Protein AF-0000000080870508 (afdb_homodimer)

Secondary structure (DSSP, 8-state):
---------------------------TTTTBTTSHHHHHHHHHHHHT--GGGGGGS-GGGHHHHHHHHHHHHHHHTT-HHHHHHHHHHHHHHHHHHHHHHTT-----PBPTT---HHHHHHHHHHHHT--HHHHHHHHHHHHHHHHHHHHHHHHHHTTTTS-HHHHHHHHHHHHHHHHHHHHHHHHHHT-----/------------------------GGGGGTTBTTSHHHHHHHHHHHHT--GGGGGGS-GGGHHHHHHHHHHHHHHHTT-HHHHHHHHHHHHHHHHHHHHHHTT-----PBPTT---HHHHHHHHHHHHT--HHHHHHHHHHHHHHHHHHHHHHHHHHTTTTS-HHHHHHHHHHHHHHHHHHHHHHHHHHT-----

Foldseek 3Di:
DPPPPPPPPPPPPPPPPPVLLLPPPPFLQCQECPHPLNVVVVVCLVVVHCVVNQVLADPVCNVVLVVLSVVLNVQCVVDDVSNVVSSQVSSQVSSQRNQVVVSHHRPHRHYPDPGDVLVVLVVVCVVVVHNVVVVVVVVVVLVVVLVVLVVQLVVLVVCLPVDVVSVVSNVVSVVVNVVSVVVVVCVVVVVPPSD/DPPPPPPPPPPPPPPPPPPLLLPPVPLLQCQECPHPLNVVVVVCLVVVHCVVNQVLADPVCNVVLVVLSVVLNVQCVVDDVSNVVSSQVSSQVSSQRNQVVVSHHRPHRHYPDPPDVLVVLVVVCVVVVHNVVVVVVVVVVLVVVLVVLVVQLVVLVVCLPVDVVSVVSNVVSVVVNVVSVVVVVCVVVVVPPSD

Solvent-accessible surface area (backbone atoms only — not comparable to full-atom values): 21642 Å² total; per-residue (Å²): 136,82,77,77,76,78,77,74,74,77,75,75,74,73,73,69,73,71,73,64,68,51,58,49,85,68,73,66,40,55,34,14,56,73,18,72,54,40,47,43,46,52,50,20,65,75,70,72,44,59,69,82,49,47,22,62,42,59,79,88,48,45,65,61,50,51,52,52,48,53,52,31,57,59,41,38,72,73,38,71,70,45,25,53,53,34,51,52,53,50,50,50,52,51,37,35,51,32,29,46,74,71,67,37,79,68,83,68,76,38,66,65,87,69,63,53,65,54,40,54,52,48,52,50,19,64,75,68,72,52,53,62,71,60,52,50,52,52,50,50,50,36,51,53,51,52,49,52,34,49,51,52,23,54,60,30,52,76,44,22,83,77,37,48,67,43,15,30,53,17,47,54,36,43,54,52,38,37,40,52,48,34,51,46,46,30,45,52,69,64,55,50,63,75,94,136,85,77,78,77,77,79,76,76,76,76,76,74,72,74,72,74,68,74,64,70,52,64,65,74,66,60,62,42,56,32,14,57,72,18,70,53,41,46,43,46,51,51,21,65,74,69,71,45,59,68,82,50,46,22,61,42,59,79,89,47,46,65,62,49,50,51,51,50,54,51,31,58,59,42,38,72,73,38,70,69,45,26,54,53,33,50,52,52,50,49,51,52,50,37,35,52,31,28,47,76,73,71,34,77,69,83,68,75,38,66,64,87,69,66,52,65,50,39,53,51,48,52,49,19,62,74,68,73,51,55,63,70,62,52,52,52,52,50,48,49,36,50,54,52,52,50,51,35,49,53,53,23,54,58,30,54,76,44,23,83,77,36,48,70,43,15,29,52,18,47,54,35,42,54,52,38,38,48,52,48,34,52,44,46,29,46,53,70,63,54,50,62,81,102

Sequence (390 aa):
MTLPLRQHLLAIITASALALPLATPALAHCDAMDGPLLTEAQQALDSGDISPLLKWVPAKEETALSESFDKTLEVRELGDDARELADRQFFATLVEIHRASEGAPFTGIKPAGDIDPAIQAADRALEEGEIDAFLARVVETFEQQARSDFEATLAAKQRADDSPELGREFVDHYVNYVHYLEEVHSVVAGDASAHMTLPLRQHLLAIITASALALPLATPALAHCDAMDGPLLTEAQQALDSGDISPLLKWVPAKEETALSESFDKTLEVRELGDDARELADRQFFATLVEIHRASEGAPFTGIKPAGDIDPAIQAADRALEEGEIDAFLARVVETFEQQARSDFEATLAAKQRADDSPELGREFVDHYVNYVHYLEEVHSVVAGDASAH

Organism: NCBI:txid3151122

Radius of gyration: 28.97 Å; Cα contacts (8 Å, |Δi|>4): 409; chains: 2; bounding box: 88×89×71 Å

pLDDT: mean 86.64, std 22.23, range [26.44, 98.94]

InterPro domains:
  IPR045613 Protein of unknown function DUF6448 [PF20046] (34-180)

Structure (mmCIF, N/CA/C/O backbone):
data_AF-0000000080870508-model_v1
#
loop_
_entity.id
_entity.type
_entity.pdbx_description
1 polymer 'DUF6448 family protein'
#
loop_
_atom_site.group_PDB
_atom_site.id
_atom_site.type_symbol
_atom_site.label_atom_id
_atom_site.label_alt_id
_atom_site.label_comp_id
_atom_site.label_asym_id
_atom_site.label_entity_id
_atom_site.label_seq_id
_atom_site.pdbx_PDB_ins_code
_atom_site.Cartn_x
_atom_site.Cartn_y
_atom_site.Cartn_z
_atom_site.occupancy
_atom_site.B_iso_or_equiv
_atom_site.auth_seq_id
_atom_site.auth_comp_id
_atom_site.auth_asym_id
_atom_site.auth_atom_id
_atom_site.pdbx_PDB_model_num
ATOM 1 N N . MET A 1 1 ? 70.75 -4.039 5.246 1 26.55 1 MET A N 1
ATOM 2 C CA . MET A 1 1 ? 69.938 -2.836 5.148 1 26.55 1 MET A CA 1
ATOM 3 C C . MET A 1 1 ? 68.438 -3.193 4.809 1 26.55 1 MET A C 1
ATOM 5 O O . MET A 1 1 ? 68.188 -3.584 3.68 1 26.55 1 MET A O 1
ATOM 9 N N . THR A 1 2 ? 67.75 -3.775 5.805 1 33.16 2 THR A N 1
ATOM 10 C CA . THR A 1 2 ? 66.438 -4.43 5.84 1 33.16 2 THR A CA 1
ATOM 11 C C . THR A 1 2 ? 65.312 -3.426 5.559 1 33.16 2 THR A C 1
ATOM 13 O O . THR A 1 2 ? 65.25 -2.393 6.227 1 33.16 2 THR A O 1
ATOM 16 N N . LEU A 1 3 ? 65 -3.311 4.215 1 35.47 3 LEU A N 1
ATOM 17 C CA . LEU A 1 3 ? 63.969 -2.393 3.74 1 35.47 3 LEU A CA 1
ATOM 18 C C . LEU A 1 3 ? 62.656 -2.631 4.469 1 35.47 3 LEU A C 1
ATOM 20 O O . LEU A 1 3 ? 62.188 -3.766 4.559 1 35.47 3 LEU A O 1
ATOM 24 N N . PRO A 1 4 ? 62.281 -1.765 5.449 1 36.66 4 PRO A N 1
ATOM 25 C CA . PRO A 1 4 ? 61.031 -1.823 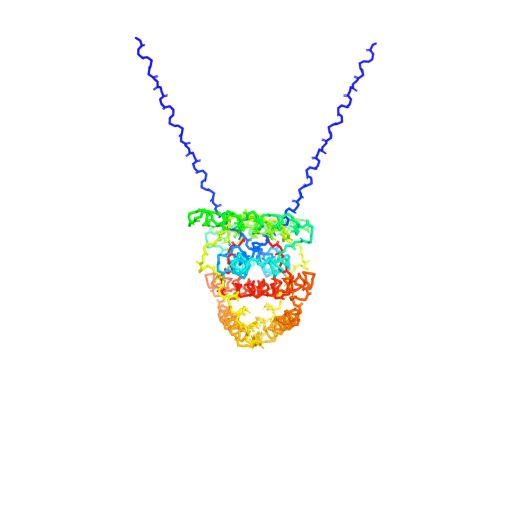6.199 1 36.66 4 PRO A CA 1
ATOM 26 C C . PRO A 1 4 ? 59.781 -1.717 5.297 1 36.66 4 PRO A C 1
ATOM 28 O O . PRO A 1 4 ? 59.75 -0.857 4.414 1 36.66 4 PRO A O 1
ATOM 31 N N . LEU A 1 5 ? 59.344 -2.836 4.699 1 36.22 5 LEU A N 1
ATOM 32 C CA . LEU A 1 5 ? 58.094 -2.879 3.924 1 36.22 5 LEU A CA 1
ATOM 33 C C . LEU A 1 5 ? 56.938 -2.26 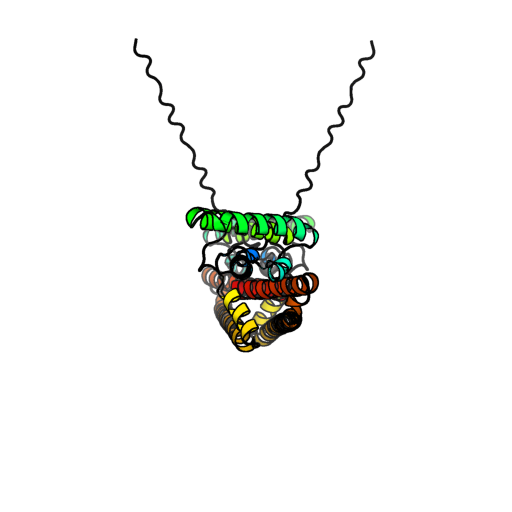4.703 1 36.22 5 LEU A C 1
ATOM 35 O O . LEU A 1 5 ? 56.625 -2.713 5.801 1 36.22 5 LEU A O 1
ATOM 39 N N . ARG A 1 6 ? 56.781 -0.907 4.535 1 35.19 6 ARG A N 1
ATOM 40 C CA . ARG A 1 6 ? 55.656 -0.168 5.086 1 35.19 6 ARG A CA 1
ATOM 41 C C . ARG A 1 6 ? 54.344 -0.828 4.707 1 35.19 6 ARG A C 1
ATOM 43 O O . ARG A 1 6 ? 54.062 -1.023 3.523 1 35.19 6 ARG A O 1
ATOM 50 N N . GLN A 1 7 ? 53.812 -1.803 5.543 1 35.56 7 GLN A N 1
ATOM 51 C CA . GLN A 1 7 ? 52.5 -2.418 5.441 1 35.56 7 GLN A CA 1
ATOM 52 C C . GLN A 1 7 ? 51.406 -1.358 5.359 1 35.56 7 GLN A C 1
ATOM 54 O O . GLN A 1 7 ? 51.25 -0.546 6.273 1 35.56 7 GLN A O 1
ATOM 59 N N . HIS A 1 8 ? 51.281 -0.675 4.16 1 36.47 8 HIS A N 1
ATOM 60 C CA . HIS A 1 8 ? 50.125 0.206 3.918 1 36.47 8 HIS A CA 1
ATOM 61 C C . HIS A 1 8 ? 48.812 -0.494 4.242 1 36.47 8 HIS A C 1
ATOM 63 O O . HIS A 1 8 ? 48.562 -1.58 3.725 1 36.47 8 HIS A O 1
ATOM 69 N N . LEU A 1 9 ? 48.438 -0.399 5.477 1 34.19 9 LEU A N 1
ATOM 70 C CA . LEU A 1 9 ? 47.125 -0.803 5.945 1 34.19 9 LEU A CA 1
ATOM 71 C C . LEU A 1 9 ? 46.031 -0.157 5.102 1 34.19 9 LEU A C 1
ATOM 73 O O . LEU A 1 9 ? 45.938 1.07 5.031 1 34.19 9 LEU A O 1
ATOM 77 N N . LEU A 1 10 ? 45.75 -0.709 3.947 1 36.59 10 LEU A N 1
ATOM 78 C CA . LEU A 1 10 ? 44.594 -0.297 3.16 1 36.59 10 LEU A CA 1
ATOM 79 C C . LEU A 1 10 ? 43.312 -0.345 4 1 36.59 10 LEU A C 1
ATOM 81 O O . LEU A 1 10 ? 42.906 -1.415 4.461 1 36.59 10 LEU A O 1
ATOM 85 N N . ALA A 1 11 ? 43.125 0.736 4.789 1 34.53 11 ALA A N 1
ATOM 86 C CA . ALA A 1 11 ? 41.844 0.912 5.48 1 34.53 11 ALA A CA 1
ATOM 87 C C . ALA A 1 11 ? 40.656 0.828 4.5 1 34.53 11 ALA A C 1
ATOM 89 O O . ALA A 1 11 ? 40.562 1.63 3.57 1 34.53 11 ALA A O 1
ATOM 90 N N . ILE A 1 12 ? 40.281 -0.438 4.199 1 37.25 12 ILE A N 1
ATOM 91 C CA . ILE A 1 12 ? 39 -0.626 3.48 1 37.25 12 ILE A CA 1
ATOM 92 C C . ILE A 1 12 ? 37.906 0.175 4.16 1 37.25 12 ILE A C 1
ATOM 94 O O . ILE A 1 12 ? 37.594 -0.063 5.328 1 37.25 12 ILE A O 1
ATOM 98 N N . ILE A 1 13 ? 37.844 1.441 3.828 1 34.03 13 ILE A N 1
ATOM 99 C CA . ILE A 1 13 ? 36.656 2.225 4.23 1 34.03 13 ILE A CA 1
ATOM 100 C C . ILE A 1 13 ? 35.406 1.489 3.836 1 34.03 13 ILE A C 1
ATOM 102 O O . ILE A 1 13 ? 35.125 1.263 2.65 1 34.03 13 ILE A O 1
ATOM 106 N N . THR A 1 14 ? 35.062 0.49 4.621 1 31.47 14 THR A N 1
ATOM 107 C CA . THR A 1 14 ? 33.719 -0.064 4.48 1 31.47 14 THR A CA 1
ATOM 108 C C . THR A 1 14 ? 32.688 1.049 4.457 1 31.47 14 THR A C 1
ATOM 110 O O . THR A 1 14 ? 32.562 1.836 5.398 1 31.47 14 THR A O 1
ATOM 113 N N . ALA A 1 15 ? 32.5 1.64 3.285 1 33.97 15 ALA A N 1
ATOM 114 C CA . ALA A 1 15 ? 31.344 2.52 3.084 1 33.97 15 ALA A CA 1
ATOM 115 C C . ALA A 1 15 ? 30.094 1.925 3.701 1 33.97 15 ALA A C 1
ATOM 117 O O . ALA A 1 15 ? 29.641 0.852 3.293 1 33.97 15 ALA A O 1
ATOM 118 N N . SER A 1 16 ? 29.906 2.117 4.957 1 32.34 16 SER A N 1
ATOM 119 C CA . SER A 1 16 ? 28.594 1.826 5.527 1 32.34 16 SER A CA 1
ATOM 120 C C . SER A 1 16 ? 27.484 2.4 4.664 1 32.34 16 SER A C 1
ATOM 122 O O . SER A 1 16 ? 27.453 3.605 4.402 1 32.34 16 SER A O 1
ATOM 124 N N . ALA A 1 17 ? 27.125 1.689 3.711 1 33.31 17 ALA A N 1
ATOM 125 C CA . ALA A 1 17 ? 25.906 2.104 3.018 1 33.31 17 ALA A CA 1
ATOM 126 C C . ALA A 1 17 ? 24.828 2.537 4.012 1 33.31 17 ALA A C 1
ATOM 128 O O . ALA A 1 17 ? 24.297 1.715 4.77 1 33.31 17 ALA A O 1
ATOM 129 N N . LEU A 1 18 ? 24.953 3.764 4.547 1 33.44 18 LEU A N 1
ATOM 130 C CA . LEU A 1 18 ? 23.797 4.293 5.25 1 33.44 18 LEU A CA 1
ATOM 131 C C . LEU A 1 18 ? 22.5 3.959 4.504 1 33.44 18 LEU A C 1
ATOM 133 O O . LEU A 1 18 ? 22.312 4.383 3.359 1 33.44 18 LEU A O 1
ATOM 137 N N . ALA A 1 19 ? 22.016 2.805 4.777 1 33.91 19 ALA A N 1
ATOM 138 C CA . ALA A 1 19 ? 20.641 2.566 4.316 1 33.91 19 ALA A CA 1
ATOM 139 C C . ALA A 1 19 ? 19.812 3.84 4.395 1 33.91 19 ALA A C 1
ATOM 141 O O . ALA A 1 19 ? 19.5 4.32 5.488 1 33.91 19 ALA A O 1
ATOM 142 N N . LEU A 1 20 ? 20.062 4.723 3.482 1 34.44 20 LEU A N 1
ATOM 143 C CA . LEU A 1 20 ? 19.109 5.816 3.406 1 34.44 20 LEU A CA 1
ATOM 144 C C . LEU A 1 20 ? 17.688 5.301 3.578 1 34.44 20 LEU A C 1
ATOM 146 O O . LEU A 1 20 ? 17.266 4.379 2.875 1 34.44 20 LEU A O 1
ATOM 150 N N . PRO A 1 21 ? 17.234 5.34 4.773 1 36.88 21 PRO A N 1
ATOM 151 C CA . PRO A 1 21 ? 15.82 4.977 4.797 1 36.88 21 PRO A CA 1
ATOM 152 C C . PRO A 1 21 ? 15.062 5.48 3.57 1 36.88 21 PRO A C 1
ATOM 154 O O . PRO A 1 21 ? 15.312 6.594 3.098 1 36.88 21 PRO A O 1
ATOM 157 N N . LEU A 1 22 ? 14.914 4.605 2.621 1 36.28 22 LEU A N 1
ATOM 158 C CA . LEU A 1 22 ? 13.93 4.969 1.605 1 36.28 22 LEU A CA 1
ATOM 159 C C . LEU A 1 22 ? 12.852 5.867 2.195 1 36.28 22 LEU A C 1
ATOM 161 O O . LEU A 1 22 ? 12.07 5.43 3.047 1 36.28 22 LEU A O 1
ATOM 165 N N . ALA A 1 23 ? 13.242 7.055 2.373 1 39.41 23 ALA A N 1
ATOM 166 C CA . ALA A 1 23 ? 12.211 8.047 2.676 1 39.41 23 ALA A CA 1
ATOM 167 C C . ALA A 1 23 ? 10.922 7.746 1.913 1 39.41 23 ALA A C 1
ATOM 169 O O . ALA A 1 23 ? 10.914 7.707 0.68 1 39.41 23 ALA A O 1
ATOM 170 N N . THR A 1 24 ? 10.164 6.762 2.328 1 45.06 24 THR A N 1
ATOM 171 C CA . THR A 1 24 ? 8.812 6.727 1.783 1 45.06 24 THR A CA 1
ATOM 172 C C . THR A 1 24 ? 8.367 8.117 1.348 1 45.06 24 THR A C 1
ATOM 174 O O . THR A 1 24 ? 8.625 9.102 2.041 1 45.06 24 THR A O 1
ATOM 177 N N . PRO A 1 25 ? 8.406 8.352 0.055 1 43.81 25 PRO A N 1
ATOM 178 C CA . PRO A 1 25 ? 7.867 9.68 -0.245 1 43.81 25 PRO A CA 1
ATOM 179 C C . PRO A 1 25 ? 6.922 10.195 0.839 1 43.81 25 PRO A C 1
ATOM 181 O O . PRO A 1 25 ? 5.824 9.656 1.009 1 43.81 25 PRO A O 1
ATOM 184 N N . ALA A 1 26 ? 7.398 10.195 1.972 1 47.19 26 ALA A N 1
ATOM 185 C CA . ALA A 1 26 ? 6.59 11.016 2.871 1 47.19 26 ALA A CA 1
ATOM 186 C C . ALA A 1 26 ? 5.844 12.102 2.1 1 47.19 26 ALA A C 1
ATOM 188 O O . ALA A 1 26 ? 6.359 12.641 1.118 1 47.19 26 ALA A O 1
ATOM 189 N N . LEU A 1 27 ? 4.5 12.359 2.443 1 51 27 LEU A N 1
ATOM 190 C CA . LEU A 1 27 ? 3.268 13.102 2.217 1 51 27 LEU A CA 1
ATOM 191 C C . LEU A 1 27 ? 3.562 14.578 1.986 1 51 27 LEU A C 1
ATOM 193 O O . LEU A 1 27 ? 4.16 15.242 2.842 1 51 27 LEU A O 1
ATOM 197 N N . ALA A 1 28 ? 3.842 14.82 0.727 1 59.03 28 ALA A N 1
ATOM 198 C CA . ALA A 1 28 ? 3.664 16.062 -0.004 1 59.03 28 ALA A CA 1
ATOM 199 C C . ALA A 1 28 ? 2.578 16.938 0.638 1 59.03 28 ALA A C 1
ATOM 201 O O . ALA A 1 28 ? 2.328 18.047 0.198 1 59.03 28 ALA A O 1
ATOM 202 N N . HIS A 1 29 ? 2.148 16.531 1.733 1 79.31 29 HIS A N 1
ATOM 203 C CA . HIS A 1 29 ? 1.046 17.359 2.221 1 79.31 29 HIS A CA 1
ATOM 204 C C . HIS A 1 29 ? 1.552 18.484 3.119 1 79.31 29 HIS A C 1
ATOM 206 O O . HIS A 1 29 ? 1.007 19.578 3.105 1 79.31 29 HIS A O 1
ATOM 212 N N . CYS A 1 30 ? 2.742 18.312 3.631 1 88.75 30 CYS A N 1
ATOM 213 C CA . CYS A 1 30 ? 3.172 19.359 4.551 1 88.75 30 CYS A CA 1
ATOM 214 C C . CYS A 1 30 ? 3.965 20.438 3.818 1 88.75 30 CYS A C 1
ATOM 216 O O . CYS A 1 30 ? 4.254 21.5 4.383 1 88.75 30 CYS A O 1
ATOM 218 N N . ASP A 1 31 ? 4.23 20.219 2.594 1 92.62 31 ASP A N 1
ATOM 219 C CA . ASP A 1 31 ? 4.992 21.219 1.841 1 92.62 31 ASP A CA 1
ATOM 220 C C . ASP A 1 31 ? 4.125 21.875 0.771 1 92.62 31 ASP A C 1
ATOM 222 O O . ASP A 1 31 ? 4.637 22.594 -0.088 1 92.62 31 ASP A O 1
ATOM 226 N N . ALA A 1 32 ? 2.871 21.578 0.886 1 93.56 32 ALA A N 1
ATOM 227 C CA . ALA A 1 32 ? 1.942 22.203 -0.058 1 93.56 32 ALA A CA 1
ATOM 228 C C . ALA A 1 32 ? 1.453 23.547 0.454 1 93.56 32 ALA A C 1
ATOM 230 O O . ALA A 1 32 ? 1.196 23.703 1.649 1 93.56 32 ALA A O 1
ATOM 231 N N . MET A 1 33 ? 1.214 24.484 -0.505 1 94.94 33 MET A N 1
ATOM 232 C CA . MET A 1 33 ? 0.782 25.828 -0.153 1 94.94 33 MET A CA 1
ATOM 233 C C . MET A 1 33 ? -0.568 25.812 0.556 1 94.94 33 MET A C 1
ATOM 235 O O . MET A 1 33 ? -0.849 26.656 1.399 1 94.94 33 MET A O 1
ATOM 239 N N . ASP A 1 34 ? -1.401 24.812 0.22 1 93.44 34 ASP A N 1
ATOM 240 C CA . ASP A 1 34 ? -2.725 24.734 0.831 1 93.44 34 ASP A CA 1
ATOM 241 C C . ASP A 1 34 ? -2.777 23.625 1.881 1 93.44 34 ASP A C 1
ATOM 243 O O . ASP A 1 34 ? -3.859 23.188 2.279 1 93.44 34 ASP A O 1
ATOM 247 N N . GLY A 1 35 ? -1.6 23.156 2.283 1 93.5 35 GLY A N 1
ATOM 248 C CA . GLY A 1 35 ? -1.53 22.188 3.357 1 93.5 35 GLY A CA 1
ATOM 249 C C . GLY A 1 35 ? -1.654 22.797 4.738 1 93.5 35 GLY A C 1
ATOM 250 O O . GLY A 1 35 ? -1.607 24.031 4.879 1 93.5 35 GLY A O 1
ATOM 251 N N . PRO A 1 36 ? -1.804 21.984 5.766 1 93 36 PRO A N 1
ATOM 252 C CA . PRO A 1 36 ? -2.053 22.484 7.117 1 93 36 PRO A CA 1
ATOM 253 C C . PRO A 1 36 ? -0.885 23.312 7.668 1 93 36 PRO A C 1
ATOM 255 O O . PRO A 1 36 ? -1.098 24.297 8.375 1 93 36 PRO A O 1
ATOM 258 N N . LEU A 1 37 ? 0.331 22.922 7.332 1 95.94 37 LEU A N 1
ATOM 259 C CA . LEU A 1 37 ? 1.506 23.625 7.84 1 95.94 37 LEU A CA 1
ATOM 260 C C . LEU A 1 37 ? 1.545 25.062 7.336 1 95.94 37 LEU A C 1
ATOM 262 O O . LEU A 1 37 ? 1.614 26 8.133 1 95.94 37 LEU A O 1
ATOM 266 N N . LEU A 1 38 ? 1.421 25.234 6.062 1 96.81 38 LEU A N 1
ATOM 267 C CA . LEU A 1 38 ? 1.604 26.562 5.5 1 96.81 38 LEU A CA 1
ATOM 268 C C . LEU A 1 38 ? 0.344 27.406 5.68 1 96.81 38 LEU A C 1
ATOM 270 O O . LEU A 1 38 ? 0.418 28.641 5.754 1 96.81 38 LEU A O 1
ATOM 274 N N . THR A 1 39 ? -0.807 26.781 5.793 1 95.75 39 THR A N 1
ATOM 275 C CA . THR A 1 39 ? -2.008 27.516 6.188 1 95.75 39 THR A CA 1
ATOM 276 C C . THR A 1 39 ? -1.826 28.141 7.562 1 95.75 39 THR A C 1
ATOM 278 O O . THR A 1 39 ? -2.129 29.328 7.754 1 95.75 39 THR A O 1
ATOM 281 N N . GLU A 1 40 ? -1.276 27.406 8.43 1 96.75 40 GLU A N 1
ATOM 282 C CA . GLU A 1 40 ? -1.049 27.938 9.766 1 96.75 40 GLU A CA 1
ATOM 283 C C . GLU A 1 40 ? 0.076 28.969 9.766 1 96.75 40 GLU A C 1
ATOM 285 O O . GLU A 1 40 ? 0.039 29.938 10.531 1 96.75 40 GLU A O 1
ATOM 290 N N . ALA A 1 41 ? 1.056 28.75 8.938 1 98.62 41 ALA A N 1
ATOM 291 C CA . ALA A 1 41 ? 2.135 29.719 8.82 1 98.62 41 ALA A CA 1
ATOM 292 C C . ALA A 1 41 ? 1.601 31.078 8.359 1 98.62 41 ALA A C 1
ATOM 294 O O . ALA A 1 41 ? 1.978 32.125 8.898 1 98.62 41 ALA A O 1
ATOM 295 N N . GLN A 1 42 ? 0.763 31.016 7.395 1 98.44 42 GLN A N 1
ATOM 296 C CA . GLN A 1 42 ? 0.151 32.25 6.895 1 98.44 42 GLN A CA 1
ATOM 297 C C . GLN A 1 42 ? -0.647 32.938 7.992 1 98.44 42 GLN A C 1
ATOM 299 O O . GLN A 1 42 ? -0.543 34.156 8.164 1 98.44 42 GLN A O 1
ATOM 304 N N . GLN A 1 43 ? -1.393 32.219 8.742 1 98.19 43 GLN A N 1
ATOM 305 C CA . GLN A 1 43 ? -2.178 32.75 9.844 1 98.19 43 GLN A CA 1
ATOM 306 C C . GLN A 1 43 ? -1.275 33.375 10.906 1 98.19 43 GLN A C 1
ATOM 308 O O . GLN A 1 43 ? -1.593 34.438 11.461 1 98.19 43 GLN A O 1
ATOM 313 N N . ALA A 1 44 ? -0.24 32.719 11.188 1 98.62 44 ALA A N 1
ATOM 314 C CA . ALA A 1 44 ? 0.714 33.219 12.172 1 98.62 44 ALA A CA 1
ATOM 315 C C . ALA A 1 44 ? 1.293 34.562 11.734 1 98.62 44 ALA A C 1
ATOM 317 O O . ALA A 1 44 ? 1.371 35.5 12.531 1 98.62 44 ALA A O 1
ATOM 318 N N . LEU A 1 45 ? 1.713 34.656 10.5 1 98.81 45 LEU A N 1
ATOM 319 C CA . LEU A 1 45 ? 2.279 35.906 9.984 1 98.81 45 LEU A CA 1
ATOM 320 C C . LEU A 1 45 ? 1.242 37 10 1 98.81 45 LEU A C 1
ATOM 322 O O . LEU A 1 45 ? 1.56 38.156 10.344 1 98.81 45 LEU A O 1
ATOM 326 N N . ASP A 1 46 ? 0.048 36.688 9.664 1 98.12 46 ASP A N 1
ATOM 327 C CA . ASP A 1 46 ? -1.015 37.688 9.617 1 98.12 46 ASP A CA 1
ATOM 328 C C . ASP A 1 46 ? -1.336 38.219 11.016 1 98.12 46 ASP A C 1
ATOM 330 O O . ASP A 1 46 ? -1.628 39.406 11.18 1 98.12 46 ASP A O 1
ATOM 334 N N . SER A 1 47 ? -1.252 37.406 11.984 1 98.12 47 SER A N 1
ATOM 335 C CA . SER A 1 47 ? -1.612 37.781 13.344 1 98.12 47 SER A CA 1
ATOM 336 C C . SER A 1 47 ? -0.395 38.281 14.117 1 98.12 47 SER A C 1
ATOM 338 O O . SER A 1 47 ? -0.535 38.906 15.18 1 98.12 47 SER A O 1
ATOM 340 N N . GLY A 1 48 ? 0.766 37.938 13.633 1 98.44 48 GLY A N 1
ATOM 341 C CA . GLY A 1 48 ? 1.998 38.281 14.328 1 98.44 48 GLY A CA 1
ATOM 342 C C . GLY A 1 48 ? 2.273 37.375 15.516 1 98.44 48 GLY A C 1
ATOM 343 O O . GLY A 1 48 ? 3.07 37.719 16.391 1 98.44 48 GLY A O 1
ATOM 344 N N . ASP A 1 49 ? 1.552 36.25 15.562 1 98.44 49 ASP A N 1
ATOM 345 C CA . ASP A 1 49 ? 1.7 35.312 16.672 1 98.44 49 ASP A CA 1
ATOM 346 C C . ASP A 1 49 ? 2.223 33.969 16.188 1 98.44 49 ASP A C 1
ATOM 348 O O . ASP A 1 49 ? 1.505 33.219 15.523 1 98.44 49 ASP A O 1
ATOM 352 N N . ILE A 1 50 ? 3.406 33.625 16.5 1 98.56 50 ILE A N 1
ATOM 353 C CA . ILE A 1 50 ? 4.07 32.406 16 1 98.56 50 ILE A CA 1
ATOM 354 C C . ILE A 1 50 ? 3.645 31.203 16.844 1 98.56 50 ILE A C 1
ATOM 356 O O . ILE A 1 50 ? 3.883 30.062 16.453 1 98.56 50 ILE A O 1
ATOM 360 N N . SER A 1 51 ? 2.998 31.344 18 1 97.81 51 SER A N 1
ATOM 361 C CA . SER A 1 51 ? 2.826 30.328 19.031 1 97.81 51 SER A CA 1
ATOM 362 C C . SER A 1 51 ? 2.209 29.047 18.469 1 97.81 51 SER A C 1
ATOM 364 O O . SER A 1 51 ? 2.742 27.953 18.641 1 97.81 51 SER A O 1
ATOM 366 N N . PRO A 1 52 ? 1.088 29.141 17.656 1 96.62 52 PRO A N 1
ATOM 367 C CA . PRO A 1 52 ? 0.474 27.906 17.141 1 96.62 52 PRO A CA 1
ATOM 368 C C . PRO A 1 52 ? 1.374 27.156 16.172 1 96.62 52 PRO A C 1
ATOM 370 O O . PRO A 1 52 ? 1.188 25.969 15.938 1 96.62 52 PRO A O 1
ATOM 373 N N . LEU A 1 53 ? 2.316 27.875 15.602 1 98.06 53 LEU A N 1
ATOM 374 C CA . LEU A 1 53 ? 3.154 27.344 14.523 1 98.06 53 LEU A CA 1
ATOM 375 C C . LEU A 1 53 ? 4.281 26.484 15.086 1 98.06 53 LEU A C 1
ATOM 377 O O . LEU A 1 53 ? 4.82 25.625 14.391 1 98.06 53 LEU A O 1
ATOM 381 N N . LEU A 1 54 ? 4.617 26.656 16.312 1 98.56 54 LEU A N 1
ATOM 382 C CA . LEU A 1 54 ? 5.801 26.062 16.922 1 98.56 54 LEU A CA 1
ATOM 383 C C . LEU A 1 54 ? 5.637 24.547 17.062 1 98.56 54 LEU A C 1
ATOM 385 O O . LEU A 1 54 ? 6.621 23.828 17.188 1 98.56 54 LEU A O 1
ATOM 389 N N . LYS A 1 55 ? 4.434 24.031 16.984 1 97.94 55 LYS A N 1
ATOM 390 C CA . LYS A 1 55 ? 4.176 22.594 17.109 1 97.94 55 LYS A CA 1
ATOM 391 C C . LYS A 1 55 ? 4.73 21.844 15.898 1 97.94 55 LYS A C 1
ATOM 393 O O . LYS A 1 55 ? 4.914 20.625 15.945 1 97.94 55 LYS A O 1
ATOM 398 N N . TRP A 1 56 ? 5.016 22.547 14.82 1 97.69 56 TRP A N 1
ATOM 399 C CA . TRP A 1 56 ? 5.379 21.922 13.555 1 97.69 56 TRP A CA 1
ATOM 400 C C . TRP A 1 56 ? 6.891 21.75 13.445 1 97.69 56 TRP A C 1
ATOM 402 O O . TRP A 1 56 ? 7.391 21.188 12.469 1 97.69 56 TRP A O 1
ATOM 412 N N . VAL A 1 57 ? 7.684 22.25 14.43 1 98.19 57 VAL A N 1
ATOM 413 C CA . VAL A 1 57 ? 9.141 22.156 14.383 1 98.19 57 VAL A CA 1
ATOM 414 C C . VAL A 1 57 ? 9.656 21.562 15.688 1 98.19 57 VAL A C 1
ATOM 416 O O . VAL A 1 57 ? 8.992 21.641 16.719 1 98.19 57 VAL A O 1
ATOM 419 N N . PRO A 1 58 ? 10.852 20.906 15.664 1 98.44 58 PRO A N 1
ATOM 420 C CA . PRO A 1 58 ? 11.453 20.438 16.906 1 98.44 58 PRO A CA 1
ATOM 421 C C . PRO A 1 58 ? 11.758 21.578 17.891 1 98.44 58 PRO A C 1
ATOM 423 O O . PRO A 1 58 ? 12 22.703 17.453 1 98.44 58 PRO A O 1
ATOM 426 N N . ALA A 1 59 ? 11.773 21.203 19.141 1 98.38 59 ALA A N 1
ATOM 427 C CA . ALA A 1 59 ? 12.023 22.188 20.188 1 98.38 59 ALA A CA 1
ATOM 428 C C . ALA A 1 59 ? 13.344 22.906 19.969 1 98.38 59 ALA A C 1
ATOM 430 O O . ALA A 1 59 ? 13.445 24.125 20.188 1 98.38 59 ALA A O 1
ATOM 431 N N . LYS A 1 60 ? 14.281 22.234 19.453 1 98.31 60 LYS A N 1
ATOM 432 C CA . LYS A 1 60 ? 15.625 22.766 19.281 1 98.31 60 LYS A CA 1
ATOM 433 C C . LYS A 1 60 ? 15.656 23.828 18.188 1 98.31 60 LYS A C 1
ATOM 435 O O . LYS A 1 60 ? 16.609 24.609 18.094 1 98.31 60 LYS A O 1
ATOM 440 N N . GLU A 1 61 ? 14.609 23.859 17.312 1 98.44 61 GLU A N 1
ATOM 441 C CA . GLU A 1 61 ? 14.578 24.797 16.188 1 98.44 61 GLU A CA 1
ATOM 442 C C . GLU A 1 61 ? 13.695 26 16.5 1 98.44 61 GLU A C 1
ATOM 444 O O . GLU A 1 61 ? 13.578 26.922 15.672 1 98.44 61 GLU A O 1
ATOM 449 N N . GLU A 1 62 ? 13.102 26.094 17.688 1 98.44 62 GLU A N 1
ATOM 450 C CA . GLU A 1 62 ? 12.117 27.125 18 1 98.44 62 GLU A CA 1
ATOM 451 C C . GLU A 1 62 ? 12.75 28.516 17.969 1 98.44 62 GLU A C 1
ATOM 453 O O . GLU A 1 62 ? 12.172 29.453 17.406 1 98.44 62 GLU A O 1
ATOM 458 N N . THR A 1 63 ? 13.875 28.609 18.562 1 97.94 63 THR A N 1
ATOM 459 C CA . THR A 1 63 ? 14.523 29.922 18.656 1 97.94 63 THR A CA 1
ATOM 460 C C . THR A 1 63 ? 14.867 30.453 17.266 1 97.94 63 THR A C 1
ATOM 462 O O . THR A 1 63 ? 14.531 31.578 16.922 1 97.94 63 THR A O 1
ATOM 465 N N . ALA A 1 64 ? 15.477 29.578 16.438 1 97.12 64 ALA A N 1
ATOM 466 C CA . ALA A 1 64 ? 15.852 29.984 15.086 1 97.12 64 ALA A CA 1
ATOM 467 C C . ALA A 1 64 ? 14.625 30.344 14.258 1 97.12 64 ALA A C 1
ATOM 469 O O . ALA A 1 64 ? 14.641 31.312 13.492 1 97.12 64 ALA A O 1
ATOM 470 N N . LEU A 1 65 ? 13.594 29.609 14.406 1 98.69 65 LEU A N 1
ATOM 471 C CA . LEU A 1 65 ? 12.367 29.891 13.664 1 98.69 65 LEU A CA 1
ATOM 472 C C . LEU A 1 65 ? 11.742 31.219 14.117 1 98.69 65 LEU A C 1
ATOM 474 O O . LEU A 1 65 ? 11.258 32 13.297 1 98.69 65 LEU A O 1
ATOM 478 N N . SER A 1 66 ? 11.758 31.438 15.43 1 98.56 66 SER A N 1
ATOM 479 C CA . SER A 1 66 ? 11.195 32.688 15.977 1 98.56 66 SER A CA 1
ATOM 480 C C . SER A 1 66 ? 11.961 33.906 15.484 1 98.56 66 SER A C 1
ATOM 482 O O . SER A 1 66 ? 11.367 34.938 15.18 1 98.56 66 SER A O 1
ATOM 484 N N . GLU A 1 67 ? 13.234 33.75 15.406 1 98.44 67 GLU A N 1
ATOM 485 C CA . GLU A 1 67 ? 14.047 34.844 14.875 1 98.44 67 GLU A CA 1
ATOM 486 C C . GLU A 1 67 ? 13.711 35.125 13.414 1 98.44 67 GLU A C 1
ATOM 488 O O . GLU A 1 67 ? 13.578 36.281 13.016 1 98.44 67 GLU A O 1
ATOM 493 N N . SER A 1 68 ? 13.625 34.031 12.656 1 98.62 68 SER A N 1
ATOM 494 C CA . SER A 1 68 ? 13.234 34.188 11.258 1 98.62 68 SER A CA 1
ATOM 495 C C . SER A 1 68 ? 11.852 34.812 11.133 1 98.62 68 SER A C 1
ATOM 497 O O . SER A 1 68 ? 11.625 35.656 10.258 1 98.62 68 SER A O 1
ATOM 499 N N . PHE A 1 69 ? 10.93 34.469 11.984 1 98.94 69 PHE A N 1
ATOM 500 C CA . PHE A 1 69 ? 9.57 35 12.016 1 98.94 69 PHE A CA 1
ATOM 501 C C . PHE A 1 69 ? 9.578 36.5 12.273 1 98.94 69 PHE A C 1
ATOM 503 O O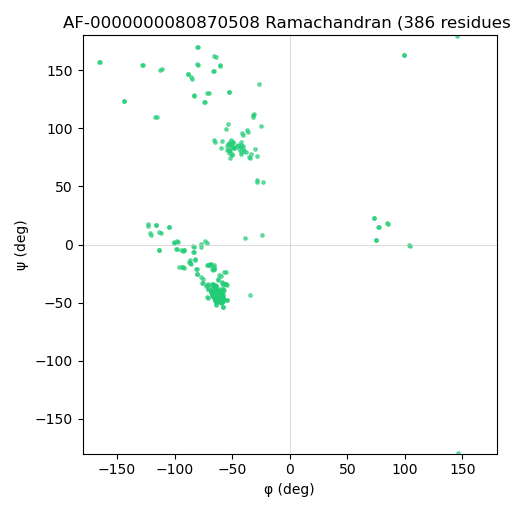 . PHE A 1 69 ? 8.938 37.281 11.547 1 98.94 69 PHE A O 1
ATOM 510 N N . ASP A 1 70 ? 10.336 36.906 13.297 1 98.69 70 ASP A N 1
ATOM 511 C CA . ASP A 1 70 ? 10.43 38.312 13.656 1 98.69 70 ASP A CA 1
ATOM 512 C C . ASP A 1 70 ? 11 39.125 12.5 1 98.69 70 ASP A C 1
ATOM 514 O O . ASP A 1 70 ? 10.484 40.219 12.188 1 98.69 70 ASP A O 1
ATOM 518 N N . LYS A 1 71 ? 12.039 38.594 11.914 1 98.62 71 LYS A N 1
ATOM 519 C CA . LYS A 1 71 ? 12.625 39.281 10.766 1 98.62 71 LYS A CA 1
ATOM 520 C C . LYS A 1 71 ? 11.625 39.406 9.617 1 98.62 71 LYS A C 1
ATOM 522 O O . LYS A 1 71 ? 11.562 40.406 8.93 1 98.62 71 LYS A O 1
ATOM 527 N N . THR A 1 72 ? 10.906 38.312 9.383 1 98.88 72 THR A N 1
ATOM 528 C CA . THR A 1 72 ? 9.883 38.312 8.344 1 98.88 72 THR A CA 1
ATOM 529 C C . THR A 1 72 ? 8.852 39.406 8.602 1 98.88 72 THR A C 1
ATOM 531 O O . THR A 1 72 ? 8.492 40.156 7.688 1 98.88 72 THR A O 1
ATOM 534 N N . LEU A 1 73 ? 8.391 39.531 9.852 1 98.81 73 LEU A N 1
ATOM 535 C CA . LEU A 1 73 ? 7.402 40.562 10.211 1 98.81 73 LEU A CA 1
ATOM 536 C C . LEU A 1 73 ? 7.934 41.938 9.938 1 98.81 73 LEU A C 1
ATOM 538 O O . LEU A 1 73 ? 7.195 42.812 9.461 1 98.81 73 LEU A O 1
ATOM 542 N N . GLU A 1 74 ? 9.172 42.156 10.227 1 98.56 74 GLU A N 1
ATOM 543 C CA . GLU A 1 74 ? 9.789 43.438 9.969 1 98.56 74 GLU A CA 1
ATOM 544 C C . GLU A 1 74 ? 9.812 43.75 8.469 1 98.56 74 GLU A C 1
ATOM 546 O O . GLU A 1 74 ? 9.43 44.844 8.055 1 98.56 74 GLU A O 1
ATOM 551 N N . VAL A 1 75 ? 10.188 42.781 7.715 1 98.56 75 VAL A N 1
ATOM 552 C CA . VAL A 1 75 ? 10.352 42.969 6.277 1 98.56 75 VAL A CA 1
ATOM 553 C C . VAL A 1 75 ? 8.984 43.188 5.625 1 98.56 75 VAL A C 1
ATOM 555 O O . VAL A 1 75 ? 8.852 43.938 4.676 1 98.56 75 VAL A O 1
ATOM 558 N N . ARG A 1 76 ? 7.992 42.5 6.145 1 98.12 76 ARG A N 1
ATOM 559 C CA . ARG A 1 76 ? 6.633 42.562 5.625 1 98.12 76 ARG A CA 1
ATOM 560 C C . ARG A 1 76 ? 6.133 44 5.602 1 98.12 76 ARG A C 1
ATOM 562 O O . ARG A 1 76 ? 5.293 44.375 4.777 1 98.12 76 ARG A O 1
ATOM 569 N N . GLU A 1 77 ? 6.703 44.875 6.441 1 97.5 77 GLU A N 1
ATOM 570 C CA . GLU A 1 77 ? 6.238 46.25 6.602 1 97.5 77 GLU A CA 1
ATOM 571 C C . GLU A 1 77 ? 6.809 47.156 5.512 1 97.5 77 GLU A C 1
ATOM 573 O O . GLU A 1 77 ? 6.367 48.312 5.348 1 97.5 77 GLU A O 1
ATOM 578 N N . LEU A 1 78 ? 7.68 46.625 4.742 1 98 78 LEU A N 1
ATOM 579 C CA . LEU A 1 78 ? 8.422 47.469 3.803 1 98 78 LEU A CA 1
ATOM 580 C C . LEU A 1 78 ? 7.652 47.625 2.494 1 98 78 LEU A C 1
ATOM 582 O O . LEU A 1 78 ? 8.016 48.438 1.652 1 98 78 LEU A O 1
ATOM 586 N N . GLY A 1 79 ? 6.641 46.844 2.232 1 97.38 79 GLY A N 1
ATOM 587 C CA . GLY A 1 79 ? 5.828 46.938 1.03 1 97.38 79 GLY A CA 1
ATOM 588 C C . GLY A 1 79 ? 5.348 45.562 0.534 1 97.38 79 GLY A C 1
ATOM 589 O O . GLY A 1 79 ? 5.746 44.531 1.065 1 97.38 79 GLY A O 1
ATOM 590 N N . ASP A 1 80 ? 4.582 45.531 -0.553 1 97.06 80 ASP A N 1
ATOM 591 C CA . ASP A 1 80 ? 3.912 44.344 -1.019 1 97.06 80 ASP A CA 1
ATOM 592 C C . ASP A 1 80 ? 4.918 43.344 -1.583 1 97.06 80 ASP A C 1
ATOM 594 O O . ASP A 1 80 ? 4.84 42.125 -1.292 1 97.06 80 ASP A O 1
ATOM 598 N N . ASP A 1 81 ? 5.82 43.781 -2.371 1 97.38 81 ASP A N 1
ATOM 599 C CA . ASP A 1 81 ? 6.82 42.906 -2.955 1 97.38 81 ASP A CA 1
ATOM 600 C C . ASP A 1 81 ? 7.707 42.281 -1.874 1 97.38 81 ASP A C 1
ATOM 602 O O . ASP A 1 81 ? 8.023 41.094 -1.928 1 97.38 81 ASP A O 1
ATOM 606 N N . ALA A 1 82 ? 8.078 43.094 -0.928 1 98 82 ALA A N 1
ATOM 607 C CA . ALA A 1 82 ? 8.891 42.625 0.19 1 98 82 ALA A CA 1
ATOM 608 C C . ALA A 1 82 ? 8.125 41.594 1.013 1 98 82 ALA A C 1
ATOM 610 O O . ALA A 1 82 ? 8.703 40.562 1.438 1 98 82 ALA A O 1
ATOM 611 N N . ARG A 1 83 ? 6.859 41.812 1.2 1 98.25 83 ARG A N 1
ATOM 612 C CA . ARG A 1 83 ? 5.992 40.906 1.945 1 98.25 83 ARG A CA 1
ATOM 613 C C . ARG A 1 83 ? 5.934 39.531 1.278 1 98.25 83 ARG A C 1
ATOM 615 O O . ARG A 1 83 ? 6.117 38.531 1.938 1 98.25 83 ARG A O 1
ATOM 622 N N . GLU A 1 84 ? 5.723 39.594 0.003 1 97.44 84 GLU A N 1
ATOM 623 C CA . GLU A 1 84 ? 5.621 38.344 -0.73 1 97.44 84 GLU A CA 1
ATOM 624 C C . GLU A 1 84 ? 6.918 37.531 -0.642 1 97.44 84 GLU A C 1
ATOM 626 O O . GLU A 1 84 ? 6.895 36.344 -0.4 1 97.44 84 GLU A O 1
ATOM 631 N N . LEU A 1 85 ? 8.016 38.156 -0.835 1 97.56 85 LEU A N 1
ATOM 632 C CA . LEU A 1 85 ? 9.32 37.5 -0.792 1 97.56 85 LEU A CA 1
ATOM 633 C C . LEU A 1 85 ? 9.625 37 0.613 1 97.56 85 LEU A C 1
ATOM 635 O O . LEU A 1 85 ? 10.117 35.875 0.778 1 97.56 85 LEU A O 1
ATOM 639 N N . ALA A 1 86 ? 9.328 37.812 1.614 1 98.56 86 ALA A N 1
ATOM 640 C CA . ALA A 1 86 ? 9.57 37.438 3.004 1 98.56 86 ALA A CA 1
ATOM 641 C C . ALA A 1 86 ? 8.727 36.25 3.402 1 98.56 86 ALA A C 1
ATOM 643 O O . ALA A 1 86 ? 9.219 35.312 4.055 1 98.56 86 ALA A O 1
ATOM 644 N N . ASP A 1 87 ? 7.469 36.312 3.018 1 98.5 87 ASP A N 1
ATOM 645 C CA . ASP A 1 87 ? 6.586 35.188 3.307 1 98.5 87 ASP A CA 1
ATOM 646 C C . ASP A 1 87 ? 7.133 33.875 2.703 1 98.5 87 ASP A C 1
ATOM 648 O O . ASP A 1 87 ? 7.223 32.875 3.387 1 98.5 87 ASP A O 1
ATOM 652 N N . ARG A 1 88 ? 7.527 33.938 1.437 1 97.62 88 ARG A N 1
ATOM 653 C CA . ARG A 1 88 ? 8.008 32.75 0.728 1 97.62 88 ARG A CA 1
ATOM 654 C C . ARG A 1 88 ? 9.273 32.188 1.38 1 97.62 88 ARG A C 1
ATOM 656 O O . ARG A 1 88 ? 9.438 30.984 1.501 1 97.62 88 ARG A O 1
ATOM 663 N N . GLN A 1 89 ? 10.148 33.062 1.729 1 98.31 89 GLN A N 1
ATOM 664 C CA . GLN A 1 89 ? 11.383 32.625 2.381 1 98.31 89 GLN A CA 1
ATOM 665 C C . GLN A 1 89 ? 11.094 31.969 3.73 1 98.31 89 GLN A C 1
ATOM 667 O O . GLN A 1 89 ? 11.711 30.969 4.086 1 98.31 89 GLN A O 1
ATOM 672 N N . PHE A 1 90 ? 10.172 32.562 4.48 1 98.88 90 PHE A N 1
ATOM 673 C CA . PHE A 1 90 ? 9.805 31.984 5.773 1 98.88 90 PHE A CA 1
ATOM 674 C C . PHE A 1 90 ? 9.164 30.609 5.598 1 98.88 90 PHE A C 1
ATOM 676 O O . PHE A 1 90 ? 9.484 29.672 6.328 1 98.88 90 PHE A O 1
ATOM 683 N N . PHE A 1 91 ? 8.281 30.516 4.609 1 98.44 91 PHE A N 1
ATOM 684 C CA . PHE A 1 91 ? 7.641 29.234 4.316 1 98.44 91 PHE A CA 1
ATOM 685 C C . PHE A 1 91 ? 8.68 28.172 3.977 1 98.44 91 PHE A C 1
ATOM 687 O O . PHE A 1 91 ? 8.609 27.047 4.477 1 98.44 91 PHE A O 1
ATOM 694 N N . ALA A 1 92 ? 9.602 28.547 3.133 1 97.56 92 ALA A N 1
ATOM 695 C CA . ALA A 1 92 ? 10.656 27.609 2.748 1 97.56 92 ALA A CA 1
ATOM 696 C C . ALA A 1 92 ? 11.453 27.156 3.967 1 97.56 92 ALA A C 1
ATOM 698 O O . ALA A 1 92 ? 11.742 25.969 4.113 1 97.56 92 ALA A O 1
ATOM 699 N N . THR A 1 93 ? 11.789 28.078 4.809 1 98.19 93 THR A N 1
ATOM 700 C CA . THR A 1 93 ? 12.531 27.781 6.031 1 98.19 93 THR A CA 1
ATOM 701 C C . THR A 1 93 ? 11.742 26.812 6.906 1 98.19 93 THR A C 1
ATOM 703 O O . THR A 1 93 ? 12.281 25.797 7.379 1 98.19 93 THR A O 1
ATOM 706 N N . LEU A 1 94 ? 10.484 27.141 7.07 1 98.44 94 LEU A N 1
ATOM 707 C CA . LEU A 1 94 ? 9.609 26.312 7.902 1 98.44 94 LEU A CA 1
ATOM 708 C C . LEU A 1 94 ? 9.484 24.906 7.336 1 98.44 94 LEU A C 1
ATOM 710 O O . LEU A 1 94 ? 9.648 23.922 8.07 1 98.44 94 LEU A O 1
ATOM 714 N N . VAL A 1 95 ? 9.273 24.797 6.082 1 97.25 95 VAL A N 1
ATOM 715 C CA . VAL A 1 95 ? 9.086 23.5 5.438 1 97.25 95 VAL A CA 1
ATOM 716 C C . VAL A 1 95 ? 10.383 22.688 5.52 1 97.25 95 VAL A C 1
ATOM 718 O O . VAL A 1 95 ? 10.352 21.484 5.785 1 97.25 95 VAL A O 1
ATOM 721 N N . GLU A 1 96 ? 11.461 23.359 5.277 1 96.62 96 GLU A N 1
ATOM 722 C CA . GLU A 1 96 ? 12.75 22.672 5.363 1 96.62 96 GLU A CA 1
ATOM 723 C C . GLU A 1 96 ? 12.969 22.078 6.75 1 96.62 96 GLU A C 1
ATOM 725 O O . GLU A 1 96 ? 13.359 20.922 6.879 1 96.62 96 GLU A O 1
ATOM 730 N N . ILE A 1 97 ? 12.688 22.859 7.777 1 97.12 97 ILE A N 1
ATOM 731 C CA . ILE A 1 97 ? 12.859 22.406 9.148 1 97.12 97 ILE A CA 1
ATOM 732 C C . ILE A 1 97 ? 11.898 21.25 9.43 1 97.12 97 ILE A C 1
ATOM 734 O O . ILE A 1 97 ? 12.297 20.219 9.984 1 97.12 97 ILE A O 1
ATOM 738 N N . HIS A 1 98 ? 10.68 21.375 9.047 1 96.81 98 HIS A N 1
ATOM 739 C CA . HIS A 1 98 ? 9.664 20.359 9.305 1 96.81 98 HIS A CA 1
ATOM 740 C C . HIS A 1 98 ? 10.008 19.047 8.602 1 96.81 98 HIS A C 1
ATOM 742 O O . HIS A 1 98 ? 9.984 17.984 9.219 1 96.81 98 HIS A O 1
ATOM 748 N N . ARG A 1 99 ? 10.375 19.188 7.324 1 94.69 99 ARG A N 1
ATOM 749 C CA . ARG A 1 99 ? 10.711 18 6.551 1 94.69 99 ARG A CA 1
ATOM 750 C C . ARG A 1 99 ? 11.922 17.281 7.141 1 94.69 99 ARG A C 1
ATOM 752 O O . ARG A 1 99 ? 11.953 16.062 7.219 1 94.69 99 ARG A O 1
ATOM 759 N N . ALA A 1 100 ? 12.93 18.031 7.516 1 93.44 100 ALA A N 1
ATOM 760 C CA . ALA A 1 100 ? 14.109 17.453 8.148 1 93.44 100 ALA A CA 1
ATOM 761 C C . ALA A 1 100 ? 13.742 16.688 9.406 1 93.44 100 ALA A C 1
ATOM 763 O O . ALA A 1 100 ? 14.32 15.633 9.688 1 93.44 100 ALA A O 1
ATOM 764 N N . SER A 1 101 ? 12.836 17.188 10.133 1 93.31 101 SER A N 1
ATOM 765 C CA . SER A 1 101 ? 12.406 16.531 11.359 1 93.31 101 SER A CA 1
ATOM 766 C C . SER A 1 101 ? 11.734 15.188 11.062 1 93.31 101 SER A C 1
ATOM 768 O O . SER A 1 101 ? 11.648 14.32 11.93 1 93.31 101 SER A O 1
ATOM 770 N N . GLU A 1 102 ? 11.297 14.977 9.883 1 90.44 102 GLU A N 1
ATOM 771 C CA . GLU A 1 102 ? 10.672 13.734 9.438 1 90.44 102 GLU A CA 1
ATOM 772 C C . GLU A 1 102 ? 11.672 12.844 8.711 1 90.44 102 GLU A C 1
ATOM 774 O O . GLU A 1 102 ? 11.297 11.789 8.188 1 90.44 102 GLU A O 1
ATOM 779 N N . GLY A 1 103 ? 12.836 13.352 8.539 1 90.75 103 GLY A N 1
ATOM 780 C CA . GLY A 1 103 ? 13.859 12.609 7.828 1 90.75 103 GLY A CA 1
ATOM 781 C C . GLY A 1 103 ? 13.781 12.773 6.324 1 90.75 103 GLY A C 1
ATOM 782 O O . GLY A 1 103 ? 14.305 11.945 5.574 1 90.75 103 GLY A O 1
ATOM 783 N N . ALA A 1 104 ? 13.078 13.797 5.859 1 89.69 104 ALA A N 1
ATOM 784 C CA . ALA A 1 104 ? 12.883 14.039 4.43 1 89.69 104 ALA A CA 1
ATOM 785 C C . ALA A 1 104 ? 13.633 15.289 3.979 1 89.69 104 ALA A C 1
ATOM 787 O O . ALA A 1 104 ? 13.766 16.25 4.742 1 89.69 104 ALA A O 1
A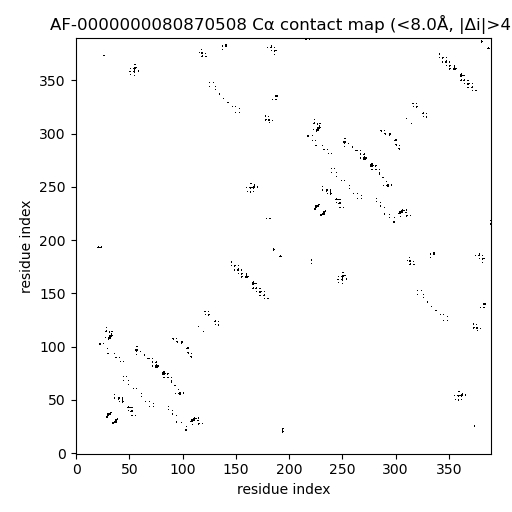TOM 788 N N . PRO A 1 105 ? 14.031 15.273 2.721 1 93 105 PRO A N 1
ATOM 789 C CA . PRO A 1 105 ? 14.711 16.453 2.197 1 93 105 PRO A CA 1
ATOM 790 C C . PRO A 1 105 ? 13.75 17.578 1.809 1 93 105 PRO A C 1
ATOM 792 O O . PRO A 1 105 ? 12.578 17.312 1.525 1 93 105 PRO A O 1
ATOM 795 N N . PHE A 1 106 ? 14.227 18.734 1.83 1 94.25 106 PHE A N 1
ATOM 796 C CA . PHE A 1 106 ? 13.484 19.859 1.258 1 94.25 106 PHE A CA 1
ATOM 797 C C . PHE A 1 106 ? 13.523 19.812 -0.265 1 94.25 106 PHE A C 1
ATOM 799 O O . PHE A 1 106 ? 14.602 19.844 -0.867 1 94.25 106 PHE A O 1
ATOM 806 N N . THR A 1 107 ? 12.414 19.766 -0.921 1 93.75 107 THR A N 1
ATOM 807 C CA . THR A 1 107 ? 12.367 19.703 -2.377 1 93.75 107 THR A CA 1
ATOM 808 C C . THR A 1 107 ? 11.555 20.859 -2.951 1 93.75 107 THR A C 1
ATOM 810 O O . THR A 1 107 ? 11.062 20.781 -4.074 1 93.75 107 THR A O 1
ATOM 813 N N . GLY A 1 108 ? 11.328 21.891 -2.17 1 94.19 108 GLY A N 1
ATOM 814 C CA . GLY A 1 108 ? 10.531 23.031 -2.584 1 94.19 108 GLY A CA 1
ATOM 815 C C . GLY A 1 108 ? 9.102 22.969 -2.07 1 94.19 108 GLY A C 1
ATOM 816 O O . GLY A 1 108 ? 8.672 21.953 -1.519 1 94.19 108 GLY A O 1
ATOM 817 N N . ILE A 1 109 ? 8.469 24.094 -2.109 1 94.94 109 ILE A N 1
ATOM 818 C CA . ILE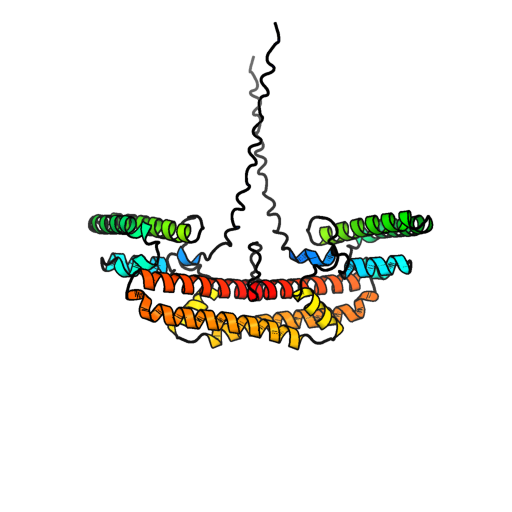 A 1 109 ? 7.062 24.203 -1.743 1 94.94 109 ILE A CA 1
ATOM 819 C C . ILE A 1 109 ? 6.191 23.812 -2.936 1 94.94 109 ILE A C 1
ATOM 821 O O . ILE A 1 109 ? 6.398 24.297 -4.051 1 94.94 109 ILE A O 1
ATOM 825 N N . LYS A 1 110 ? 5.289 22.922 -2.646 1 93.69 110 LYS A N 1
ATOM 826 C CA . LYS A 1 110 ? 4.398 22.484 -3.715 1 93.69 110 LYS A CA 1
ATOM 827 C C . LYS A 1 110 ? 3.199 23.422 -3.855 1 93.69 110 LYS A C 1
ATOM 829 O O . LYS A 1 110 ? 2.688 23.938 -2.861 1 93.69 110 LYS A O 1
ATOM 834 N N . PRO A 1 111 ? 2.797 23.594 -5.121 1 93.44 111 PRO A N 1
ATOM 835 C CA . PRO A 1 111 ? 1.643 24.484 -5.332 1 93.44 111 PRO A CA 1
ATOM 836 C C . PRO A 1 111 ? 0.359 23.922 -4.719 1 93.44 111 PRO A C 1
ATOM 838 O O . PRO 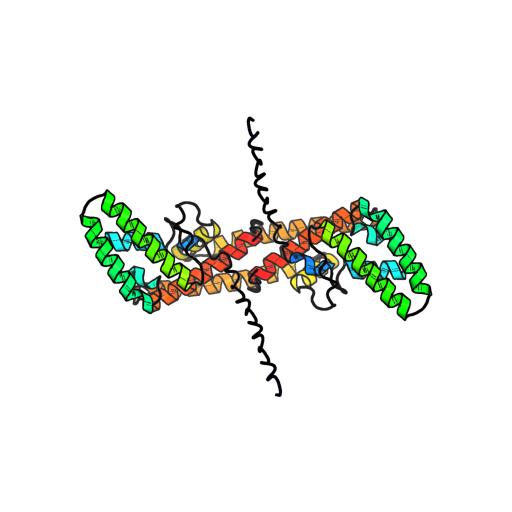A 1 111 ? 0.284 22.734 -4.414 1 93.44 111 PRO A O 1
ATOM 841 N N . ALA A 1 112 ? -0.587 24.812 -4.551 1 92.69 112 ALA A N 1
ATOM 842 C CA . ALA A 1 112 ? -1.905 24.406 -4.066 1 92.69 112 ALA A CA 1
ATOM 843 C C . ALA A 1 112 ? -2.611 23.516 -5.086 1 92.69 112 ALA A C 1
ATOM 845 O O . ALA A 1 112 ? -2.391 23.641 -6.289 1 92.69 112 ALA A O 1
ATOM 846 N N . GLY A 1 113 ? -3.414 22.656 -4.531 1 90.69 113 GLY A N 1
ATOM 847 C CA . GLY A 1 113 ? -4.289 21.891 -5.406 1 90.69 113 GLY A CA 1
ATOM 848 C C . GLY A 1 113 ? -3.818 20.469 -5.621 1 90.69 113 GLY A C 1
ATOM 849 O O . GLY A 1 113 ? -4.504 19.672 -6.273 1 90.69 113 GLY A O 1
ATOM 850 N N . ASP A 1 114 ? -2.721 20.125 -5.031 1 86 114 ASP A N 1
ATOM 851 C CA . ASP A 1 114 ? -2.176 18.812 -5.363 1 86 114 ASP A CA 1
ATOM 852 C C . ASP A 1 114 ? -2.178 17.906 -4.145 1 86 114 ASP A C 1
ATOM 854 O O . ASP A 1 114 ? -1.497 16.875 -4.137 1 86 114 ASP A O 1
ATOM 858 N N . ILE A 1 115 ? -2.932 18.25 -3.141 1 90.38 115 ILE A N 1
ATOM 859 C CA . ILE A 1 115 ? -3.018 17.391 -1.964 1 90.38 115 ILE A CA 1
ATOM 860 C C . ILE A 1 115 ? -3.809 16.141 -2.301 1 90.38 115 ILE A C 1
ATOM 862 O O . ILE A 1 115 ? -4.867 16.203 -2.928 1 90.38 115 ILE A O 1
ATOM 866 N N . ASP A 1 116 ? -3.314 15.008 -1.982 1 90.44 116 ASP A N 1
ATOM 867 C CA . ASP A 1 116 ? -3.947 13.711 -2.232 1 90.44 116 ASP A CA 1
ATOM 868 C C . ASP A 1 116 ? -5.375 13.688 -1.692 1 90.44 116 ASP A C 1
ATOM 870 O O . ASP A 1 116 ? -5.625 14.102 -0.558 1 90.44 116 ASP A O 1
ATOM 874 N N . PRO A 1 117 ? -6.305 13.242 -2.51 1 91.06 117 PRO A N 1
ATOM 875 C CA . PRO A 1 117 ? -7.703 13.211 -2.074 1 91.06 117 PRO A CA 1
ATOM 876 C C . PRO A 1 117 ? -7.898 12.422 -0.779 1 91.06 117 PRO A C 1
ATOM 878 O O . PRO A 1 117 ? -8.781 12.75 0.018 1 91.06 117 PRO A O 1
ATOM 881 N N . ALA A 1 118 ? -7.113 11.391 -0.609 1 93.56 118 ALA A N 1
ATOM 882 C CA . ALA A 1 118 ? -7.215 10.617 0.625 1 93.56 118 ALA A CA 1
ATOM 883 C C . ALA A 1 118 ? -6.852 11.469 1.839 1 93.56 118 ALA A C 1
ATOM 885 O O . ALA A 1 118 ? -7.477 11.352 2.896 1 93.56 118 ALA A O 1
ATOM 886 N N . ILE A 1 119 ? -5.871 12.266 1.658 1 93.56 119 ILE A N 1
ATOM 887 C CA . ILE A 1 119 ? -5.457 13.148 2.738 1 93.56 119 ILE A CA 1
ATOM 888 C C . ILE A 1 119 ? -6.551 14.18 3.004 1 93.56 119 ILE A C 1
ATOM 890 O O . ILE A 1 119 ? -6.871 14.477 4.156 1 93.56 119 ILE A O 1
ATOM 894 N N . GLN A 1 120 ? -7.137 14.742 1.95 1 93.88 120 GLN A N 1
ATOM 895 C CA . GLN A 1 120 ? -8.234 15.688 2.1 1 93.88 120 GLN A CA 1
ATOM 896 C C . GLN A 1 120 ? -9.406 15.055 2.854 1 93.88 120 GLN A C 1
ATOM 898 O O . GLN A 1 120 ? -9.992 15.68 3.736 1 93.88 120 GLN A O 1
ATOM 903 N N . ALA A 1 121 ? -9.703 13.859 2.5 1 95.69 121 ALA A N 1
ATOM 904 C CA . ALA A 1 121 ? -10.789 13.156 3.166 1 95.69 121 ALA A CA 1
ATOM 905 C C . ALA A 1 121 ? -10.461 12.898 4.633 1 95.69 121 ALA A C 1
ATOM 907 O O . ALA A 1 121 ? -11.328 13.023 5.504 1 95.69 121 ALA A O 1
ATOM 908 N N . ALA A 1 122 ? -9.227 12.523 4.859 1 96.62 122 ALA A N 1
ATOM 909 C CA . ALA A 1 122 ? -8.781 12.305 6.234 1 96.62 122 ALA A CA 1
ATOM 910 C C . ALA A 1 122 ? -8.906 13.578 7.062 1 96.62 122 ALA A C 1
ATOM 912 O O . ALA A 1 122 ? -9.367 13.547 8.203 1 96.62 122 ALA A O 1
ATOM 913 N N . ASP A 1 123 ? -8.5 14.664 6.508 1 95.19 123 ASP A N 1
ATOM 914 C CA . ASP A 1 123 ? -8.594 15.953 7.188 1 95.19 123 ASP A CA 1
ATOM 915 C C . ASP A 1 123 ? -10.055 16.312 7.48 1 95.19 123 ASP A C 1
ATOM 917 O O . ASP A 1 123 ? -10.375 16.766 8.578 1 95.19 123 ASP A O 1
ATOM 921 N N . ARG A 1 124 ? -10.93 16.156 6.508 1 96.56 124 ARG A N 1
ATOM 922 C CA . ARG A 1 124 ? -12.352 16.422 6.691 1 96.56 124 ARG A CA 1
ATOM 923 C C . ARG A 1 124 ? -12.938 15.57 7.809 1 96.56 124 ARG A C 1
ATOM 925 O O . ARG A 1 124 ? -13.758 16.047 8.594 1 96.56 124 ARG A O 1
ATOM 932 N N . ALA A 1 125 ? -12.516 14.328 7.855 1 98 125 ALA A N 1
ATOM 933 C CA . ALA A 1 125 ? -12.984 13.438 8.906 1 98 125 ALA A CA 1
ATOM 934 C C . ALA A 1 125 ? -12.625 13.977 10.289 1 98 125 ALA A C 1
ATOM 936 O O . ALA A 1 125 ? -13.438 13.922 11.211 1 98 125 ALA A O 1
ATOM 937 N N . LEU A 1 126 ? -11.422 14.5 10.43 1 97.56 126 LEU A N 1
ATOM 938 C CA . LEU A 1 126 ? -11.016 15.086 11.703 1 97.56 126 LEU A CA 1
ATOM 939 C C . LEU A 1 126 ? -11.867 16.312 12.039 1 97.56 126 LEU A C 1
ATOM 941 O O . LEU A 1 126 ? -12.273 16.484 13.188 1 97.56 126 LEU A O 1
ATOM 945 N N . GLU A 1 127 ? -12.102 17.094 11.023 1 96.06 127 GLU A N 1
ATOM 946 C CA . GLU A 1 127 ? -12.906 18.297 11.227 1 96.06 127 GLU A CA 1
ATOM 947 C C . GLU A 1 127 ? -14.32 17.953 11.664 1 96.06 127 GLU A C 1
ATOM 949 O O . GLU A 1 127 ? -14.891 18.625 12.539 1 96.06 127 GLU A O 1
ATOM 954 N N . GLU A 1 128 ? -14.859 16.922 11.07 1 97.38 128 GLU A N 1
ATOM 955 C CA . GLU A 1 128 ? -16.25 16.531 11.32 1 97.38 128 GLU A CA 1
ATOM 956 C C . GLU A 1 128 ? -16.359 15.617 12.523 1 97.38 128 GLU A C 1
ATOM 958 O O . GLU A 1 128 ? -17.438 15.406 13.062 1 97.38 128 GLU A O 1
ATOM 963 N N . GLY A 1 129 ? -15.297 15.078 12.93 1 97.75 129 GLY A N 1
ATOM 964 C CA . GLY A 1 129 ? -15.281 14.148 14.047 1 97.75 129 GLY A CA 1
ATOM 965 C C . GLY A 1 129 ? -15.867 12.789 13.703 1 97.75 129 GLY A C 1
ATOM 966 O O . GLY A 1 129 ? -16.375 12.086 14.578 1 97.75 129 GLY A O 1
ATOM 967 N N . GLU A 1 130 ? -15.852 12.492 12.383 1 98.25 130 GLU A N 1
ATOM 968 C CA . GLU A 1 130 ? -16.453 11.258 11.898 1 98.25 130 GLU A CA 1
ATOM 969 C C . GLU A 1 130 ? -15.672 10.672 10.734 1 98.25 130 GLU A C 1
ATOM 971 O O . GLU A 1 130 ? -15.516 11.328 9.695 1 98.25 130 GLU A O 1
ATOM 976 N N . ILE A 1 131 ? -15.234 9.391 10.883 1 98.44 131 ILE A N 1
ATOM 977 C CA . ILE A 1 131 ? -14.352 8.844 9.859 1 98.44 131 ILE A CA 1
ATOM 978 C C . ILE A 1 131 ? -15.055 7.719 9.109 1 98.44 131 ILE A C 1
ATOM 980 O O . ILE A 1 131 ? -14.57 7.254 8.078 1 98.44 131 ILE A O 1
ATOM 984 N N . ASP A 1 132 ? -16.266 7.305 9.5 1 98.12 132 ASP A N 1
ATOM 985 C CA . ASP A 1 132 ? -16.922 6.086 9.039 1 98.12 132 ASP A CA 1
ATOM 986 C C . ASP A 1 132 ? -17.172 6.141 7.535 1 98.12 132 ASP A C 1
ATOM 988 O O . ASP A 1 132 ? -16.969 5.148 6.828 1 98.12 132 ASP A O 1
ATOM 992 N N . ALA A 1 133 ? -17.656 7.266 7.062 1 97.25 133 ALA A N 1
ATOM 993 C CA . ALA A 1 133 ? -17.984 7.371 5.641 1 97.25 133 ALA A CA 1
ATOM 994 C C . ALA A 1 133 ? -16.734 7.176 4.781 1 97.25 133 ALA A C 1
ATOM 996 O O . ALA A 1 133 ? -16.781 6.52 3.738 1 97.25 133 ALA A O 1
ATOM 997 N N . PHE A 1 134 ? -15.617 7.727 5.164 1 97.88 134 PHE A N 1
ATOM 998 C CA . PHE A 1 134 ? -14.359 7.578 4.445 1 97.88 134 PHE A CA 1
ATOM 999 C C . PHE A 1 134 ? -13.906 6.121 4.449 1 97.88 134 PHE A C 1
ATOM 1001 O O . PHE A 1 134 ? -13.555 5.57 3.404 1 97.88 134 PHE A O 1
ATOM 1008 N N . LEU A 1 135 ? -13.93 5.438 5.598 1 98.56 135 LEU A N 1
ATOM 1009 C CA . LEU A 1 135 ? -13.516 4.043 5.699 1 98.56 135 LEU A CA 1
ATOM 1010 C C . LEU A 1 135 ? -14.398 3.152 4.828 1 98.56 135 LEU A C 1
ATOM 1012 O O . LEU A 1 135 ? -13.906 2.248 4.156 1 98.56 135 LEU A O 1
ATOM 1016 N N . ALA A 1 136 ? -15.695 3.451 4.832 1 98.38 136 ALA A N 1
ATOM 1017 C CA . ALA A 1 136 ? -16.641 2.658 4.047 1 98.38 136 ALA A CA 1
ATOM 1018 C C . ALA A 1 136 ? -16.297 2.725 2.559 1 98.38 136 ALA A C 1
ATOM 1020 O O . ALA A 1 136 ? -16.375 1.714 1.855 1 98.38 136 ALA A O 1
ATOM 1021 N N . ARG A 1 137 ? -15.922 3.881 2.115 1 97.88 137 ARG A N 1
ATOM 1022 C CA . ARG A 1 137 ? -15.578 4.047 0.707 1 97.88 137 ARG A CA 1
ATOM 1023 C C . ARG A 1 137 ? -14.305 3.273 0.358 1 97.88 137 ARG A C 1
ATOM 1025 O O . ARG A 1 137 ? -14.234 2.633 -0.693 1 97.88 137 ARG A O 1
ATOM 1032 N N . VAL A 1 138 ? -13.32 3.326 1.196 1 98.44 138 VAL A N 1
ATOM 1033 C CA . VAL A 1 138 ? -12.07 2.602 0.976 1 98.44 138 VAL A CA 1
ATOM 1034 C C . VAL A 1 138 ? -12.344 1.099 0.959 1 98.44 138 VAL A C 1
ATOM 1036 O O . VAL A 1 138 ? -11.883 0.387 0.064 1 98.44 138 VAL A O 1
ATOM 1039 N N . VAL A 1 139 ? -13.133 0.588 1.885 1 98.69 139 VAL A N 1
ATOM 1040 C CA . VAL A 1 139 ? -13.453 -0.831 2.016 1 98.69 139 VAL A CA 1
ATOM 1041 C C . VAL A 1 139 ? -14.25 -1.297 0.796 1 98.69 139 VAL A C 1
ATOM 1043 O O . VAL A 1 139 ? -13.977 -2.365 0.243 1 98.69 139 VAL A O 1
ATOM 1046 N N . GLU A 1 140 ? -15.164 -0.489 0.432 1 98.5 140 GLU A N 1
ATOM 1047 C CA . GLU A 1 140 ? -15.961 -0.84 -0.739 1 98.5 140 GLU A CA 1
ATOM 1048 C C . GLU A 1 140 ? -15.086 -0.981 -1.981 1 98.5 140 GLU A C 1
ATOM 1050 O O . GLU A 1 140 ? -15.227 -1.944 -2.738 1 98.5 140 GLU A O 1
ATOM 1055 N N . THR A 1 141 ? -14.234 -0.046 -2.221 1 98.31 141 THR A N 1
ATOM 1056 C CA . THR A 1 141 ? -13.336 -0.089 -3.365 1 98.31 141 THR A CA 1
ATOM 1057 C C . THR A 1 141 ? -12.453 -1.332 -3.309 1 98.31 141 THR A C 1
ATOM 1059 O O . THR A 1 141 ? -12.297 -2.035 -4.309 1 98.31 141 THR A O 1
ATOM 1062 N N . PHE A 1 142 ? -11.898 -1.603 -2.178 1 98.69 142 PHE A N 1
ATOM 1063 C CA . PHE A 1 142 ? -11.047 -2.766 -1.961 1 98.69 142 PHE A CA 1
ATOM 1064 C C . PHE A 1 142 ? -11.797 -4.055 -2.287 1 98.69 142 PHE A C 1
ATOM 1066 O O . PHE A 1 142 ? -11.32 -4.863 -3.086 1 98.69 142 PHE A O 1
ATOM 1073 N N . GLU A 1 143 ? -12.945 -4.207 -1.673 1 98.69 143 GLU A N 1
ATOM 1074 C CA . GLU A 1 143 ? -13.68 -5.457 -1.817 1 98.69 143 GLU A CA 1
ATOM 1075 C C . GLU A 1 143 ? -14.156 -5.656 -3.254 1 98.69 143 GLU A C 1
ATOM 1077 O O . GLU A 1 143 ? -14.141 -6.773 -3.771 1 98.69 143 GLU A O 1
ATOM 1082 N N . GLN A 1 144 ? -14.617 -4.613 -3.836 1 98.5 144 GLN A N 1
ATOM 1083 C CA . GLN A 1 144 ? -15.062 -4.723 -5.223 1 98.5 144 GLN A CA 1
ATOM 1084 C C . GLN A 1 144 ? -13.93 -5.211 -6.121 1 98.5 144 GLN A C 1
ATOM 1086 O O . GLN A 1 144 ? -14.109 -6.148 -6.906 1 98.5 144 GLN A O 1
ATOM 1091 N N . GLN A 1 145 ? -12.758 -4.613 -5.973 1 98.44 145 GLN A N 1
ATOM 1092 C CA . GLN A 1 145 ? -11.617 -5.012 -6.797 1 98.44 145 GLN A CA 1
ATOM 1093 C C . GLN A 1 145 ? -11.164 -6.43 -6.465 1 98.44 145 GLN A C 1
ATOM 1095 O O . GLN A 1 145 ? -10.938 -7.242 -7.363 1 98.44 145 GLN A O 1
ATOM 1100 N N . ALA A 1 146 ? -11.078 -6.758 -5.215 1 98.56 146 ALA A N 1
ATOM 1101 C CA . ALA A 1 146 ? -10.617 -8.07 -4.777 1 98.56 146 ALA A CA 1
ATOM 1102 C C . ALA A 1 146 ? -11.547 -9.172 -5.266 1 98.56 146 ALA A C 1
ATOM 1104 O O . ALA A 1 146 ? -11.094 -10.203 -5.773 1 98.56 146 ALA A O 1
ATOM 1105 N N . ARG A 1 147 ? -12.836 -8.969 -5.141 1 98.62 147 ARG A N 1
ATOM 1106 C CA . ARG A 1 147 ? -13.812 -9.969 -5.555 1 98.62 147 ARG A CA 1
ATOM 1107 C C . ARG A 1 147 ? -13.82 -10.125 -7.074 1 98.62 147 ARG A C 1
ATOM 1109 O O . ARG A 1 147 ? -13.953 -11.234 -7.586 1 98.62 147 ARG A O 1
ATOM 1116 N N . SER A 1 148 ? -13.727 -9 -7.734 1 98.5 148 SER A N 1
ATOM 1117 C CA . SER A 1 148 ? -13.656 -9.062 -9.188 1 98.5 148 SER A CA 1
ATOM 1118 C C . SER A 1 148 ? -12.461 -9.891 -9.648 1 98.5 148 SER A C 1
ATOM 1120 O O . SER A 1 148 ? -12.602 -10.773 -10.5 1 98.5 148 SER A O 1
ATOM 1122 N N . ASP A 1 149 ? -11.312 -9.594 -9.102 1 98.31 149 ASP A N 1
ATOM 1123 C CA . ASP A 1 149 ? -10.102 -10.336 -9.453 1 98.31 149 ASP A CA 1
ATOM 1124 C C . ASP A 1 149 ? -10.234 -11.812 -9.086 1 98.31 149 ASP A C 1
ATOM 1126 O O . ASP A 1 149 ? -9.836 -12.688 -9.844 1 98.31 149 ASP A O 1
ATOM 1130 N N . PHE A 1 150 ? -10.805 -12.109 -7.941 1 98.81 150 PHE A N 1
ATOM 1131 C CA . PHE A 1 150 ? -11.008 -13.469 -7.465 1 98.81 150 PHE A CA 1
ATOM 1132 C C . PHE A 1 150 ? -11.883 -14.258 -8.43 1 98.81 150 PHE A C 1
ATOM 1134 O O . PHE A 1 150 ? -11.516 -15.352 -8.859 1 98.81 150 PHE A O 1
ATOM 1141 N N . GLU A 1 151 ? -12.977 -13.68 -8.797 1 98.69 151 GLU A N 1
ATOM 1142 C CA . GLU A 1 151 ? -13.93 -14.352 -9.672 1 98.69 151 GLU A CA 1
ATOM 1143 C C . GLU A 1 151 ? -13.336 -14.578 -11.062 1 98.69 151 GLU A C 1
ATOM 1145 O O . GLU A 1 151 ? -13.508 -15.641 -11.648 1 98.69 151 GLU A O 1
ATOM 1150 N N . ALA A 1 152 ? -12.648 -13.586 -11.57 1 98.75 152 ALA A N 1
ATOM 1151 C CA . ALA A 1 152 ? -11.992 -13.727 -12.867 1 98.75 152 ALA A CA 1
ATOM 1152 C C . ALA A 1 152 ? -10.938 -14.828 -12.836 1 98.75 152 ALA A C 1
ATOM 1154 O O . ALA A 1 152 ? -10.828 -15.617 -13.773 1 98.75 152 ALA A O 1
ATOM 1155 N N . THR A 1 153 ? -10.18 -14.875 -11.773 1 98.69 153 THR A N 1
ATOM 1156 C CA . THR A 1 153 ? -9.141 -15.883 -11.617 1 98.69 153 THR A CA 1
ATOM 1157 C C . THR A 1 153 ? -9.758 -17.281 -11.531 1 98.69 153 THR A C 1
ATOM 1159 O O . THR A 1 153 ? -9.273 -18.219 -12.172 1 98.69 153 THR A O 1
ATOM 1162 N N . LEU A 1 154 ? -10.875 -17.422 -10.812 1 98.56 154 LEU A N 1
ATOM 1163 C CA . LEU A 1 154 ? -11.555 -18.703 -10.688 1 98.56 154 LEU A CA 1
ATOM 1164 C C . LEU A 1 154 ? -12.07 -19.172 -12.047 1 98.56 154 LEU A C 1
ATOM 1166 O O . LEU A 1 154 ? -11.922 -20.344 -12.406 1 98.56 154 LEU A O 1
ATOM 1170 N N . ALA A 1 155 ? -12.641 -18.266 -12.719 1 98.5 155 ALA A N 1
ATOM 1171 C CA . ALA A 1 155 ? -13.18 -18.609 -14.039 1 98.5 155 ALA A CA 1
ATOM 1172 C C . ALA A 1 155 ? -12.07 -19.062 -14.977 1 98.5 155 ALA A C 1
ATOM 1174 O O . ALA A 1 155 ? -12.211 -20.062 -15.68 1 98.5 155 ALA A O 1
ATOM 1175 N N . ALA A 1 156 ? -10.992 -18.328 -14.992 1 98.69 156 ALA A N 1
ATOM 1176 C CA . ALA A 1 156 ? -9.867 -18.688 -15.852 1 98.69 156 ALA A CA 1
ATOM 1177 C C . ALA A 1 156 ? -9.25 -20.016 -15.438 1 98.69 156 ALA A C 1
ATOM 1179 O O . ALA A 1 156 ? -8.797 -20.797 -16.281 1 98.69 156 ALA A O 1
ATOM 1180 N N . LYS A 1 157 ? -9.227 -20.281 -14.195 1 98 157 LYS A N 1
ATOM 1181 C CA . LYS A 1 157 ? -8.664 -21.516 -13.656 1 98 157 LYS A CA 1
ATOM 1182 C C . LYS A 1 157 ? -9.375 -22.734 -14.227 1 98 157 LYS A C 1
ATOM 1184 O O . LYS A 1 157 ? -8.75 -23.75 -14.5 1 98 157 LYS A O 1
ATOM 1189 N N . GLN A 1 158 ? -10.625 -22.672 -14.508 1 97.31 158 GLN A N 1
ATOM 1190 C CA . GLN A 1 158 ? -11.445 -23.797 -14.961 1 97.31 158 GLN A CA 1
ATOM 1191 C C . GLN A 1 158 ? -11.016 -24.266 -16.344 1 97.31 158 GLN A C 1
ATOM 1193 O O . GLN A 1 158 ? -11.219 -25.422 -16.703 1 97.31 158 GLN A O 1
ATOM 1198 N N . ARG A 1 159 ? -10.367 -23.406 -17.062 1 97.62 159 ARG A N 1
ATOM 1199 C CA . ARG A 1 159 ? -10.023 -23.766 -18.438 1 97.62 159 ARG A CA 1
ATOM 1200 C C . ARG A 1 159 ? -8.508 -23.734 -18.641 1 97.62 159 ARG A C 1
ATOM 1202 O O . ARG A 1 159 ? -8.039 -23.797 -19.781 1 97.62 159 ARG A O 1
ATOM 1209 N N . ALA A 1 160 ? -7.777 -23.562 -17.578 1 97.44 160 ALA A N 1
ATOM 1210 C CA . ALA A 1 160 ? -6.34 -23.297 -17.641 1 97.44 160 ALA A CA 1
ATOM 1211 C C . ALA A 1 160 ? -5.609 -24.453 -18.344 1 97.44 160 ALA A C 1
ATOM 1213 O O . ALA A 1 160 ? -4.59 -24.234 -19 1 97.44 160 ALA A O 1
ATOM 1214 N N . ASP A 1 161 ? -6.137 -25.672 -18.297 1 95.56 161 ASP A N 1
ATOM 1215 C CA . ASP A 1 161 ? -5.414 -26.828 -18.797 1 95.56 161 ASP A CA 1
ATOM 1216 C C . ASP A 1 161 ? -5.855 -27.188 -20.219 1 95.56 161 ASP A C 1
ATOM 1218 O O . ASP A 1 161 ? -5.324 -28.125 -20.828 1 95.56 161 ASP A O 1
ATOM 1222 N N . ASP A 1 162 ? -6.742 -26.391 -20.797 1 97.44 162 ASP A N 1
ATOM 1223 C CA . ASP A 1 162 ? -7.266 -26.688 -22.125 1 97.44 162 ASP A CA 1
ATOM 1224 C C . ASP A 1 162 ? -6.242 -26.359 -23.203 1 97.44 162 ASP A C 1
ATOM 1226 O O . ASP A 1 162 ? -6.289 -26.906 -24.297 1 97.44 162 ASP A O 1
ATOM 1230 N N . SER A 1 163 ? -5.387 -25.375 -22.953 1 97.94 163 SER A N 1
ATOM 1231 C CA . SER A 1 163 ? -4.301 -24.984 -23.844 1 97.94 163 SER A CA 1
ATOM 1232 C C . SER A 1 163 ? -3.291 -24.094 -23.125 1 97.94 163 SER A C 1
ATOM 1234 O O . SER A 1 163 ? -3.611 -23.484 -22.109 1 97.94 163 SER A O 1
ATOM 1236 N N . PRO A 1 164 ? -2.115 -24.031 -23.578 1 97.81 164 PRO A N 1
ATOM 1237 C CA . PRO A 1 164 ? -1.149 -23.094 -22.984 1 97.81 164 PRO A CA 1
ATOM 1238 C C . PRO A 1 164 ? -1.632 -21.656 -23 1 97.81 164 PRO A C 1
ATOM 1240 O O . PRO A 1 164 ? -1.359 -20.891 -22.062 1 97.81 164 PRO A O 1
ATOM 1243 N N . GLU A 1 165 ? -2.365 -21.297 -24.031 1 98.12 165 GLU A N 1
ATOM 1244 C CA . GLU A 1 165 ? -2.881 -19.938 -24.141 1 98.12 165 GLU A CA 1
ATOM 1245 C C . GLU A 1 165 ? -3.889 -19.625 -23.031 1 98.12 165 GLU A C 1
ATOM 1247 O O . GLU A 1 165 ? -3.826 -18.578 -22.406 1 98.12 165 GLU A O 1
ATOM 1252 N N . LEU A 1 166 ? -4.816 -20.531 -22.844 1 98.5 166 LEU A N 1
ATOM 1253 C CA . LEU A 1 166 ? -5.797 -20.359 -21.781 1 98.5 166 LEU A CA 1
ATOM 1254 C C . LEU A 1 166 ? -5.133 -20.438 -20.406 1 98.5 166 LEU A C 1
ATOM 1256 O O . LEU A 1 166 ? -5.543 -19.75 -19.469 1 98.5 166 LEU A O 1
ATOM 1260 N N . GLY A 1 167 ? -4.125 -21.25 -20.312 1 98.38 167 GLY A N 1
ATOM 1261 C CA . GLY A 1 167 ? -3.332 -21.297 -19.094 1 98.38 167 GLY A CA 1
ATOM 1262 C C . GLY A 1 167 ? -2.645 -19.969 -18.781 1 98.38 167 GLY A C 1
ATOM 1263 O O . GLY A 1 167 ? -2.594 -19.547 -17.641 1 98.38 167 GLY A O 1
ATOM 1264 N N . ARG A 1 168 ? -2.139 -19.375 -19.797 1 98.25 168 ARG A N 1
ATOM 1265 C CA . ARG A 1 168 ? -1.483 -18.078 -19.625 1 98.25 168 ARG A CA 1
ATOM 1266 C C . ARG A 1 168 ? -2.479 -17.016 -19.172 1 98.25 168 ARG A C 1
ATOM 1268 O O . ARG A 1 168 ? -2.131 -16.125 -18.406 1 98.25 168 ARG A O 1
ATOM 1275 N N . GLU A 1 169 ? -3.678 -17.062 -19.672 1 98.19 169 GLU A N 1
ATOM 1276 C CA . GLU A 1 169 ? -4.719 -16.156 -19.188 1 98.19 169 GLU A CA 1
ATOM 1277 C C . GLU A 1 169 ? -4.961 -16.344 -17.688 1 98.19 169 GLU A C 1
ATOM 1279 O O . GLU A 1 169 ? -5.078 -15.359 -16.953 1 98.19 169 GLU A O 1
ATOM 1284 N N . PHE A 1 170 ? -5.027 -17.594 -17.281 1 98.25 170 PHE A N 1
ATOM 1285 C CA . PHE A 1 170 ? -5.168 -17.875 -15.859 1 98.25 170 PHE A CA 1
ATOM 1286 C C . PHE A 1 170 ? -4 -17.297 -15.07 1 98.25 170 PHE A C 1
ATOM 1288 O O . PHE A 1 170 ? -4.195 -16.656 -14.039 1 98.25 170 PHE A O 1
ATOM 1295 N N . VAL A 1 171 ? -2.766 -17.531 -15.539 1 97 171 VAL A N 1
ATOM 1296 C CA . VAL A 1 171 ? -1.576 -17.078 -14.828 1 97 171 VAL A CA 1
ATOM 1297 C C . VAL A 1 171 ? -1.603 -15.555 -14.695 1 97 171 VAL A C 1
ATOM 1299 O O . VAL A 1 171 ? -1.285 -15.008 -13.641 1 97 171 VAL A O 1
ATOM 1302 N N . ASP A 1 172 ? -2.035 -14.852 -15.766 1 95.94 172 ASP A N 1
ATOM 1303 C CA . ASP A 1 172 ? -2.141 -13.398 -15.734 1 95.94 172 ASP A CA 1
ATOM 1304 C C . ASP A 1 172 ? -3.111 -12.945 -14.641 1 95.94 172 ASP A C 1
ATOM 1306 O O . ASP A 1 172 ? -2.779 -12.078 -13.828 1 95.94 172 ASP A O 1
ATOM 1310 N N . HIS A 1 173 ? -4.32 -13.539 -14.602 1 97.25 173 HIS A N 1
ATOM 1311 C CA . HIS A 1 173 ? -5.309 -13.211 -13.578 1 97.25 173 HIS A CA 1
ATOM 1312 C C . HIS A 1 173 ? -4.781 -13.531 -12.18 1 97.25 173 HIS A C 1
ATOM 1314 O O . HIS A 1 173 ? -4.941 -12.734 -11.258 1 97.25 173 HIS A O 1
ATOM 1320 N N . TYR A 1 174 ? -4.105 -14.664 -12.117 1 96.75 174 TYR A N 1
ATOM 1321 C CA . TYR A 1 174 ? -3.605 -15.164 -10.844 1 96.75 174 TYR A CA 1
ATOM 1322 C C . TYR A 1 174 ? -2.557 -14.219 -10.266 1 96.75 174 TYR A C 1
ATOM 1324 O O . TYR A 1 174 ? -2.633 -13.836 -9.094 1 96.75 174 TYR A O 1
ATOM 1332 N N . VAL A 1 175 ? -1.595 -13.805 -11.062 1 93.56 175 VAL A N 1
ATOM 1333 C CA . VAL A 1 175 ? -0.505 -12.945 -10.617 1 93.56 175 VAL A CA 1
ATOM 1334 C C . VAL A 1 175 ? -1.062 -11.594 -10.172 1 93.56 175 VAL A C 1
ATOM 1336 O O . VAL A 1 175 ? -0.683 -11.07 -9.125 1 93.56 175 VAL A O 1
ATOM 1339 N N . ASN A 1 176 ? -2.014 -11.039 -10.961 1 93.75 176 ASN A N 1
ATOM 1340 C CA . ASN A 1 176 ? -2.629 -9.766 -10.602 1 93.75 176 ASN A CA 1
ATOM 1341 C C . ASN A 1 176 ? -3.408 -9.867 -9.289 1 93.75 176 ASN A C 1
ATOM 1343 O O . ASN A 1 176 ? -3.338 -8.977 -8.445 1 93.75 176 ASN A O 1
ATOM 1347 N N . TYR A 1 177 ? -4.133 -10.969 -9.18 1 96.75 177 TYR A N 1
ATOM 1348 C CA . TYR A 1 177 ? -4.945 -11.25 -8.008 1 96.75 177 TYR A CA 1
ATOM 1349 C C . TYR A 1 177 ? -4.082 -11.32 -6.75 1 96.75 177 TYR A C 1
ATOM 1351 O O . TYR A 1 177 ? -4.34 -10.617 -5.773 1 96.75 177 TYR A O 1
ATOM 1359 N N . VAL A 1 178 ? -3.021 -12.039 -6.762 1 95.44 178 VAL A N 1
ATOM 1360 C CA . VAL A 1 178 ? -2.225 -12.25 -5.559 1 95.44 178 VAL A CA 1
ATOM 1361 C C . VAL A 1 178 ? -1.404 -11 -5.254 1 95.44 178 VAL A C 1
ATOM 1363 O O . VAL A 1 178 ? -1.202 -10.648 -4.09 1 95.44 178 VAL A O 1
ATOM 1366 N N . HIS A 1 179 ? -0.975 -10.297 -6.297 1 92.81 179 HIS A N 1
ATOM 1367 C CA . HIS A 1 179 ? -0.212 -9.07 -6.082 1 92.81 179 HIS A CA 1
ATOM 1368 C C . HIS A 1 179 ? -1.064 -7.996 -5.41 1 92.81 179 HIS A C 1
ATOM 1370 O O . HIS A 1 179 ? -0.6 -7.309 -4.5 1 92.81 179 HIS A O 1
ATOM 1376 N N . TYR A 1 180 ? -2.229 -7.852 -5.906 1 95.69 180 TYR A N 1
ATOM 1377 C CA . TYR A 1 180 ? -3.115 -6.848 -5.328 1 95.69 180 TYR A CA 1
ATOM 1378 C C . TYR A 1 180 ? -3.357 -7.125 -3.85 1 95.69 180 TYR A C 1
ATOM 1380 O O . TYR A 1 180 ? -3.223 -6.227 -3.014 1 95.69 180 TYR A O 1
ATOM 1388 N N . LEU A 1 181 ? -3.662 -8.328 -3.533 1 96.62 181 LEU A N 1
ATOM 1389 C CA . LEU A 1 181 ? -3.979 -8.688 -2.156 1 96.62 181 LEU A CA 1
ATOM 1390 C C . LEU A 1 181 ? -2.74 -8.594 -1.271 1 96.62 181 LEU A C 1
ATOM 1392 O O . LEU A 1 181 ? -2.832 -8.188 -0.11 1 96.62 181 LEU A O 1
ATOM 1396 N N . GLU A 1 182 ? -1.645 -8.992 -1.782 1 94.31 182 GLU A N 1
ATOM 1397 C CA . GLU A 1 182 ? -0.39 -8.867 -1.048 1 94.31 182 GLU A CA 1
ATOM 1398 C C . GLU A 1 182 ? -0.097 -7.406 -0.702 1 94.31 182 GLU A C 1
ATOM 1400 O O . GLU A 1 182 ? 0.263 -7.094 0.435 1 94.31 182 GLU A O 1
ATOM 1405 N N . GLU A 1 183 ? -0.249 -6.52 -1.69 1 93.81 183 GLU A N 1
ATOM 1406 C CA . GLU A 1 183 ? 0.033 -5.102 -1.489 1 93.81 183 GLU A CA 1
ATOM 1407 C C . GLU A 1 183 ? -0.904 -4.496 -0.448 1 93.81 183 GLU A C 1
ATOM 1409 O O . GLU A 1 183 ? -0.459 -3.779 0.452 1 93.81 183 GLU A O 1
ATOM 1414 N N . VAL A 1 184 ? -2.168 -4.758 -0.604 1 97.06 184 VAL A N 1
ATOM 1415 C CA . VAL A 1 184 ? -3.137 -4.207 0.34 1 97.06 184 VAL A CA 1
ATOM 1416 C C . VAL A 1 184 ? -2.852 -4.742 1.742 1 97.06 184 VAL A C 1
ATOM 1418 O O . VAL A 1 184 ? -2.816 -3.977 2.709 1 97.06 184 VAL A O 1
ATOM 1421 N N . HIS A 1 185 ? -2.615 -6.023 1.837 1 96.56 185 HIS A N 1
ATOM 1422 C CA . HIS A 1 185 ? -2.342 -6.629 3.135 1 96.56 185 HIS A CA 1
ATOM 1423 C C . HIS A 1 185 ? -1.102 -6.02 3.779 1 96.56 185 HIS A C 1
ATOM 1425 O O . HIS A 1 185 ? -1.089 -5.758 4.984 1 96.56 185 HIS A O 1
ATOM 1431 N N . SER A 1 186 ? -0.072 -5.852 2.996 1 94 186 SER A N 1
ATOM 1432 C CA . SER A 1 186 ? 1.19 -5.324 3.498 1 94 186 SER A CA 1
ATOM 1433 C C . SER A 1 186 ? 1.008 -3.932 4.098 1 94 186 SER A C 1
ATOM 1435 O O . SER A 1 186 ? 1.507 -3.65 5.188 1 94 186 SER A O 1
ATOM 1437 N N . VAL A 1 187 ? 0.301 -3.074 3.393 1 95.06 187 VAL A N 1
ATOM 1438 C CA . VAL A 1 187 ? 0.128 -1.707 3.873 1 95.06 187 VAL A CA 1
ATOM 1439 C C . VAL A 1 187 ? -0.799 -1.699 5.086 1 95.06 187 VAL A C 1
ATOM 1441 O O . VAL A 1 187 ? -0.571 -0.958 6.047 1 95.06 187 VAL A O 1
ATOM 1444 N N . VAL A 1 188 ? -1.802 -2.506 5.082 1 96.81 188 VAL A N 1
ATOM 1445 C CA . VAL A 1 188 ? -2.764 -2.578 6.176 1 96.81 188 VAL A CA 1
ATOM 1446 C C . VAL A 1 188 ? -2.074 -3.096 7.438 1 96.81 188 VAL A C 1
ATOM 1448 O O . VAL A 1 188 ? -2.314 -2.588 8.539 1 96.81 188 VAL A O 1
ATOM 1451 N N . ALA A 1 189 ? -1.166 -4.035 7.25 1 92.44 189 ALA A N 1
ATOM 1452 C CA . ALA A 1 189 ? -0.491 -4.652 8.391 1 92.44 189 ALA A CA 1
ATOM 1453 C C . ALA A 1 189 ? 0.68 -3.797 8.859 1 92.44 189 ALA A C 1
ATOM 1455 O O . ALA A 1 189 ? 1.227 -4.023 9.945 1 92.44 189 ALA A O 1
ATOM 1456 N N . GLY A 1 190 ? 0.879 -2.775 8.18 1 81.81 190 GLY A N 1
ATOM 1457 C CA . GLY A 1 190 ? 1.984 -1.91 8.562 1 81.81 190 GLY A CA 1
ATOM 1458 C C . GLY A 1 190 ? 3.34 -2.469 8.18 1 81.81 190 GLY A C 1
ATOM 1459 O O . GLY A 1 190 ? 4.363 -2.086 8.75 1 81.81 190 GLY A O 1
ATOM 1460 N N . ASP A 1 191 ? 3.297 -3.607 7.5 1 61.56 191 ASP A N 1
ATOM 1461 C CA . ASP A 1 191 ? 4.539 -4.215 7.027 1 61.56 191 ASP A CA 1
ATOM 1462 C C . ASP A 1 191 ? 5.062 -3.496 5.785 1 61.56 191 ASP A C 1
ATOM 1464 O O . ASP A 1 191 ? 5.961 -3.996 5.105 1 61.56 191 ASP A O 1
ATOM 1468 N N . ALA A 1 192 ? 4.312 -2.643 5.492 1 50.94 192 ALA A N 1
ATOM 1469 C CA . ALA A 1 192 ? 4.754 -1.92 4.301 1 50.94 192 ALA A CA 1
ATOM 1470 C C . ALA A 1 192 ? 6.262 -1.696 4.324 1 50.94 192 ALA A C 1
ATOM 1472 O O . ALA A 1 192 ? 6.789 -1.071 5.25 1 50.94 192 ALA A O 1
ATOM 1473 N N . SER A 1 193 ? 6.914 -2.746 3.908 1 39.44 193 SER A N 1
ATOM 1474 C CA . SER A 1 193 ? 8.344 -2.58 3.658 1 39.44 193 SER A CA 1
ATOM 1475 C C . SER A 1 193 ? 8.656 -1.169 3.176 1 39.44 193 SER A C 1
ATOM 1477 O O . SER A 1 193 ? 7.941 -0.618 2.338 1 39.44 193 SER A O 1
ATOM 1479 N N . ALA A 1 194 ? 9.289 -0.429 3.99 1 36.34 194 ALA A N 1
ATOM 1480 C CA . ALA A 1 194 ? 10.039 0.714 3.473 1 36.34 194 ALA A CA 1
ATOM 1481 C C . ALA A 1 194 ? 10.508 0.46 2.045 1 36.34 194 ALA A C 1
ATOM 1483 O O . ALA A 1 194 ? 11.453 -0.299 1.821 1 36.34 194 ALA A O 1
ATOM 1484 N N . HIS A 1 195 ? 9.609 0.138 1.086 1 27.34 195 HIS A N 1
ATOM 1485 C CA . HIS A 1 195 ? 10.242 0.101 -0.23 1 27.34 195 HIS A CA 1
ATOM 1486 C C . HIS A 1 195 ? 10.789 1.469 -0.617 1 27.34 195 HIS A C 1
ATOM 1488 O O . HIS A 1 195 ? 10.188 2.498 -0.298 1 27.34 195 HIS A O 1
ATOM 1494 N N . MET B 1 1 ? 47.094 26.078 -46.188 1 26.44 1 MET B N 1
ATOM 1495 C CA . MET B 1 1 ? 47.031 24.781 -45.5 1 26.44 1 MET B CA 1
ATOM 1496 C C . MET B 1 1 ? 45.906 24.75 -44.469 1 26.44 1 MET B C 1
ATOM 1498 O O . MET B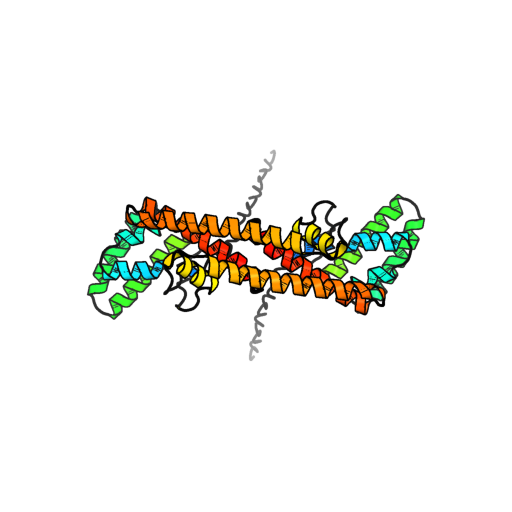 1 1 ? 46.062 25.312 -43.375 1 26.44 1 MET B O 1
ATOM 1502 N N . THR B 1 2 ? 44.594 24.906 -44.938 1 33.09 2 THR B N 1
ATOM 1503 C CA . THR B 1 2 ? 43.312 25.078 -44.25 1 33.09 2 THR B CA 1
ATOM 1504 C C . THR B 1 2 ? 42.969 23.844 -43.438 1 33.09 2 THR B C 1
ATOM 1506 O O . THR B 1 2 ? 42.938 22.734 -43.969 1 33.09 2 THR B O 1
ATOM 1509 N N . LEU B 1 3 ? 43.5 23.875 -42.125 1 35.81 3 LEU B N 1
ATOM 1510 C CA . LEU B 1 3 ? 43.25 22.828 -41.156 1 35.81 3 LEU B CA 1
ATOM 1511 C C . LEU B 1 3 ? 41.75 22.594 -40.938 1 35.81 3 LEU B C 1
ATOM 1513 O O . LEU B 1 3 ? 41 23.547 -40.688 1 35.81 3 LEU B O 1
ATOM 1517 N N . PRO B 1 4 ? 41.156 21.547 -41.594 1 35.84 4 PRO B N 1
ATOM 1518 C CA . PRO B 1 4 ? 39.75 21.188 -41.406 1 35.84 4 PRO B CA 1
ATOM 1519 C C . PRO B 1 4 ? 39.406 20.844 -39.969 1 35.84 4 PRO B C 1
ATOM 1521 O O . PRO B 1 4 ? 40.188 20.156 -39.281 1 35.84 4 PRO B O 1
ATOM 1524 N N . LEU B 1 5 ? 39 21.812 -39.094 1 35.28 5 LEU B N 1
ATOM 1525 C CA . LEU B 1 5 ? 38.5 21.594 -37.75 1 35.28 5 LEU B CA 1
ATOM 1526 C C . LEU B 1 5 ? 37.375 20.562 -37.75 1 35.28 5 LEU B C 1
ATOM 1528 O O . LEU B 1 5 ? 36.344 20.75 -38.438 1 35.28 5 LEU B O 1
ATOM 1532 N N . ARG B 1 6 ? 37.75 19.25 -37.625 1 35.09 6 ARG B N 1
ATOM 1533 C CA . ARG B 1 6 ? 36.812 18.141 -37.438 1 35.09 6 ARG B CA 1
ATOM 1534 C C . ARG B 1 6 ? 35.875 18.406 -36.281 1 35.09 6 ARG B C 1
ATOM 1536 O O . ARG B 1 6 ? 36.344 18.641 -35.156 1 35.09 6 ARG B O 1
ATOM 1543 N N . GLN B 1 7 ? 34.688 19.125 -36.469 1 35.5 7 GLN B N 1
ATOM 1544 C CA . GLN B 1 7 ? 33.625 19.312 -35.531 1 35.5 7 GLN B CA 1
ATOM 1545 C C . GLN B 1 7 ? 33.188 17.969 -34.938 1 35.5 7 GLN B C 1
ATOM 1547 O O . GLN B 1 7 ? 32.75 17.078 -35.656 1 35.5 7 GLN B O 1
ATOM 1552 N N . HIS B 1 8 ? 33.969 17.406 -33.969 1 36.88 8 HIS B N 1
ATOM 1553 C CA . HIS B 1 8 ? 33.562 16.25 -33.188 1 36.88 8 HIS B CA 1
ATOM 1554 C C . HIS B 1 8 ? 32.188 16.5 -32.531 1 36.88 8 HIS B C 1
ATOM 1556 O O . HIS B 1 8 ? 32 17.5 -31.828 1 36.88 8 HIS B O 1
ATOM 1562 N N . LEU B 1 9 ? 31.156 16.203 -33.281 1 34.81 9 LEU B N 1
ATOM 1563 C CA . LEU B 1 9 ? 29.797 16.156 -32.75 1 34.81 9 LEU B CA 1
ATOM 1564 C C . LEU B 1 9 ? 29.719 15.273 -31.516 1 34.81 9 LEU B C 1
ATOM 1566 O O . LEU B 1 9 ? 30.062 14.094 -31.562 1 34.81 9 LEU B O 1
ATOM 1570 N N . LEU B 1 10 ? 30 15.828 -30.359 1 35.72 10 LEU B N 1
ATOM 1571 C CA . LEU B 1 10 ? 29.766 15.172 -29.078 1 35.72 10 LEU B CA 1
ATOM 1572 C C . LEU B 1 10 ? 28.312 14.719 -28.953 1 35.72 10 LEU B C 1
ATOM 1574 O O . LEU B 1 10 ? 27.391 15.539 -28.953 1 35.72 10 LEU B O 1
ATOM 1578 N N . ALA B 1 11 ? 28.016 13.539 -29.562 1 34.41 11 ALA B N 1
ATOM 1579 C CA . ALA B 1 11 ? 26.719 12.898 -29.344 1 34.41 11 ALA B CA 1
ATOM 1580 C C . ALA B 1 11 ? 26.453 12.711 -27.844 1 34.41 11 ALA B C 1
ATOM 1582 O O . ALA B 1 11 ? 27.219 12.031 -27.156 1 34.41 11 ALA B O 1
ATOM 1583 N N . ILE B 1 12 ? 25.922 13.781 -27.219 1 37 12 ILE B N 1
ATOM 1584 C CA . ILE B 1 12 ? 25.391 13.641 -25.859 1 37 12 ILE B CA 1
ATOM 1585 C C . ILE B 1 12 ? 24.438 12.438 -25.797 1 37 12 ILE B C 1
ATOM 1587 O O . ILE B 1 12 ? 23.422 12.414 -26.5 1 37 12 ILE B O 1
ATOM 1591 N N . ILE B 1 13 ? 25 11.266 -25.609 1 33.78 13 ILE B N 1
ATOM 1592 C CA . ILE B 1 13 ? 24.172 10.102 -25.297 1 33.78 13 ILE B CA 1
ATOM 1593 C C . ILE B 1 13 ? 23.281 10.414 -24.109 1 33.78 13 ILE B C 1
ATOM 1595 O O . ILE B 1 13 ? 23.766 10.672 -23 1 33.78 13 ILE B O 1
ATOM 1599 N N . THR B 1 14 ? 22.219 11.141 -24.375 1 31.58 14 THR B N 1
ATOM 1600 C CA . THR B 1 14 ? 21.172 11.227 -23.359 1 31.58 14 THR B CA 1
ATOM 1601 C C . THR B 1 14 ? 20.797 9.836 -22.844 1 31.58 14 THR B C 1
ATOM 1603 O O . THR B 1 14 ? 20.406 8.969 -23.625 1 31.58 14 THR B O 1
ATOM 1606 N N . ALA B 1 15 ? 21.562 9.336 -21.891 1 33.78 15 ALA B N 1
ATOM 1607 C CA . ALA B 1 15 ? 21.141 8.148 -21.141 1 33.78 15 ALA B CA 1
ATOM 1608 C C . ALA B 1 15 ? 19.672 8.234 -20.75 1 33.78 15 ALA B C 1
ATOM 1610 O O . ALA B 1 15 ? 19.266 9.117 -20 1 33.78 15 ALA B O 1
ATOM 1611 N N . SER B 1 16 ? 18.797 7.902 -21.641 1 32.69 16 SER B N 1
ATOM 1612 C CA . SER B 1 16 ? 17.422 7.672 -21.219 1 32.69 16 SER B CA 1
ATOM 1613 C C . SER B 1 16 ? 17.359 6.812 -19.953 1 32.69 16 SER B C 1
ATOM 1615 O O . SER B 1 16 ? 17.891 5.695 -19.938 1 32.69 16 SER B O 1
ATOM 1617 N N . ALA B 1 17 ? 17.469 7.426 -18.859 1 33.53 17 ALA B N 1
ATOM 1618 C CA . ALA B 1 17 ? 17.172 6.672 -17.641 1 33.53 17 ALA B CA 1
ATOM 1619 C C . ALA B 1 17 ? 15.922 5.809 -17.828 1 33.53 17 ALA B C 1
ATOM 1621 O O . ALA B 1 17 ? 14.812 6.332 -17.938 1 33.53 17 ALA B O 1
ATOM 1622 N N . LEU B 1 18 ? 16.062 4.668 -18.484 1 33.84 18 LEU B N 1
ATOM 1623 C CA . LEU B 1 18 ? 14.969 3.699 -18.422 1 33.84 18 LEU B CA 1
ATOM 1624 C C . LEU B 1 18 ? 14.422 3.602 -17 1 33.84 18 LEU B C 1
ATOM 1626 O O . LEU B 1 18 ? 15.156 3.254 -16.062 1 33.84 18 LEU B O 1
ATOM 1630 N N . ALA B 1 19 ? 13.492 4.426 -16.703 1 34.38 19 ALA B N 1
ATOM 1631 C CA . ALA B 1 19 ? 12.742 4.172 -15.477 1 34.38 19 ALA B CA 1
ATOM 1632 C C . ALA B 1 19 ? 12.594 2.674 -15.227 1 34.38 19 ALA B C 1
ATOM 1634 O O . ALA B 1 19 ? 11.898 1.98 -15.977 1 34.38 19 ALA B O 1
ATOM 1635 N N . LEU B 1 20 ? 13.609 2.064 -14.758 1 34.84 20 LEU B N 1
ATOM 1636 C CA . LEU B 1 20 ? 13.414 0.697 -14.289 1 34.84 20 LEU B CA 1
ATOM 1637 C C . LEU B 1 20 ? 12.102 0.57 -13.523 1 34.84 20 LEU B C 1
ATOM 1639 O O . LEU B 1 20 ? 11.852 1.324 -12.578 1 34.84 20 LEU B O 1
ATOM 1643 N N . PRO B 1 21 ? 11.102 0.16 -14.18 1 37.72 21 PRO B N 1
ATOM 1644 C CA . PRO B 1 21 ? 9.938 -0.104 -13.328 1 37.72 21 PRO B CA 1
ATOM 1645 C C . PRO B 1 21 ? 10.328 -0.705 -11.977 1 37.72 21 PRO B C 1
ATOM 1647 O O . PRO B 1 21 ? 11.234 -1.537 -11.898 1 37.72 21 PRO B O 1
ATOM 1650 N N . LEU B 1 22 ? 10.391 0.1 -10.984 1 37.19 22 LEU B N 1
ATOM 1651 C CA . LEU B 1 22 ? 10.445 -0.491 -9.656 1 37.19 22 LEU B CA 1
ATOM 1652 C C . LEU B 1 22 ? 9.711 -1.828 -9.625 1 37.19 22 LEU B C 1
ATOM 1654 O O . LEU B 1 22 ? 8.5 -1.884 -9.852 1 37.19 22 LEU B O 1
ATOM 1658 N N . ALA B 1 23 ? 10.352 -2.797 -10.023 1 41.09 23 ALA B N 1
ATOM 1659 C CA . ALA B 1 23 ? 9.875 -4.16 -9.812 1 41.09 23 ALA B CA 1
ATOM 1660 C C . ALA B 1 23 ? 9.211 -4.293 -8.445 1 41.09 23 ALA B C 1
ATOM 1662 O O . ALA B 1 23 ? 9.852 -4.086 -7.41 1 41.09 23 ALA B O 1
ATOM 1663 N N . THR B 1 24 ? 7.992 -3.891 -8.219 1 46.44 24 THR B N 1
ATOM 1664 C CA . THR B 1 24 ? 7.234 -4.27 -7.035 1 46.44 24 THR B CA 1
ATOM 1665 C C . THR B 1 24 ? 7.633 -5.66 -6.559 1 46.44 24 THR B C 1
ATOM 1667 O O . THR B 1 24 ? 7.762 -6.586 -7.363 1 46.44 24 THR B O 1
ATOM 1670 N N . PRO B 1 25 ? 8.25 -5.836 -5.449 1 45.78 25 PRO B N 1
ATOM 1671 C CA . PRO B 1 25 ? 8.539 -7.172 -4.914 1 45.78 25 PRO B CA 1
ATOM 1672 C C . PRO B 1 25 ? 7.395 -8.156 -5.137 1 45.78 25 PRO B C 1
ATOM 1674 O O . PRO B 1 25 ? 7.332 -9.195 -4.477 1 45.78 25 PRO B O 1
ATOM 1677 N N . ALA B 1 26 ? 6.418 -7.836 -5.789 1 47.97 26 ALA B N 1
ATOM 1678 C CA . ALA B 1 26 ? 5.418 -8.906 -5.828 1 47.97 26 ALA B CA 1
ATOM 1679 C C . ALA B 1 26 ? 6.082 -10.273 -5.836 1 47.97 26 ALA B C 1
ATOM 1681 O O . ALA B 1 26 ? 5.422 -11.297 -5.617 1 47.97 26 ALA B O 1
ATOM 1682 N N . LEU B 1 27 ? 7.254 -10.445 -6.711 1 51.84 27 LEU B N 1
ATOM 1683 C CA . LEU B 1 27 ? 7.621 -11.609 -7.504 1 51.84 27 LEU B CA 1
ATOM 1684 C C . LEU B 1 27 ? 8.102 -12.75 -6.609 1 51.84 27 LEU B C 1
ATOM 1686 O O . LEU B 1 27 ? 8.336 -13.859 -7.082 1 51.84 27 LEU B O 1
ATOM 1690 N N . ALA B 1 28 ? 8.07 -12.461 -5.246 1 60.56 28 ALA B N 1
ATOM 1691 C CA . ALA B 1 28 ? 8.781 -13.508 -4.52 1 60.56 28 ALA B CA 1
ATOM 1692 C C . ALA B 1 28 ? 7.969 -14.797 -4.473 1 60.56 28 ALA B C 1
ATOM 1694 O O . ALA B 1 28 ? 8.516 -15.875 -4.234 1 60.56 28 ALA B O 1
ATOM 1695 N N . HIS B 1 29 ? 6.863 -14.781 -5.102 1 80.38 29 HIS B N 1
ATOM 1696 C CA . HIS B 1 29 ? 6.094 -16 -4.934 1 80.38 29 HIS B CA 1
ATOM 1697 C C . HIS B 1 29 ? 6.324 -16.969 -6.102 1 80.38 29 HIS B C 1
ATOM 1699 O O . HIS B 1 29 ? 6.355 -18.188 -5.914 1 80.38 29 HIS B O 1
ATOM 1705 N N . CYS B 1 30 ? 6.781 -16.484 -7.164 1 89.12 30 CYS B N 1
ATOM 1706 C CA . CYS B 1 30 ? 6.926 -17.391 -8.289 1 89.12 30 CYS B CA 1
ATOM 1707 C C . CYS B 1 30 ? 8.336 -17.969 -8.344 1 89.12 30 CYS B C 1
ATOM 1709 O O . CYS B 1 30 ? 8.594 -18.906 -9.102 1 89.12 30 CYS B O 1
ATOM 1711 N N . ASP B 1 31 ? 9.188 -17.531 -7.496 1 92.81 31 ASP B N 1
ATOM 1712 C CA . ASP B 1 31 ? 10.555 -18.047 -7.508 1 92.81 31 ASP B CA 1
ATOM 1713 C C . ASP B 1 31 ? 10.859 -18.844 -6.234 1 92.81 31 ASP B C 1
ATOM 1715 O O . ASP B 1 31 ? 12.008 -19.172 -5.965 1 92.81 31 ASP B O 1
ATOM 1719 N N . ALA B 1 32 ? 9.797 -19.078 -5.527 1 93.81 32 ALA B N 1
ATOM 1720 C CA . ALA B 1 32 ? 9.961 -19.875 -4.309 1 93.81 32 ALA B CA 1
ATOM 1721 C C . ALA B 1 32 ? 9.82 -21.359 -4.594 1 93.81 32 ALA B C 1
ATOM 1723 O O . ALA B 1 32 ? 8.977 -21.766 -5.398 1 93.81 32 ALA B O 1
ATOM 1724 N N . MET B 1 33 ? 10.586 -22.188 -3.824 1 95 33 MET B N 1
ATOM 1725 C CA . MET B 1 33 ? 10.586 -23.641 -4.02 1 95 33 MET B CA 1
ATOM 1726 C C . MET B 1 33 ? 9.203 -24.219 -3.754 1 95 33 MET B C 1
ATOM 1728 O O . MET B 1 33 ? 8.812 -25.219 -4.359 1 95 33 MET B O 1
ATOM 1732 N N . ASP B 1 34 ? 8.438 -23.578 -2.846 1 93.62 34 ASP B N 1
ATOM 1733 C CA . ASP B 1 34 ? 7.109 -24.078 -2.514 1 93.62 34 ASP B CA 1
ATOM 1734 C C . ASP B 1 34 ? 6.02 -23.234 -3.152 1 93.62 34 ASP B C 1
ATOM 1736 O O . ASP B 1 34 ? 4.855 -23.297 -2.748 1 93.62 34 ASP B O 1
ATOM 1740 N N . GLY B 1 35 ? 6.426 -22.422 -4.113 1 93.56 35 GLY B N 1
ATOM 1741 C CA . GLY B 1 35 ? 5.453 -21.641 -4.867 1 93.56 35 GLY B CA 1
ATOM 1742 C C . GLY B 1 35 ? 4.766 -22.438 -5.957 1 93.56 35 GLY B C 1
ATOM 1743 O O . GLY B 1 35 ? 5.18 -23.562 -6.266 1 93.56 35 GLY B O 1
ATOM 1744 N N . PRO B 1 36 ? 3.729 -21.891 -6.555 1 93.12 36 PRO B N 1
ATOM 1745 C CA . PRO B 1 36 ? 2.926 -22.625 -7.531 1 93.12 36 PRO B CA 1
ATOM 1746 C C . PRO B 1 36 ? 3.721 -23 -8.781 1 93.12 36 PRO B C 1
ATOM 1748 O O . PRO B 1 36 ? 3.518 -24.078 -9.336 1 93.12 36 PRO B O 1
ATOM 1751 N N . LEU B 1 37 ? 4.625 -22.141 -9.203 1 96.06 37 LEU B N 1
ATOM 1752 C CA . LEU B 1 37 ? 5.402 -22.406 -10.414 1 96.06 37 LEU B CA 1
ATOM 1753 C C . LEU B 1 37 ? 6.285 -23.641 -10.234 1 96.06 37 LEU B C 1
ATOM 1755 O O . LEU B 1 37 ? 6.207 -24.578 -11.023 1 96.06 37 LEU B O 1
ATOM 1759 N N . LEU B 1 38 ? 7.039 -23.672 -9.195 1 96.81 38 LEU B N 1
ATOM 1760 C CA . LEU B 1 38 ? 8.016 -24.75 -9.047 1 96.81 38 LEU B CA 1
ATOM 1761 C C . LEU B 1 38 ? 7.348 -26.016 -8.531 1 96.81 38 LEU B C 1
ATOM 1763 O O . LEU B 1 38 ? 7.824 -27.125 -8.797 1 96.81 38 LEU B O 1
ATOM 1767 N N . THR B 1 39 ? 6.23 -25.891 -7.832 1 95.81 39 THR B N 1
ATOM 1768 C CA . THR B 1 39 ? 5.434 -27.078 -7.516 1 95.81 39 THR B CA 1
ATOM 1769 C C . THR B 1 39 ? 4.969 -27.781 -8.789 1 95.81 39 THR B C 1
ATOM 1771 O O . THR B 1 39 ? 5.09 -29 -8.906 1 95.81 39 THR B O 1
ATOM 1774 N N . GLU B 1 40 ? 4.547 -27.016 -9.711 1 96.75 40 GLU B N 1
ATOM 1775 C CA . GLU B 1 40 ? 4.098 -27.594 -10.969 1 96.75 40 GLU B CA 1
ATOM 1776 C C . GLU B 1 40 ? 5.277 -28.109 -11.789 1 96.75 40 GLU B C 1
ATOM 1778 O O . GLU B 1 40 ? 5.16 -29.109 -12.492 1 96.75 40 GLU B O 1
ATOM 1783 N N . ALA B 1 41 ? 6.383 -27.406 -11.703 1 98.62 41 ALA B N 1
ATOM 1784 C CA . ALA B 1 41 ? 7.578 -27.875 -12.398 1 98.62 41 ALA B CA 1
ATOM 1785 C C . ALA B 1 41 ? 8.008 -29.25 -11.891 1 98.62 41 ALA B C 1
ATOM 1787 O O . ALA B 1 41 ? 8.336 -30.141 -12.688 1 98.62 41 ALA B O 1
ATOM 1788 N N . GLN B 1 42 ? 7.992 -29.391 -10.609 1 98.44 42 GLN B N 1
ATOM 1789 C CA . GLN B 1 42 ? 8.336 -30.672 -10.016 1 98.44 42 GLN B CA 1
ATOM 1790 C C . GLN B 1 42 ? 7.383 -31.766 -10.484 1 98.44 42 GLN B C 1
ATOM 1792 O O . GLN B 1 42 ? 7.82 -32.875 -10.844 1 98.44 42 GLN B O 1
ATOM 1797 N N . GLN B 1 43 ? 6.113 -31.5 -10.523 1 98.25 43 GLN B N 1
ATOM 1798 C CA . GLN B 1 43 ? 5.113 -32.438 -10.977 1 98.25 43 GLN B CA 1
ATOM 1799 C C . GLN B 1 43 ? 5.336 -32.812 -12.445 1 98.25 43 GLN B C 1
ATOM 1801 O O . GLN B 1 43 ? 5.18 -33.969 -12.828 1 98.25 43 GLN B O 1
ATOM 1806 N N . ALA B 1 44 ? 5.637 -31.859 -13.219 1 98.62 44 ALA B N 1
ATOM 1807 C CA . ALA B 1 44 ? 5.898 -32.094 -14.633 1 98.62 44 ALA B CA 1
ATOM 1808 C C . ALA B 1 44 ? 7.082 -33.031 -14.828 1 98.62 44 ALA B C 1
ATOM 1810 O O . ALA B 1 44 ? 7.012 -33.969 -15.625 1 98.62 44 ALA B O 1
ATOM 1811 N N . LEU B 1 45 ? 8.164 -32.781 -14.109 1 98.81 45 LEU B N 1
ATOM 1812 C CA . LEU B 1 45 ? 9.344 -33.625 -14.219 1 98.81 45 LEU B CA 1
ATOM 1813 C C . LEU B 1 45 ? 9.039 -35.031 -13.758 1 98.81 45 LEU B C 1
ATOM 1815 O O . LEU B 1 45 ? 9.5 -36 -14.367 1 98.81 45 LEU B O 1
ATOM 1819 N N . ASP B 1 46 ? 8.273 -35.156 -12.727 1 98.12 46 ASP B N 1
ATOM 1820 C CA . ASP B 1 46 ? 7.949 -36.469 -12.18 1 98.12 46 ASP B CA 1
ATOM 1821 C C . ASP B 1 46 ? 7.078 -37.281 -13.148 1 98.12 46 ASP B C 1
ATOM 1823 O O . ASP B 1 46 ? 7.227 -38.5 -13.266 1 98.12 46 ASP B O 1
ATOM 1827 N N . SER B 1 47 ? 6.238 -36.625 -13.852 1 98.12 47 SER B N 1
ATOM 1828 C CA . SER B 1 47 ? 5.309 -37.312 -14.75 1 98.12 47 SER B CA 1
ATOM 1829 C C . SER B 1 47 ? 5.875 -37.406 -16.156 1 98.12 47 SER B C 1
ATOM 1831 O O . SER B 1 47 ? 5.371 -38.156 -16.984 1 98.12 47 SER B O 1
ATOM 1833 N N . GLY B 1 48 ? 6.848 -36.562 -16.453 1 98.44 48 GLY B N 1
ATOM 1834 C CA . GLY B 1 48 ? 7.414 -36.469 -17.781 1 98.44 48 GLY B CA 1
ATOM 1835 C C . GLY B 1 48 ? 6.539 -35.719 -18.766 1 98.44 48 GLY B C 1
ATOM 1836 O O . GLY B 1 48 ? 6.695 -35.844 -19.984 1 98.44 48 GLY B O 1
ATOM 1837 N N . ASP B 1 49 ? 5.574 -35 -18.203 1 98.44 49 ASP B N 1
ATOM 1838 C CA . ASP B 1 49 ? 4.645 -34.219 -19.031 1 98.44 49 ASP B CA 1
ATOM 1839 C C . ASP B 1 49 ? 4.789 -32.719 -18.781 1 98.44 49 ASP B C 1
ATOM 1841 O O . ASP B 1 49 ? 4.414 -32.219 -17.719 1 98.44 49 ASP B O 1
ATOM 1845 N N . ILE B 1 50 ? 5.297 -32 -19.703 1 98.62 50 ILE B N 1
ATOM 1846 C CA . ILE B 1 50 ? 5.598 -30.578 -19.547 1 98.62 50 ILE B CA 1
ATOM 1847 C C . ILE B 1 50 ? 4.336 -29.75 -19.781 1 98.62 50 ILE B C 1
ATOM 1849 O O . ILE B 1 50 ? 4.297 -28.562 -19.469 1 98.62 50 ILE B O 1
ATOM 1853 N N . SER B 1 51 ? 3.225 -30.281 -20.328 1 97.81 51 SER B N 1
ATOM 1854 C CA . SER B 1 51 ? 2.09 -29.547 -20.891 1 97.81 51 SER B CA 1
ATOM 1855 C C . SER B 1 51 ? 1.521 -28.547 -19.891 1 97.81 51 SER B C 1
ATOM 1857 O O . SER B 1 51 ? 1.362 -27.375 -20.203 1 97.81 51 SER B O 1
ATOM 1859 N N . PRO B 1 52 ? 1.261 -28.938 -18.594 1 96.62 52 PRO B N 1
ATOM 1860 C CA . PRO B 1 52 ? 0.674 -27.984 -17.641 1 96.62 52 PRO B CA 1
ATOM 1861 C C . PRO B 1 52 ? 1.613 -26.828 -17.328 1 96.62 52 PRO B C 1
ATOM 1863 O O . PRO B 1 52 ? 1.161 -25.766 -16.875 1 96.62 52 PRO B O 1
ATOM 1866 N N . LEU B 1 53 ? 2.893 -27.031 -17.562 1 98 53 LEU B N 1
ATOM 1867 C CA . LEU B 1 53 ? 3.926 -26.094 -17.156 1 98 53 LEU B CA 1
ATOM 1868 C C . LEU B 1 53 ? 4.043 -24.953 -18.156 1 98 53 LEU B C 1
ATOM 1870 O O . LEU B 1 53 ? 4.512 -23.859 -17.828 1 98 53 LEU B O 1
ATOM 1874 N N . LEU B 1 54 ? 3.59 -25.156 -19.344 1 98.56 54 LEU B N 1
ATOM 1875 C CA . LEU B 1 54 ? 3.824 -24.234 -20.453 1 98.56 54 LEU B CA 1
ATOM 1876 C C . LEU B 1 54 ? 3.043 -22.953 -20.25 1 98.56 54 LEU B C 1
ATOM 1878 O O . LEU B 1 54 ? 3.375 -21.922 -20.859 1 98.56 54 LEU B O 1
ATOM 1882 N N . LYS B 1 55 ? 2.047 -22.906 -19.406 1 98 55 LYS B N 1
ATOM 1883 C CA . LYS B 1 55 ? 1.253 -21.719 -19.141 1 98 55 LYS B CA 1
ATOM 1884 C C . LYS B 1 55 ? 2.084 -20.656 -18.422 1 98 55 LYS B C 1
ATOM 1886 O O . LYS B 1 55 ? 1.718 -19.469 -18.422 1 98 55 LYS B O 1
ATOM 1891 N N . TRP B 1 56 ? 3.203 -21.031 -17.859 1 97.69 56 TRP B N 1
ATOM 1892 C CA . TRP B 1 56 ? 3.984 -20.141 -17.016 1 97.69 56 TRP B CA 1
ATOM 1893 C C . TRP B 1 56 ? 5.039 -19.391 -17.828 1 97.69 56 TRP B C 1
ATOM 1895 O O . TRP B 1 56 ? 5.762 -18.547 -17.281 1 97.69 56 TRP B O 1
ATOM 1905 N N . VAL B 1 57 ? 5.188 -19.703 -19.141 1 98.19 57 VAL B N 1
ATOM 1906 C CA . VAL B 1 57 ? 6.195 -19.047 -19.969 1 98.19 57 VAL B CA 1
ATOM 1907 C C . VAL B 1 57 ? 5.539 -18.484 -21.234 1 98.19 57 VAL B C 1
ATOM 1909 O O . VAL B 1 57 ? 4.477 -18.953 -21.641 1 98.19 57 VAL B O 1
ATOM 1912 N N . PRO B 1 58 ? 6.137 -17.422 -21.844 1 98.44 58 PRO B N 1
ATOM 1913 C CA . PRO B 1 58 ? 5.613 -16.938 -23.125 1 98.44 58 PRO B CA 1
ATOM 1914 C C . PRO B 1 58 ? 5.672 -18 -24.234 1 98.44 58 PRO B C 1
ATOM 1916 O O . PRO B 1 58 ? 6.527 -18.875 -24.188 1 98.44 58 PRO B O 1
ATOM 1919 N N . ALA B 1 59 ? 4.773 -17.812 -25.172 1 98.38 59 ALA B N 1
ATOM 1920 C CA . ALA B 1 59 ? 4.684 -18.766 -26.281 1 98.38 59 ALA B CA 1
ATOM 1921 C C . ALA B 1 59 ? 6.023 -18.891 -27 1 98.38 59 ALA B C 1
ATOM 1923 O O . ALA B 1 59 ? 6.422 -19.984 -27.406 1 98.38 59 ALA B O 1
ATOM 1924 N N . LYS B 1 60 ? 6.73 -17.844 -27.062 1 98.31 60 LYS B N 1
ATOM 1925 C CA . LYS B 1 60 ? 7.977 -17.812 -27.828 1 98.31 60 LYS B CA 1
ATOM 1926 C C . LYS B 1 60 ? 9.07 -18.625 -27.141 1 98.31 60 LYS B C 1
ATOM 1928 O O . LYS B 1 60 ? 10.086 -18.953 -27.75 1 98.31 60 LYS B O 1
ATOM 1933 N N . GLU B 1 61 ? 8.883 -18.922 -25.812 1 98.44 61 GLU B N 1
ATOM 1934 C CA . GLU B 1 61 ? 9.898 -19.625 -25.047 1 98.44 61 GLU B CA 1
ATOM 1935 C C . GLU B 1 61 ? 9.555 -21.109 -24.906 1 98.44 61 GLU B C 1
ATOM 1937 O O . GLU B 1 61 ? 10.32 -21.875 -24.312 1 98.44 61 GLU B O 1
ATOM 1942 N N . GLU B 1 62 ? 8.461 -21.594 -25.484 1 98.5 62 GLU B N 1
ATOM 1943 C CA . GLU B 1 62 ? 7.977 -22.953 -25.281 1 98.5 62 GLU B CA 1
ATOM 1944 C C . GLU B 1 62 ? 8.969 -23.969 -25.828 1 98.5 62 GLU B C 1
ATOM 1946 O O . GLU B 1 62 ? 9.258 -24.969 -25.156 1 98.5 62 GLU B O 1
ATOM 1951 N N . THR B 1 63 ? 9.43 -23.719 -27 1 97.94 63 THR B N 1
ATOM 1952 C CA . THR B 1 63 ? 10.328 -24.688 -27.625 1 97.94 63 THR B CA 1
ATOM 1953 C C . THR B 1 63 ? 11.609 -24.844 -26.812 1 97.94 63 THR B C 1
ATOM 1955 O O . THR B 1 63 ? 12.016 -25.969 -26.5 1 97.94 63 THR B O 1
ATOM 1958 N N . ALA B 1 64 ? 12.203 -23.703 -26.422 1 97.06 64 ALA B N 1
ATOM 1959 C CA . ALA B 1 64 ? 13.438 -23.734 -25.656 1 97.06 64 ALA B CA 1
ATOM 1960 C C . ALA B 1 64 ? 13.219 -24.422 -24.297 1 97.06 64 ALA B C 1
ATOM 1962 O O . ALA B 1 64 ? 14.062 -25.203 -23.844 1 97.06 64 ALA B O 1
ATOM 1963 N N . LEU B 1 65 ? 12.125 -24.172 -23.703 1 98.69 65 LEU B N 1
ATOM 1964 C CA . LEU B 1 65 ? 11.836 -24.797 -22.406 1 98.69 65 LEU B CA 1
ATOM 1965 C C . LEU B 1 65 ? 11.625 -26.297 -22.562 1 98.69 65 LEU B C 1
ATOM 1967 O O . LEU B 1 65 ? 12.086 -27.078 -21.734 1 98.69 65 LEU B O 1
ATOM 1971 N N . SER B 1 66 ? 10.938 -26.688 -23.641 1 98.62 66 SER B N 1
ATOM 1972 C CA . SER B 1 66 ? 10.688 -28.094 -23.891 1 98.62 66 SER B CA 1
ATOM 1973 C C . SER B 1 66 ? 11.984 -28.859 -24.141 1 98.62 66 SER B C 1
ATOM 1975 O O . SER B 1 66 ? 12.148 -29.984 -23.672 1 98.62 66 SER B O 1
ATOM 1977 N N . GLU B 1 67 ? 12.859 -28.219 -24.828 1 98.44 67 GLU B N 1
ATOM 1978 C CA . GLU B 1 67 ? 14.164 -28.844 -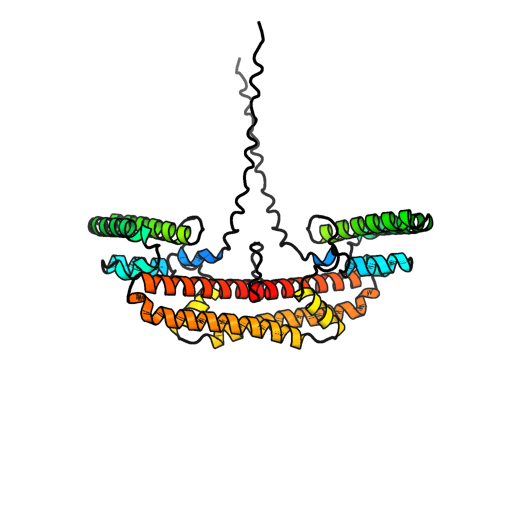25.047 1 98.44 67 GLU B CA 1
ATOM 1979 C C . GLU B 1 67 ? 14.922 -29.031 -23.734 1 98.44 67 GLU B C 1
ATOM 1981 O O . GLU B 1 67 ? 15.516 -30.078 -23.5 1 98.44 67 GLU B O 1
ATOM 1986 N N . SER B 1 68 ? 14.914 -27.969 -22.953 1 98.62 68 SER B N 1
ATOM 1987 C CA . SER B 1 68 ? 15.531 -28.047 -21.641 1 98.62 68 SER B CA 1
ATOM 1988 C C . SER B 1 68 ? 14.891 -29.141 -20.781 1 98.62 68 SER B C 1
ATOM 1990 O O . SER B 1 68 ? 15.586 -29.875 -20.062 1 98.62 68 SER B O 1
ATOM 1992 N N . PHE B 1 69 ? 13.617 -29.297 -20.844 1 98.94 69 PHE B N 1
ATOM 1993 C CA . PHE B 1 69 ? 12.844 -30.297 -20.109 1 98.94 69 PHE B CA 1
ATOM 1994 C C . PHE B 1 69 ? 13.266 -31.703 -20.531 1 98.94 69 PHE B C 1
ATOM 1996 O O . PHE B 1 69 ? 13.555 -32.531 -19.672 1 98.94 69 PHE B O 1
ATOM 2003 N N . ASP B 1 70 ? 13.336 -31.922 -21.844 1 98.69 70 ASP B N 1
ATOM 2004 C CA . ASP B 1 70 ? 13.719 -33.219 -22.375 1 98.69 70 ASP B CA 1
ATOM 2005 C C . ASP B 1 70 ? 15.133 -33.594 -21.922 1 98.69 70 ASP B C 1
ATOM 2007 O O . ASP B 1 70 ? 15.375 -34.719 -21.5 1 98.69 70 ASP B O 1
ATOM 2011 N N . LYS B 1 71 ? 16.016 -32.625 -22 1 98.62 71 LYS B N 1
ATOM 2012 C CA . LYS B 1 71 ? 17.375 -32.875 -21.562 1 98.62 71 LYS B CA 1
ATOM 2013 C C . LYS B 1 71 ? 17.406 -33.188 -20.062 1 98.62 71 LYS B C 1
ATOM 2015 O O . LYS B 1 71 ? 18.188 -34.062 -19.625 1 98.62 71 LYS B O 1
ATOM 2020 N N . THR B 1 72 ? 16.641 -32.469 -19.297 1 98.88 72 THR B N 1
ATOM 2021 C CA . THR B 1 72 ? 16.562 -32.719 -17.875 1 98.88 72 THR B CA 1
ATOM 2022 C C . THR B 1 72 ? 16.109 -34.125 -17.594 1 98.88 72 THR B C 1
ATOM 2024 O O . THR B 1 72 ? 16.688 -34.844 -16.766 1 98.88 72 THR B O 1
ATOM 2027 N N . LEU B 1 73 ? 15.07 -34.594 -18.312 1 98.81 73 LEU B N 1
ATOM 2028 C CA . LEU B 1 73 ? 14.555 -35.938 -18.141 1 98.81 73 LEU B CA 1
ATOM 2029 C C . LEU B 1 73 ? 15.633 -37 -18.438 1 98.81 73 LEU B C 1
ATOM 2031 O O . LEU B 1 73 ? 15.734 -38 -17.719 1 98.81 73 LEU B O 1
ATOM 2035 N N . GLU B 1 74 ? 16.391 -36.75 -19.438 1 98.56 74 GLU B N 1
ATOM 2036 C CA . GLU B 1 74 ? 17.484 -37.656 -19.781 1 98.56 74 GLU B CA 1
ATOM 2037 C C . GLU B 1 74 ? 18.516 -37.719 -18.672 1 98.56 74 GLU B C 1
ATOM 2039 O O . GLU B 1 74 ? 18.922 -38.812 -18.266 1 98.56 74 GLU B O 1
ATOM 2044 N N . VAL B 1 75 ? 18.859 -36.594 -18.172 1 98.56 75 VAL B N 1
ATOM 2045 C CA . VAL B 1 75 ? 19.922 -36.5 -17.172 1 98.56 75 VAL B CA 1
ATOM 2046 C C . VAL B 1 75 ? 19.438 -37.094 -15.852 1 98.56 75 VAL B C 1
ATOM 2048 O O . VAL B 1 75 ? 20.219 -37.719 -15.133 1 98.56 75 VAL B O 1
ATOM 2051 N N . ARG B 1 76 ? 18.172 -36.938 -15.578 1 98.12 76 ARG B N 1
ATOM 2052 C CA . ARG B 1 76 ? 17.562 -37.438 -14.352 1 98.12 76 ARG B CA 1
ATOM 2053 C C . ARG B 1 76 ? 17.781 -38.938 -14.227 1 98.12 76 ARG B C 1
ATOM 2055 O O . ARG B 1 76 ? 17.828 -39.5 -13.117 1 98.12 76 ARG B O 1
ATOM 2062 N N . GLU B 1 77 ? 18.016 -39.656 -15.336 1 97.5 77 GLU B N 1
ATOM 2063 C CA . GLU B 1 77 ? 18.109 -41.125 -15.367 1 97.5 77 GLU B CA 1
ATOM 2064 C C . GLU B 1 77 ? 19.516 -41.594 -14.984 1 97.5 77 GLU B C 1
ATOM 2066 O O . GLU B 1 77 ? 19.734 -42.781 -14.742 1 97.5 77 GLU B O 1
ATOM 2071 N N . LEU B 1 78 ? 20.391 -40.656 -14.828 1 98 78 LEU B N 1
ATOM 2072 C CA . LEU B 1 78 ? 21.797 -41 -14.656 1 98 78 LEU B CA 1
ATOM 2073 C C . LEU B 1 78 ? 22.109 -41.25 -13.188 1 98 78 LEU B C 1
ATOM 2075 O O . LEU B 1 78 ? 23.188 -41.75 -12.859 1 98 78 LEU B O 1
ATOM 2079 N N . GLY B 1 79 ? 21.266 -40.875 -12.25 1 97.38 79 GLY B N 1
ATOM 2080 C CA . GLY B 1 79 ? 21.469 -41.125 -10.828 1 97.38 79 GLY B CA 1
ATOM 2081 C C . GLY B 1 79 ? 20.906 -40 -9.969 1 97.38 79 GLY B C 1
ATOM 2082 O O . GLY B 1 79 ? 20.469 -38.969 -10.484 1 97.38 79 GLY B O 1
ATOM 2083 N N . ASP B 1 80 ? 21.031 -40.094 -8.664 1 97.06 80 ASP B N 1
ATOM 2084 C CA . ASP B 1 80 ? 20.375 -39.188 -7.727 1 97.06 80 ASP B CA 1
ATOM 2085 C C . ASP B 1 80 ? 21.031 -37.812 -7.758 1 97.06 80 ASP B C 1
ATOM 2087 O O . ASP B 1 80 ? 20.344 -36.781 -7.777 1 97.06 80 ASP B O 1
ATOM 2091 N N . ASP B 1 81 ? 22.312 -37.781 -7.742 1 97.38 81 ASP B N 1
ATOM 2092 C CA . ASP B 1 81 ? 23.031 -36.5 -7.773 1 97.38 81 ASP B CA 1
ATOM 2093 C C . ASP B 1 81 ? 22.75 -35.75 -9.078 1 97.38 81 ASP B C 1
ATOM 2095 O O . ASP B 1 81 ? 22.547 -34.531 -9.062 1 97.38 81 ASP B O 1
ATOM 2099 N N . ALA B 1 82 ? 22.75 -36.469 -10.148 1 98 82 ALA B N 1
ATOM 2100 C CA . ALA B 1 82 ? 22.453 -35.875 -11.453 1 98 82 ALA B CA 1
ATOM 2101 C C . ALA B 1 82 ? 21.031 -35.344 -11.492 1 98 82 ALA B C 1
ATOM 2103 O O . ALA B 1 82 ? 20.781 -34.281 -12.039 1 98 82 ALA B O 1
ATOM 2104 N N . ARG B 1 83 ? 20.125 -36.094 -10.906 1 98.25 83 ARG B N 1
ATOM 2105 C CA . ARG B 1 83 ? 18.719 -35.688 -10.844 1 98.25 83 ARG B CA 1
ATOM 2106 C C . ARG B 1 83 ? 18.547 -34.375 -10.102 1 98.25 83 ARG B C 1
ATOM 2108 O O . ARG B 1 83 ? 17.891 -33.438 -10.594 1 98.25 83 ARG B O 1
ATOM 2115 N N . GLU B 1 84 ? 19.203 -34.312 -8.977 1 97.5 84 GLU B N 1
ATOM 2116 C CA . GLU B 1 84 ? 19.094 -33.094 -8.172 1 97.5 84 GLU B CA 1
ATOM 2117 C C . GLU B 1 84 ? 19.641 -31.875 -8.922 1 97.5 84 GLU B C 1
ATOM 2119 O O . GLU B 1 84 ? 19.016 -30.812 -8.938 1 97.5 84 GLU B O 1
ATOM 2124 N N . LEU B 1 85 ? 20.766 -32 -9.523 1 97.62 85 LEU B N 1
ATOM 2125 C CA . LEU B 1 85 ? 21.391 -30.906 -10.258 1 97.62 85 LEU B CA 1
ATOM 2126 C C . LEU B 1 85 ? 20.562 -30.531 -11.477 1 97.62 85 LEU B C 1
ATOM 2128 O O . LEU B 1 85 ? 20.375 -29.344 -11.758 1 97.62 85 LEU B O 1
ATOM 2132 N N . ALA B 1 86 ? 20.047 -31.531 -12.188 1 98.62 86 ALA B N 1
ATOM 2133 C CA . ALA B 1 86 ? 19.234 -31.281 -13.375 1 98.62 86 ALA B CA 1
ATOM 2134 C C . ALA B 1 86 ? 17.938 -30.562 -13.008 1 98.62 86 ALA B C 1
ATOM 2136 O O . ALA B 1 86 ? 17.531 -29.625 -13.695 1 98.62 86 ALA B O 1
ATOM 2137 N N . ASP B 1 87 ? 17.328 -31.062 -11.953 1 98.5 87 ASP B N 1
ATOM 2138 C CA . ASP B 1 87 ? 16.109 -30.406 -11.5 1 98.5 87 ASP B CA 1
ATOM 2139 C C . ASP B 1 87 ? 16.359 -28.938 -11.18 1 98.5 87 ASP B C 1
ATOM 2141 O O . ASP B 1 87 ? 15.617 -28.062 -11.633 1 98.5 87 ASP B O 1
ATOM 2145 N N . ARG B 1 88 ? 17.422 -28.641 -10.438 1 97.69 88 ARG B N 1
ATOM 2146 C CA . ARG B 1 88 ? 17.734 -27.266 -10.016 1 97.69 88 ARG B CA 1
ATOM 2147 C C . ARG B 1 88 ? 18.016 -26.375 -11.219 1 97.69 88 ARG B C 1
ATOM 2149 O O . ARG B 1 88 ? 17.594 -25.219 -11.25 1 97.69 88 ARG B O 1
ATOM 2156 N N . GLN B 1 89 ? 18.734 -26.891 -12.133 1 98.31 89 GLN B N 1
ATOM 2157 C CA . GLN B 1 89 ? 19.031 -26.109 -13.336 1 98.31 89 GLN B CA 1
ATOM 2158 C C . GLN B 1 89 ? 17.766 -25.812 -14.133 1 98.31 89 GLN B C 1
ATOM 2160 O O . GLN B 1 89 ? 17.594 -24.703 -14.648 1 98.31 89 GLN B O 1
ATOM 2165 N N . PHE B 1 90 ? 16.875 -26.797 -14.234 1 98.88 90 PHE B N 1
ATOM 2166 C CA . PHE B 1 90 ? 15.625 -26.594 -14.953 1 98.88 90 PHE B CA 1
ATOM 2167 C C . PHE B 1 90 ? 14.758 -25.562 -14.242 1 98.88 90 PHE B C 1
ATOM 2169 O O . PHE B 1 90 ? 14.18 -24.688 -14.883 1 98.88 90 PHE B O 1
ATOM 2176 N N . PHE B 1 91 ? 14.711 -25.672 -12.914 1 98.5 91 PHE B N 1
ATOM 2177 C CA . PHE B 1 91 ? 13.953 -24.703 -12.125 1 98.5 91 PHE B CA 1
ATOM 2178 C C . PHE B 1 91 ? 14.477 -23.297 -12.344 1 98.5 91 PHE B C 1
ATOM 2180 O O . PHE B 1 91 ? 13.695 -22.359 -12.547 1 98.5 91 PHE B O 1
ATOM 2187 N N . ALA B 1 92 ? 15.773 -23.156 -12.297 1 97.62 92 ALA B N 1
ATOM 2188 C CA . ALA B 1 92 ? 16.391 -21.844 -12.508 1 97.62 92 ALA B CA 1
ATOM 2189 C C . ALA B 1 92 ? 16.031 -21.297 -13.883 1 97.62 92 ALA B C 1
ATOM 2191 O O . ALA B 1 92 ? 15.688 -20.109 -14.016 1 97.62 92 ALA B O 1
ATOM 2192 N N . THR B 1 93 ? 16.109 -22.141 -14.875 1 98.19 93 THR B N 1
ATOM 2193 C CA . THR B 1 93 ? 15.766 -21.734 -16.234 1 98.19 93 THR B CA 1
ATOM 2194 C C . THR B 1 93 ? 14.312 -21.281 -16.312 1 98.19 93 THR B C 1
ATOM 2196 O O . THR B 1 93 ? 14.023 -20.219 -16.875 1 98.19 93 THR B O 1
ATOM 2199 N N . LEU B 1 94 ? 13.461 -22.078 -15.727 1 98.44 94 LEU B N 1
ATOM 2200 C CA . LEU B 1 94 ? 12.039 -21.781 -15.734 1 98.44 94 LEU B CA 1
ATOM 2201 C C . LEU B 1 94 ? 11.75 -20.453 -15.031 1 98.44 94 LEU B C 1
ATOM 2203 O O . LEU B 1 94 ? 11.047 -19.594 -15.562 1 98.44 94 LEU B O 1
ATOM 2207 N N . VAL B 1 95 ? 12.328 -20.266 -13.906 1 97.31 95 VAL B N 1
ATOM 2208 C CA . VAL B 1 95 ? 12.094 -19.062 -13.117 1 97.31 95 VAL B CA 1
ATOM 2209 C C . VAL B 1 95 ? 12.641 -17.844 -13.852 1 97.31 95 VAL B C 1
ATOM 2211 O O . VAL B 1 95 ? 12 -16.781 -13.883 1 97.31 95 VAL B O 1
ATOM 2214 N N . GLU B 1 96 ? 13.789 -18.016 -14.414 1 96.69 96 GLU B N 1
ATOM 2215 C CA . GLU B 1 96 ? 14.375 -16.906 -15.164 1 96.69 96 GLU B CA 1
ATOM 2216 C C . GLU B 1 96 ? 13.461 -16.469 -16.312 1 96.69 96 GLU B C 1
ATOM 2218 O O . GLU B 1 96 ? 13.219 -15.273 -16.484 1 96.69 96 GLU B O 1
ATOM 2223 N N . ILE B 1 97 ? 12.945 -17.438 -17.047 1 97.12 97 ILE B N 1
ATOM 2224 C CA . ILE B 1 97 ? 12.047 -17.141 -18.156 1 97.12 97 ILE B CA 1
ATOM 2225 C C . ILE B 1 97 ? 10.773 -16.484 -17.641 1 97.12 97 ILE B C 1
ATOM 2227 O O . ILE B 1 97 ? 10.32 -15.469 -18.172 1 97.12 97 ILE B O 1
ATOM 2231 N N . HIS B 1 98 ? 10.195 -17.031 -16.625 1 96.81 98 HIS B N 1
ATOM 2232 C CA . HIS B 1 98 ? 8.945 -16.516 -16.062 1 96.81 98 HIS B CA 1
ATOM 2233 C C . HIS B 1 98 ? 9.117 -15.086 -15.555 1 96.81 98 HIS B C 1
ATOM 2235 O O . HIS B 1 98 ? 8.312 -14.211 -15.875 1 96.81 98 HIS B O 1
ATOM 2241 N N . ARG B 1 99 ? 10.203 -14.891 -14.797 1 94.75 99 ARG B N 1
ATOM 2242 C CA . ARG B 1 99 ? 10.445 -13.57 -14.227 1 94.75 99 ARG B CA 1
ATOM 2243 C C . ARG B 1 99 ? 10.664 -12.539 -15.328 1 94.75 99 ARG B C 1
ATOM 2245 O O . ARG B 1 99 ? 10.172 -11.414 -15.242 1 94.75 99 ARG B O 1
ATOM 2252 N N . ALA B 1 100 ? 11.422 -12.891 -16.328 1 93.56 100 ALA B N 1
ATOM 2253 C CA . ALA B 1 100 ? 11.648 -12 -17.469 1 93.56 100 ALA B CA 1
ATOM 2254 C C . ALA B 1 100 ? 10.328 -11.602 -18.125 1 93.56 100 ALA B C 1
ATOM 2256 O O . ALA B 1 100 ? 10.156 -10.461 -18.547 1 93.56 100 ALA B O 1
ATOM 2257 N N . SER B 1 101 ? 9.445 -12.523 -18.203 1 93.38 101 SER B N 1
ATOM 2258 C CA . SER B 1 101 ? 8.148 -12.242 -18.828 1 93.38 101 SER B CA 1
ATOM 2259 C C . SER B 1 101 ? 7.355 -11.234 -18 1 93.38 101 SER B C 1
ATOM 2261 O O . SER B 1 101 ? 6.434 -10.594 -18.516 1 93.38 101 SER B O 1
ATOM 2263 N N . GLU B 1 102 ? 7.699 -11.039 -16.766 1 90.56 102 GLU B N 1
ATOM 2264 C CA . GLU B 1 102 ? 7.055 -10.086 -15.875 1 90.56 102 GLU B CA 1
ATOM 2265 C C . GLU B 1 102 ? 7.848 -8.789 -15.789 1 90.56 102 GLU B C 1
ATOM 2267 O O . GLU B 1 102 ? 7.508 -7.898 -15.008 1 90.56 102 GLU B O 1
ATOM 2272 N N . GLY B 1 103 ? 8.961 -8.789 -16.438 1 90.81 103 GLY B N 1
ATOM 2273 C CA . GLY B 1 103 ? 9.82 -7.617 -16.391 1 90.81 103 GLY B CA 1
ATOM 2274 C C . GLY B 1 103 ? 10.734 -7.594 -15.188 1 90.81 103 GLY B C 1
ATOM 2275 O O . GLY B 1 103 ? 11.234 -6.535 -14.805 1 90.81 103 GLY B O 1
ATOM 2276 N N . ALA B 1 104 ? 10.93 -8.75 -14.547 1 89.81 104 ALA B N 1
ATOM 2277 C CA . ALA B 1 104 ? 11.75 -8.844 -13.344 1 89.81 104 ALA B CA 1
ATOM 2278 C C . ALA B 1 104 ? 13.023 -9.648 -13.609 1 89.81 104 ALA B C 1
ATOM 2280 O O . ALA B 1 104 ? 13.016 -10.578 -14.414 1 89.81 104 ALA B O 1
ATOM 2281 N N . PRO B 1 105 ? 14.055 -9.305 -12.867 1 93 105 PRO B N 1
ATOM 2282 C CA . PRO B 1 105 ? 15.297 -10.055 -13.039 1 93 105 PRO B CA 1
ATOM 2283 C C . PRO B 1 105 ? 15.289 -11.391 -12.297 1 93 105 PRO B C 1
ATOM 2285 O O . PRO B 1 105 ? 14.539 -11.555 -11.328 1 93 105 PRO B O 1
ATOM 2288 N N . PHE B 1 106 ? 16.047 -12.273 -12.75 1 94.25 106 PHE B N 1
ATOM 2289 C CA . PHE B 1 106 ? 16.312 -13.5 -12.008 1 94.25 106 PHE B CA 1
ATOM 2290 C C . PHE B 1 106 ? 17.234 -13.227 -10.82 1 94.25 106 PHE B C 1
ATOM 2292 O O . PHE B 1 106 ? 18.359 -12.758 -11 1 94.25 106 PHE B O 1
ATOM 2299 N N . THR B 1 107 ? 16.844 -13.531 -9.633 1 93.81 107 THR B N 1
ATOM 2300 C CA . THR B 1 107 ? 17.656 -13.281 -8.445 1 93.81 107 THR B CA 1
ATOM 2301 C C . THR B 1 107 ? 17.891 -14.57 -7.664 1 93.81 107 THR B C 1
ATOM 2303 O O . THR B 1 107 ? 18.188 -14.539 -6.473 1 93.81 107 THR B O 1
ATOM 2306 N N . GLY B 1 108 ? 17.656 -15.703 -8.281 1 94.25 108 GLY B N 1
ATOM 2307 C CA . GLY B 1 108 ? 17.781 -17 -7.625 1 94.25 108 GLY B CA 1
ATOM 2308 C C . GLY B 1 108 ? 16.453 -17.562 -7.156 1 94.25 108 GLY B C 1
ATOM 2309 O O . GLY B 1 108 ? 15.438 -16.875 -7.188 1 94.25 108 GLY B O 1
ATOM 2310 N N . ILE B 1 109 ? 16.469 -18.828 -6.898 1 95 109 ILE B N 1
ATOM 2311 C CA . ILE B 1 109 ? 15.312 -19.516 -6.348 1 95 109 ILE B CA 1
ATOM 2312 C C . ILE B 1 109 ? 15.273 -19.344 -4.832 1 95 109 ILE B C 1
ATOM 2314 O O . ILE B 1 109 ? 16.281 -19.547 -4.148 1 95 109 ILE B O 1
ATOM 2318 N N . LYS B 1 110 ? 14.133 -18.906 -4.387 1 93.81 110 LYS B N 1
ATOM 2319 C CA . LYS B 1 110 ? 13.984 -18.703 -2.947 1 93.81 110 LYS B CA 1
ATOM 2320 C C . LYS B 1 110 ? 13.594 -19.984 -2.238 1 93.81 110 LYS B C 1
ATOM 2322 O O . LYS B 1 110 ? 12.828 -20.797 -2.777 1 93.81 110 LYS B O 1
ATOM 2327 N N . PRO B 1 111 ? 14.156 -20.156 -1.032 1 93.62 111 PRO B N 1
ATOM 2328 C CA . PRO B 1 111 ? 13.805 -21.359 -0.288 1 93.62 111 PRO B CA 1
ATOM 2329 C C . PRO B 1 111 ? 12.328 -21.422 0.091 1 93.62 111 PRO B C 1
ATOM 2331 O O . PRO B 1 111 ? 11.641 -20.406 0.056 1 93.62 111 PRO B O 1
ATOM 2334 N N . ALA B 1 112 ? 11.898 -22.625 0.415 1 92.75 112 ALA B N 1
ATOM 2335 C CA . ALA B 1 112 ? 10.531 -22.812 0.892 1 92.75 112 ALA B CA 1
ATOM 2336 C C . ALA B 1 112 ? 10.32 -22.141 2.24 1 92.75 112 ALA B C 1
ATOM 2338 O O . ALA B 1 112 ? 11.25 -22.016 3.035 1 92.75 112 ALA B O 1
ATOM 2339 N N . GLY B 1 113 ? 9.086 -21.719 2.41 1 90.81 113 GLY B N 1
ATOM 2340 C CA . GLY B 1 113 ? 8.719 -21.25 3.734 1 90.81 113 GLY B CA 1
ATOM 2341 C C . GLY B 1 113 ? 8.625 -19.734 3.82 1 90.81 113 GLY B C 1
ATOM 2342 O O . GLY B 1 113 ? 8.242 -19.188 4.855 1 90.81 113 GLY B O 1
ATOM 2343 N N . ASP B 1 114 ? 8.898 -19.078 2.732 1 86.5 114 ASP B N 1
ATOM 2344 C CA . ASP B 1 114 ? 8.969 -17.625 2.848 1 86.5 114 ASP B CA 1
ATOM 2345 C C . ASP B 1 114 ? 7.883 -16.953 2.016 1 86.5 114 ASP B C 1
ATOM 2347 O O . ASP B 1 114 ? 7.953 -15.758 1.742 1 86.5 114 ASP B O 1
ATOM 2351 N N . ILE B 1 115 ? 6.887 -17.703 1.623 1 90.62 115 ILE B N 1
ATOM 2352 C CA . ILE B 1 115 ? 5.789 -17.125 0.863 1 90.62 115 ILE B CA 1
ATOM 2353 C C . ILE B 1 115 ? 4.953 -16.219 1.774 1 90.62 115 ILE B C 1
ATOM 2355 O O . ILE B 1 115 ? 4.609 -16.609 2.893 1 90.62 115 ILE B O 1
ATOM 2359 N N . ASP B 1 116 ? 4.672 -15.047 1.382 1 90.56 116 ASP B N 1
ATOM 2360 C CA . ASP B 1 116 ? 3.887 -14.078 2.133 1 90.56 116 ASP B CA 1
ATOM 2361 C C . ASP B 1 116 ? 2.553 -14.672 2.578 1 90.56 116 ASP B C 1
ATOM 2363 O O . ASP B 1 116 ? 1.853 -15.305 1.781 1 90.56 116 ASP B O 1
ATOM 2367 N N . PRO B 1 117 ? 2.23 -14.508 3.834 1 91.38 117 PRO B N 1
ATOM 2368 C CA . PRO B 1 117 ? 0.977 -15.062 4.344 1 91.38 117 PRO B CA 1
ATOM 2369 C C . PRO B 1 117 ? -0.242 -14.602 3.551 1 91.38 117 PRO B C 1
ATOM 2371 O O . PRO B 1 117 ? -1.218 -15.344 3.418 1 91.38 117 PRO B O 1
ATOM 2374 N N . ALA B 1 118 ? -0.192 -13.383 3.088 1 93.69 118 ALA B N 1
ATOM 2375 C CA . ALA B 1 118 ? -1.308 -12.883 2.287 1 93.69 118 ALA B CA 1
ATOM 2376 C C . ALA B 1 118 ? -1.462 -13.688 1 1 93.69 118 ALA B C 1
ATOM 2378 O O . ALA B 1 118 ? -2.582 -13.961 0.564 1 93.69 118 ALA B O 1
ATOM 2379 N N . ILE B 1 119 ? -0.368 -14.008 0.445 1 93.75 119 ILE B N 1
ATOM 2380 C CA . ILE B 1 119 ? -0.395 -14.812 -0.772 1 93.75 119 ILE B CA 1
ATOM 2381 C C . ILE B 1 119 ? -0.921 -16.219 -0.456 1 93.75 119 ILE B C 1
ATOM 2383 O O . ILE B 1 119 ? -1.733 -16.766 -1.205 1 93.75 119 ILE B O 1
ATOM 2387 N N . GLN B 1 120 ? -0.466 -16.812 0.64 1 94 120 GLN B N 1
ATOM 2388 C CA . GLN B 1 120 ? -0.963 -18.109 1.061 1 94 120 GLN B CA 1
ATOM 2389 C C . GLN B 1 120 ? -2.475 -18.078 1.266 1 94 120 GLN B C 1
ATOM 2391 O O . GLN B 1 120 ? -3.18 -19 0.848 1 94 120 GLN B O 1
ATOM 2396 N N . ALA B 1 121 ? -2.93 -17.062 1.885 1 95.75 121 ALA B N 1
ATOM 2397 C CA . ALA B 1 121 ? -4.363 -16.922 2.119 1 95.75 121 ALA B CA 1
ATOM 2398 C C . ALA B 1 121 ? -5.121 -16.766 0.805 1 95.75 121 ALA B C 1
ATOM 2400 O O . ALA B 1 121 ? -6.203 -17.328 0.631 1 95.75 121 ALA B O 1
ATOM 2401 N N . ALA B 1 122 ? -4.547 -15.977 -0.074 1 96.62 122 ALA B N 1
ATOM 2402 C CA . ALA B 1 122 ? -5.152 -15.797 -1.392 1 96.62 122 ALA B CA 1
ATOM 2403 C C . ALA B 1 122 ? -5.246 -17.125 -2.141 1 96.62 122 ALA B C 1
ATOM 2405 O O . ALA B 1 122 ? -6.277 -17.422 -2.75 1 96.62 122 ALA B O 1
ATOM 2406 N N . ASP B 1 123 ? -4.215 -17.875 -2.092 1 95.12 123 ASP B N 1
ATOM 2407 C CA . ASP B 1 123 ? -4.199 -19.188 -2.736 1 95.12 123 ASP B CA 1
ATOM 2408 C C . ASP B 1 123 ? -5.258 -20.109 -2.133 1 95.12 123 ASP B C 1
ATOM 2410 O O . ASP B 1 123 ? -5.977 -20.797 -2.861 1 95.12 123 ASP B O 1
ATOM 2414 N N . ARG B 1 124 ? -5.34 -20.172 -0.818 1 96.62 124 ARG B N 1
ATOM 2415 C CA . ARG B 1 124 ? -6.336 -21 -0.139 1 96.62 124 ARG B CA 1
ATOM 2416 C C . ARG B 1 124 ? -7.75 -20.594 -0.546 1 96.62 124 ARG B C 1
ATOM 2418 O O . ARG B 1 124 ? -8.617 -21.438 -0.732 1 96.62 124 ARG B O 1
ATOM 2425 N N . ALA B 1 125 ? -7.961 -19.297 -0.666 1 98 125 ALA B N 1
ATOM 2426 C CA . ALA B 1 125 ? -9.266 -18.812 -1.087 1 98 125 ALA B CA 1
ATOM 2427 C C . ALA B 1 125 ? -9.641 -19.359 -2.463 1 98 125 ALA B C 1
ATOM 2429 O O . ALA B 1 125 ? -10.789 -19.75 -2.691 1 98 125 ALA B O 1
ATOM 2430 N N . LEU B 1 126 ? -8.695 -19.391 -3.375 1 97.56 126 LEU B N 1
ATOM 2431 C CA . LEU B 1 126 ? -8.945 -19.938 -4.703 1 97.56 126 LEU B CA 1
ATOM 2432 C C . LEU B 1 126 ? -9.273 -21.422 -4.621 1 97.56 126 LEU B C 1
ATOM 2434 O O . LEU B 1 126 ? -10.188 -21.906 -5.305 1 97.56 126 LEU B O 1
ATOM 2438 N N . GLU B 1 127 ? -8.516 -22.109 -3.785 1 96.12 127 GLU B N 1
ATOM 2439 C CA . GLU B 1 127 ? -8.734 -23.547 -3.625 1 96.12 127 GLU B CA 1
ATOM 2440 C C . GLU B 1 127 ? -10.125 -23.828 -3.066 1 96.12 127 GLU B C 1
ATOM 2442 O O . GLU B 1 127 ? -10.797 -24.766 -3.504 1 96.12 127 GLU B O 1
ATOM 2447 N N . GLU B 1 128 ? -10.539 -23.016 -2.133 1 97.44 128 GLU B N 1
ATOM 2448 C CA . GLU B 1 128 ? -11.812 -23.219 -1.44 1 97.44 128 GLU B CA 1
ATOM 2449 C C . GLU B 1 128 ? -12.969 -22.594 -2.201 1 97.44 128 GLU B C 1
ATOM 2451 O O . GLU B 1 128 ? -14.133 -22.891 -1.935 1 97.44 128 GLU B O 1
ATOM 2456 N N . GLY B 1 129 ? -12.68 -21.75 -3.086 1 97.81 129 GLY B N 1
ATOM 2457 C CA . GLY B 1 129 ? -13.703 -21.047 -3.846 1 97.81 129 GLY B CA 1
ATOM 2458 C C . GLY B 1 129 ? -14.43 -19.984 -3.035 1 97.81 129 GLY B C 1
ATOM 2459 O O . GLY B 1 129 ? -15.586 -19.672 -3.316 1 97.81 129 GLY B O 1
ATOM 2460 N N . GLU B 1 130 ? -13.734 -19.531 -1.966 1 98.25 130 GLU B N 1
ATOM 2461 C CA . GLU B 1 130 ? -14.344 -18.578 -1.053 1 98.25 130 GLU B CA 1
ATOM 2462 C C . GLU B 1 130 ? -13.312 -17.578 -0.526 1 98.25 130 GLU B C 1
ATOM 2464 O O . GLU B 1 130 ? -12.328 -17.984 0.101 1 98.25 130 GLU B O 1
ATOM 2469 N N . ILE B 1 131 ? -13.586 -16.266 -0.729 1 98.44 131 ILE B N 1
ATOM 2470 C CA . ILE B 1 131 ? -12.562 -15.289 -0.389 1 98.44 131 ILE B CA 1
ATOM 2471 C C . ILE B 1 131 ? -13.039 -14.422 0.778 1 98.44 131 ILE B C 1
ATOM 2473 O O . ILE B 1 131 ? -12.25 -13.672 1.363 1 98.44 131 ILE B O 1
ATOM 2477 N N . ASP B 1 132 ? -14.281 -14.562 1.267 1 98.19 132 ASP B N 1
ATOM 2478 C CA . ASP B 1 132 ? -14.922 -13.641 2.193 1 98.19 132 ASP B CA 1
ATOM 2479 C C . ASP B 1 132 ? -14.172 -13.578 3.521 1 98.19 132 ASP B C 1
ATOM 2481 O O . ASP B 1 132 ? -13.977 -12.5 4.086 1 98.19 132 ASP B O 1
ATOM 2485 N N . ALA B 1 133 ? -13.781 -14.727 4.027 1 97.31 133 ALA B N 1
ATOM 2486 C CA . ALA B 1 133 ? -13.109 -14.75 5.32 1 97.31 133 ALA B CA 1
ATOM 2487 C C . ALA B 1 133 ? -11.789 -13.977 5.266 1 97.31 133 ALA B C 1
ATOM 2489 O O . ALA B 1 133 ? -11.445 -13.258 6.207 1 97.31 133 ALA B O 1
ATOM 2490 N N . PHE B 1 134 ? -11.039 -14.102 4.223 1 97.94 134 PHE B N 1
ATOM 2491 C CA . PHE B 1 134 ? -9.781 -13.383 4.051 1 97.94 134 PHE B CA 1
ATOM 2492 C C . PHE B 1 134 ? -10.023 -11.883 3.965 1 97.94 134 PHE B C 1
ATOM 2494 O O . PHE B 1 134 ? -9.359 -11.102 4.648 1 97.94 134 PHE B O 1
ATOM 2501 N N . LEU B 1 135 ? -11 -11.414 3.162 1 98.56 135 LEU B N 1
ATOM 2502 C CA . LEU B 1 135 ? -11.312 -10 3.023 1 98.56 135 LEU B CA 1
ATOM 2503 C C . LEU B 1 135 ? -11.742 -9.398 4.359 1 98.56 135 LEU B C 1
ATOM 2505 O O . LEU B 1 135 ? -11.328 -8.289 4.711 1 98.56 135 LEU B O 1
ATOM 2509 N N . ALA B 1 136 ? -12.531 -10.18 5.105 1 98.44 136 ALA B N 1
ATOM 2510 C CA . ALA B 1 136 ? -13.016 -9.703 6.402 1 98.44 136 ALA B CA 1
ATOM 2511 C C . ALA B 1 136 ? -11.852 -9.438 7.355 1 98.44 136 ALA B C 1
ATOM 2513 O O . ALA B 1 136 ? -11.859 -8.445 8.086 1 98.44 136 ALA B O 1
ATOM 2514 N N . ARG B 1 137 ? -10.875 -10.281 7.309 1 97.94 137 ARG B N 1
ATOM 2515 C CA . ARG B 1 137 ? -9.719 -10.109 8.18 1 97.94 137 ARG B CA 1
ATOM 2516 C C . ARG B 1 137 ? -8.922 -8.867 7.793 1 97.94 137 ARG B C 1
ATOM 2518 O O . ARG B 1 137 ? -8.477 -8.117 8.664 1 97.94 137 ARG B O 1
ATOM 2525 N N . VAL B 1 138 ? -8.711 -8.656 6.535 1 98.44 138 VAL B N 1
ATOM 2526 C CA . VAL B 1 138 ? -7.988 -7.484 6.055 1 98.44 138 VAL B CA 1
ATOM 2527 C C . VAL B 1 138 ? -8.75 -6.215 6.438 1 98.44 138 VAL B C 1
ATOM 2529 O O . VAL B 1 138 ? -8.156 -5.266 6.957 1 98.44 138 VAL B O 1
ATOM 2532 N N . VAL B 1 139 ? -10.062 -6.172 6.258 1 98.69 139 VAL B N 1
ATOM 2533 C CA . VAL B 1 139 ? -10.906 -5.016 6.543 1 98.69 139 VAL B CA 1
ATOM 2534 C C . VAL B 1 139 ? -10.906 -4.73 8.039 1 98.69 139 VAL B C 1
ATOM 2536 O O . VAL B 1 139 ? -10.789 -3.574 8.461 1 98.69 139 VAL B O 1
ATOM 2539 N N . GLU B 1 140 ? -11 -5.766 8.773 1 98.56 140 GLU B N 1
ATOM 2540 C CA . GLU B 1 140 ? -10.984 -5.594 10.227 1 98.56 140 GLU B CA 1
ATOM 2541 C C . GLU B 1 140 ? -9.68 -4.961 10.695 1 98.56 140 GLU B C 1
ATOM 2543 O O . GLU B 1 140 ? -9.688 -4.031 11.508 1 98.56 140 GLU B O 1
ATOM 2548 N N . THR B 1 141 ? -8.586 -5.457 10.234 1 98.31 141 THR B N 1
ATOM 2549 C CA . THR B 1 141 ? -7.281 -4.914 10.594 1 98.31 141 THR B CA 1
ATOM 2550 C C . THR B 1 141 ? -7.172 -3.449 10.18 1 98.31 141 THR B C 1
ATOM 2552 O O . THR B 1 141 ? -6.727 -2.609 10.969 1 98.31 141 THR B O 1
ATOM 2555 N N . PHE B 1 142 ? -7.578 -3.145 9 1 98.69 142 PHE B N 1
ATOM 2556 C CA . PHE B 1 142 ? -7.559 -1.785 8.477 1 98.69 142 PHE B CA 1
ATOM 2557 C C . PHE B 1 142 ? -8.375 -0.85 9.359 1 98.69 142 PHE B C 1
ATOM 2559 O O . PHE B 1 142 ? -7.875 0.181 9.812 1 98.69 142 PHE B O 1
ATOM 2566 N N . GLU B 1 143 ? -9.617 -1.231 9.594 1 98.69 143 GLU B N 1
ATOM 2567 C CA . GLU B 1 143 ? -10.523 -0.354 10.32 1 98.69 143 GLU B CA 1
ATOM 2568 C C . GLU B 1 143 ? -10.062 -0.157 11.766 1 98.69 143 GLU B C 1
ATOM 2570 O O . GLU B 1 143 ? -10.164 0.943 12.312 1 98.69 143 GLU B O 1
ATOM 2575 N N . GLN B 1 144 ? -9.625 -1.208 12.352 1 98.44 144 GLN B N 1
ATOM 2576 C CA . GLN B 1 144 ? -9.133 -1.089 13.719 1 98.44 144 GLN B CA 1
ATOM 2577 C C . GLN B 1 144 ? -7.988 -0.087 13.812 1 98.44 144 GLN B C 1
ATOM 2579 O O . GLN B 1 144 ? -8 0.803 14.664 1 98.44 144 GLN B O 1
ATOM 2584 N N . GLN B 1 145 ? -7.031 -0.208 12.906 1 98.44 145 GLN B N 1
ATOM 2585 C CA . GLN B 1 145 ? -5.887 0.701 12.922 1 98.44 145 GLN B CA 1
ATOM 2586 C C . GLN B 1 145 ? -6.316 2.125 12.578 1 98.44 145 GLN B C 1
ATOM 2588 O O . GLN B 1 145 ? -5.922 3.076 13.258 1 98.44 145 GLN B O 1
ATOM 2593 N N . ALA B 1 146 ? -7.137 2.295 11.586 1 98.56 146 ALA B N 1
ATOM 2594 C CA . ALA B 1 146 ? -7.578 3.613 11.141 1 98.56 146 ALA B CA 1
ATOM 2595 C C . ALA B 1 146 ? -8.359 4.328 12.242 1 98.56 146 ALA B C 1
ATOM 2597 O O . ALA B 1 146 ? -8.125 5.512 12.508 1 98.56 146 ALA B O 1
ATOM 2598 N N . ARG B 1 147 ? -9.25 3.633 12.891 1 98.56 147 ARG B N 1
ATOM 2599 C CA . ARG B 1 147 ? -10.062 4.23 13.945 1 98.56 147 ARG B CA 1
ATOM 2600 C C . ARG B 1 147 ? -9.219 4.57 15.164 1 98.56 147 ARG B C 1
ATOM 2602 O O . ARG B 1 147 ? -9.422 5.605 15.805 1 98.56 147 ARG B O 1
ATOM 2609 N N . SER B 1 148 ? -8.32 3.674 15.477 1 98.44 148 SER B N 1
ATOM 2610 C CA . SER B 1 148 ? -7.41 3.953 16.578 1 98.44 148 SER B CA 1
ATOM 2611 C C . SER B 1 148 ? -6.613 5.23 16.328 1 98.44 148 SER B C 1
ATOM 2613 O O . SER B 1 148 ? -6.535 6.098 17.203 1 98.44 148 SER B O 1
ATOM 2615 N N . ASP B 1 149 ? -6.031 5.324 15.164 1 98.31 149 ASP B N 1
ATOM 2616 C CA . ASP B 1 149 ? -5.262 6.512 14.812 1 98.31 149 ASP B CA 1
ATOM 2617 C C . ASP B 1 149 ? -6.148 7.758 14.805 1 98.31 149 ASP B C 1
ATOM 2619 O O . ASP B 1 149 ? -5.738 8.82 15.273 1 98.31 149 ASP B O 1
ATOM 2623 N N . PHE B 1 150 ? -7.344 7.672 14.297 1 98.81 150 PHE B N 1
ATOM 2624 C CA . PHE B 1 150 ? -8.305 8.766 14.234 1 98.81 150 PHE B CA 1
ATOM 2625 C C . PHE B 1 150 ? -8.625 9.281 15.633 1 98.81 150 PHE B C 1
ATOM 2627 O O . PHE B 1 150 ? -8.531 10.484 15.891 1 98.81 150 PHE B O 1
ATOM 2634 N N . GLU B 1 151 ? -8.953 8.391 16.5 1 98.69 151 GLU B N 1
ATOM 2635 C CA . GLU B 1 151 ? -9.344 8.758 17.859 1 98.69 151 GLU B CA 1
ATOM 2636 C C . GLU B 1 151 ? -8.172 9.375 18.609 1 98.69 151 GLU B C 1
ATOM 2638 O O . GLU B 1 151 ? -8.352 10.367 19.328 1 98.69 151 GLU B O 1
ATOM 2643 N N . ALA B 1 152 ? -7.004 8.805 18.469 1 98.75 152 ALA B N 1
ATOM 2644 C CA . ALA B 1 152 ? -5.816 9.359 19.109 1 98.75 152 ALA B CA 1
ATOM 2645 C C . ALA B 1 152 ? -5.523 10.766 18.594 1 98.75 152 ALA B C 1
ATOM 2647 O O . ALA B 1 152 ? -5.176 11.656 19.375 1 98.75 152 ALA B O 1
ATOM 2648 N N . THR B 1 153 ? -5.652 10.961 17.297 1 98.69 153 THR B N 1
ATOM 2649 C CA . THR B 1 153 ? -5.41 12.258 16.688 1 98.69 153 THR B CA 1
ATOM 2650 C C . THR B 1 153 ? -6.426 13.289 17.188 1 98.69 153 THR B C 1
ATOM 2652 O O . THR B 1 153 ? -6.059 14.414 17.516 1 98.69 153 THR B O 1
ATOM 2655 N N . LEU B 1 154 ? -7.68 12.891 17.312 1 98.56 154 LEU B N 1
ATOM 2656 C CA . LEU B 1 154 ? -8.719 13.789 17.812 1 98.56 154 LEU B CA 1
ATOM 2657 C C . LEU B 1 154 ? -8.438 14.203 19.266 1 98.56 154 LEU B C 1
ATOM 2659 O O . LEU B 1 154 ? -8.57 15.375 19.609 1 98.56 154 LEU B O 1
ATOM 2663 N N . ALA B 1 155 ? -8.086 13.242 20 1 98.5 155 ALA B N 1
ATOM 2664 C CA . ALA B 1 155 ? -7.793 13.523 21.406 1 98.5 155 ALA B CA 1
ATOM 2665 C C . ALA B 1 155 ? -6.621 14.5 21.531 1 98.5 155 ALA B C 1
ATOM 2667 O O . ALA B 1 155 ? -6.688 15.453 22.312 1 98.5 155 ALA B O 1
ATOM 2668 N N . ALA B 1 156 ? -5.59 14.242 20.797 1 98.69 156 ALA B N 1
ATOM 2669 C CA . ALA B 1 156 ? -4.418 15.109 20.828 1 98.69 156 ALA B CA 1
ATOM 2670 C C . ALA B 1 156 ? -4.754 16.516 20.312 1 98.69 156 ALA B C 1
ATOM 2672 O O . ALA B 1 156 ? -4.219 17.5 20.812 1 98.69 156 ALA B O 1
ATOM 2673 N N . LYS B 1 157 ? -5.578 16.578 19.375 1 98 157 LYS B N 1
ATOM 2674 C CA . LYS B 1 157 ? -5.984 17.859 18.781 1 98 157 LYS B CA 1
ATOM 2675 C C . LYS B 1 157 ? -6.609 18.781 19.828 1 98 157 LYS B C 1
ATOM 2677 O O . LYS B 1 157 ? -6.395 19.984 19.797 1 98 157 LYS B O 1
ATOM 2682 N N . GLN B 1 158 ? -7.281 18.281 20.797 1 97.38 158 GLN B N 1
ATOM 2683 C CA . GLN B 1 158 ? -8.008 19.047 21.797 1 97.38 158 GLN B CA 1
ATOM 2684 C C . GLN B 1 158 ? -7.051 19.828 22.688 1 97.38 158 GLN B C 1
ATOM 2686 O O . GLN B 1 158 ? -7.418 20.859 23.25 1 97.38 158 GLN B O 1
ATOM 2691 N N . ARG B 1 159 ? -5.832 19.391 22.734 1 97.62 159 ARG B N 1
ATOM 2692 C CA . ARG B 1 159 ? -4.902 20.047 23.656 1 97.62 159 ARG B CA 1
ATOM 2693 C C . ARG B 1 159 ? -3.705 20.609 22.906 1 97.62 159 ARG B C 1
ATOM 2695 O O . ARG B 1 159 ? -2.713 21.016 23.516 1 97.62 159 ARG B O 1
ATOM 2702 N N . ALA B 1 160 ? -3.773 20.609 21.594 1 97.44 160 ALA B N 1
ATOM 2703 C CA . ALA B 1 160 ? -2.633 20.938 20.75 1 97.44 160 ALA B CA 1
ATOM 2704 C C . ALA B 1 160 ? -2.145 22.359 21 1 97.44 160 ALA B C 1
ATOM 2706 O O . ALA B 1 160 ? -0.954 22.641 20.875 1 97.44 160 ALA B O 1
ATOM 2707 N N . ASP B 1 161 ? -3.006 23.25 21.453 1 95.5 161 ASP B N 1
ATOM 2708 C CA . ASP B 1 161 ? -2.648 24.672 21.578 1 95.5 161 ASP B CA 1
ATOM 2709 C C . ASP B 1 161 ? -2.225 25.016 23 1 95.5 161 ASP B C 1
ATOM 2711 O O . ASP B 1 161 ? -1.846 26.141 23.297 1 95.5 161 ASP B O 1
ATOM 2715 N N . ASP B 1 162 ? -2.193 24.016 23.875 1 97.44 162 ASP B N 1
ATOM 2716 C CA . ASP B 1 162 ? -1.868 24.281 25.281 1 97.44 162 ASP B CA 1
ATOM 2717 C C . ASP B 1 162 ? -0.369 24.5 25.469 1 97.44 162 ASP B C 1
ATOM 2719 O O . ASP B 1 162 ? 0.054 25.141 26.438 1 97.44 162 ASP B O 1
ATOM 2723 N N . SER B 1 163 ? 0.449 23.906 24.609 1 97.94 163 SER B N 1
ATOM 2724 C CA . SER B 1 163 ? 1.898 24.078 24.609 1 97.94 163 SER B CA 1
ATOM 2725 C C . SER B 1 163 ? 2.506 23.562 23.297 1 97.94 163 SER B C 1
ATOM 2727 O O . SER B 1 163 ? 1.899 22.734 22.609 1 97.94 163 SER B O 1
ATOM 2729 N N . PRO B 1 164 ? 3.627 24 22.938 1 97.75 164 PRO B N 1
ATOM 2730 C CA . PRO B 1 164 ? 4.285 23.453 21.75 1 97.75 164 PRO B CA 1
ATOM 2731 C C . PRO B 1 164 ? 4.512 21.938 21.859 1 97.75 164 PRO B C 1
ATOM 2733 O O . PRO B 1 164 ? 4.422 21.234 20.859 1 97.75 164 PRO B O 1
ATOM 2736 N N . GLU B 1 165 ? 4.781 21.484 23.062 1 98.12 165 GLU B N 1
ATOM 2737 C CA . GLU B 1 165 ? 5.008 20.047 23.281 1 98.12 165 GLU B CA 1
ATOM 2738 C C . GLU B 1 165 ? 3.748 19.25 22.984 1 98.12 165 GLU B C 1
ATOM 2740 O O . GLU B 1 165 ? 3.809 18.219 22.297 1 98.12 165 GLU B O 1
ATOM 2745 N N . LEU B 1 166 ? 2.637 19.672 23.516 1 98.5 166 LEU B N 1
ATOM 2746 C CA . LEU B 1 166 ? 1.369 19.016 23.25 1 98.5 166 LEU B CA 1
ATOM 2747 C C . LEU B 1 166 ? 0.978 19.141 21.781 1 98.5 166 LEU B C 1
ATOM 2749 O O . LEU B 1 166 ? 0.394 18.234 21.203 1 98.5 166 LEU B O 1
ATOM 2753 N N . GLY B 1 167 ? 1.296 20.266 21.203 1 98.38 167 GLY B N 1
ATOM 2754 C CA . GLY B 1 167 ? 1.098 20.438 19.781 1 98.38 167 GLY B CA 1
ATOM 2755 C C . GLY B 1 167 ? 1.899 19.453 18.938 1 98.38 167 GLY B C 1
ATOM 2756 O O . GLY B 1 167 ? 1.398 18.922 17.953 1 98.38 167 GLY B O 1
ATOM 2757 N N . ARG B 1 168 ? 3.1 19.234 19.344 1 98.19 168 ARG B N 1
ATOM 2758 C CA . ARG B 1 168 ? 3.945 18.281 18.641 1 98.19 168 ARG B CA 1
ATOM 2759 C C . ARG B 1 168 ? 3.385 16.875 18.734 1 98.19 168 ARG B C 1
ATOM 2761 O O . ARG B 1 168 ? 3.5 16.078 17.797 1 98.19 168 ARG B O 1
ATOM 2768 N N . GLU B 1 169 ? 2.84 16.516 19.859 1 98.19 169 GLU B N 1
ATOM 2769 C CA . GLU B 1 169 ? 2.166 15.234 19.984 1 98.19 169 GLU B CA 1
ATOM 2770 C C . GLU B 1 169 ? 1.021 15.109 18.984 1 98.19 169 GLU B C 1
ATOM 2772 O O . GLU B 1 169 ? 0.865 14.07 18.344 1 98.19 169 GLU B O 1
ATOM 2777 N N . PHE B 1 170 ? 0.238 16.156 18.875 1 98.25 170 PHE B N 1
ATOM 2778 C CA . PHE B 1 170 ? -0.832 16.172 17.891 1 98.25 170 PHE B CA 1
ATOM 2779 C C . PHE B 1 170 ? -0.271 15.992 16.484 1 98.25 170 PHE B C 1
ATOM 2781 O O . PHE B 1 170 ? -0.784 15.188 15.703 1 98.25 170 PHE B O 1
ATOM 2788 N N . VAL B 1 171 ? 0.781 16.734 16.125 1 97 171 VAL B N 1
ATOM 2789 C CA . VAL B 1 171 ? 1.357 16.672 14.789 1 97 171 VAL B CA 1
ATOM 2790 C C . VAL B 1 171 ? 1.843 15.258 14.5 1 97 171 VAL B C 1
ATOM 2792 O O . VAL B 1 171 ? 1.631 14.742 13.398 1 97 171 VAL B O 1
ATOM 2795 N N . ASP B 1 172 ? 2.463 14.609 15.5 1 95.94 172 ASP B N 1
ATOM 2796 C CA . ASP B 1 172 ? 2.924 13.234 15.336 1 95.94 172 ASP B CA 1
ATOM 2797 C C . ASP B 1 172 ? 1.762 12.297 15.008 1 95.94 172 ASP B C 1
ATOM 2799 O O . ASP B 1 172 ? 1.831 11.523 14.055 1 95.94 172 ASP B O 1
ATOM 2803 N N . HIS B 1 173 ? 0.662 12.383 15.789 1 97.31 173 HIS B N 1
ATOM 2804 C CA . HIS B 1 173 ? -0.519 11.562 15.539 1 97.31 173 HIS B CA 1
ATOM 2805 C C . HIS B 1 173 ? -1.119 11.867 14.172 1 97.31 173 HIS B C 1
ATOM 2807 O O . HIS B 1 173 ? -1.488 10.953 13.43 1 97.31 173 HIS B O 1
ATOM 2813 N N . TYR B 1 174 ? -1.127 13.148 13.875 1 96.81 174 TYR B N 1
ATOM 2814 C CA . TYR B 1 174 ? -1.74 13.617 12.633 1 96.81 174 TYR B CA 1
ATOM 2815 C C . TYR B 1 174 ? -0.997 13.078 11.422 1 96.81 174 TYR B C 1
ATOM 2817 O O . TYR B 1 174 ? -1.612 12.539 10.492 1 96.81 174 TYR B O 1
ATOM 2825 N N . VAL B 1 175 ? 0.319 13.18 11.406 1 93.5 175 VAL B N 1
ATOM 2826 C CA . VAL B 1 175 ? 1.137 12.75 10.273 1 93.5 175 VAL B CA 1
ATOM 2827 C C . VAL B 1 175 ? 0.996 11.242 10.078 1 93.5 175 VAL B C 1
ATOM 2829 O O . VAL B 1 175 ? 0.819 10.766 8.953 1 93.5 175 VAL B O 1
ATOM 2832 N N . ASN B 1 176 ? 1.019 10.484 11.195 1 93.75 176 ASN B N 1
ATOM 2833 C CA . ASN B 1 176 ? 0.863 9.031 11.102 1 93.75 176 ASN B CA 1
ATOM 2834 C C . ASN B 1 176 ? -0.513 8.648 10.57 1 93.75 176 ASN B C 1
ATOM 2836 O O . ASN B 1 176 ? -0.631 7.742 9.742 1 93.75 176 ASN B O 1
ATOM 2840 N N . TYR B 1 177 ? -1.507 9.344 11.078 1 96.75 177 TYR B N 1
ATOM 2841 C CA . TYR B 1 177 ? -2.895 9.133 10.68 1 96.75 177 TYR B CA 1
ATOM 2842 C C . TYR B 1 177 ? -3.078 9.359 9.188 1 96.75 177 TYR B C 1
ATOM 2844 O O . TYR B 1 177 ? -3.578 8.477 8.477 1 96.75 177 TYR B O 1
ATOM 2852 N N . VAL B 1 178 ? -2.613 10.43 8.656 1 95.38 178 VAL B N 1
ATOM 2853 C CA . VAL B 1 178 ? -2.867 10.766 7.258 1 95.38 178 VAL B CA 1
ATOM 2854 C C . VAL B 1 178 ? -1.997 9.898 6.355 1 95.38 178 VAL B C 1
ATOM 2856 O O . VAL B 1 178 ? -2.428 9.492 5.27 1 95.38 178 VAL B O 1
ATOM 2859 N N . HIS B 1 179 ? -0.793 9.555 6.812 1 92.75 179 HIS B N 1
ATOM 2860 C CA . HIS B 1 179 ? 0.08 8.703 6.016 1 92.75 179 HIS B CA 1
ATOM 2861 C C . HIS B 1 179 ? -0.511 7.305 5.859 1 92.75 179 HIS B C 1
ATOM 2863 O O . HIS B 1 179 ? -0.478 6.73 4.77 1 92.75 179 HIS B O 1
ATOM 2869 N N . TYR B 1 180 ? -0.956 6.789 6.93 1 95.56 180 TYR B N 1
ATOM 2870 C CA . TYR B 1 180 ? -1.538 5.453 6.875 1 95.56 180 TYR B CA 1
ATOM 2871 C C . TYR B 1 180 ? -2.709 5.406 5.898 1 95.56 180 TYR B C 1
ATOM 2873 O O . TYR B 1 180 ? -2.775 4.523 5.039 1 95.56 180 TYR B O 1
ATOM 2881 N N . LEU B 1 181 ? -3.58 6.34 6.004 1 96.62 181 LEU B N 1
ATOM 2882 C CA . LEU B 1 181 ? -4.773 6.363 5.164 1 96.62 181 LEU B CA 1
ATOM 2883 C C . LEU B 1 181 ? -4.406 6.625 3.707 1 96.62 181 LEU B C 1
ATOM 2885 O O . LEU B 1 181 ? -5.02 6.059 2.799 1 96.62 181 LEU B O 1
ATOM 2889 N N . GLU B 1 182 ? -3.486 7.48 3.498 1 94.25 182 GLU B N 1
ATOM 2890 C CA . GLU B 1 182 ? -3.01 7.746 2.145 1 94.25 182 GLU B CA 1
ATOM 2891 C C . GLU B 1 182 ? -2.451 6.48 1.498 1 94.25 182 GLU B C 1
ATOM 2893 O O . GLU B 1 182 ? -2.766 6.176 0.346 1 94.25 182 GLU B O 1
ATOM 2898 N N . GLU B 1 183 ? -1.621 5.75 2.254 1 93.69 183 GLU B N 1
ATOM 2899 C CA . GLU B 1 183 ? -1 4.539 1.731 1 93.69 183 GLU B CA 1
ATOM 2900 C C . GLU B 1 183 ? -2.047 3.48 1.395 1 93.69 183 GLU B C 1
ATOM 2902 O O . GLU B 1 183 ? -2.004 2.875 0.322 1 93.69 183 GLU B O 1
ATOM 2907 N N . VAL B 1 184 ? -2.936 3.256 2.311 1 97.12 184 VAL B N 1
ATOM 2908 C CA . VAL B 1 184 ? -3.969 2.252 2.078 1 97.12 184 VAL B CA 1
ATOM 2909 C C . VAL B 1 184 ? -4.82 2.656 0.877 1 97.12 184 VAL B C 1
ATOM 2911 O O . VAL B 1 184 ? -5.086 1.84 -0.009 1 97.12 184 VAL B O 1
ATOM 2914 N N . HIS B 1 185 ? -5.215 3.906 0.834 1 96.62 185 HIS B N 1
ATOM 2915 C CA . HIS B 1 185 ? -6.043 4.387 -0.266 1 96.62 185 HIS B CA 1
ATOM 2916 C C . HIS B 1 185 ? -5.332 4.219 -1.604 1 96.62 185 HIS B C 1
ATOM 2918 O O . HIS B 1 185 ? -5.949 3.818 -2.594 1 96.62 185 HIS B O 1
ATOM 2924 N N . SER B 1 186 ? -4.07 4.57 -1.626 1 93.88 186 SER B N 1
ATOM 2925 C CA . SER B 1 186 ? -3.293 4.504 -2.857 1 93.88 186 SER B CA 1
ATOM 2926 C C . SER B 1 186 ? -3.246 3.082 -3.408 1 93.88 186 SER B C 1
ATOM 2928 O O . SER B 1 186 ? -3.443 2.867 -4.605 1 93.88 186 SER B O 1
ATOM 2930 N N . VAL B 1 187 ? -2.984 2.125 -2.555 1 95.12 187 VAL B N 1
ATOM 2931 C CA . VAL B 1 187 ? -2.871 0.745 -3.016 1 95.12 187 VAL B CA 1
ATOM 2932 C C . VAL B 1 187 ? -4.25 0.218 -3.412 1 95.12 187 VAL B C 1
ATOM 2934 O O . VAL B 1 187 ? -4.383 -0.497 -4.41 1 95.12 187 VAL B O 1
ATOM 2937 N N . VAL B 1 188 ? -5.258 0.568 -2.688 1 96.88 188 VAL B N 1
ATOM 2938 C CA . VAL B 1 188 ? -6.617 0.113 -2.955 1 96.88 188 VAL B CA 1
ATOM 2939 C C . VAL B 1 188 ? -7.102 0.682 -4.289 1 96.88 188 VAL B C 1
ATOM 2941 O O . VAL B 1 188 ? -7.734 -0.021 -5.078 1 96.88 188 VAL B O 1
ATOM 2944 N N . ALA B 1 189 ? -6.723 1.916 -4.562 1 92.38 189 ALA B N 1
ATOM 2945 C CA . ALA B 1 189 ? -7.184 2.588 -5.773 1 92.38 189 ALA B CA 1
ATOM 2946 C C . ALA B 1 189 ? -6.316 2.211 -6.973 1 92.38 189 ALA B C 1
ATOM 2948 O O . ALA B 1 189 ? -6.676 2.494 -8.117 1 92.38 189 ALA B O 1
ATOM 2949 N N . GLY B 1 190 ? -5.367 1.438 -6.707 1 82 190 GLY B N 1
ATOM 2950 C CA . GLY B 1 190 ? -4.496 1.032 -7.797 1 82 190 GLY B CA 1
ATOM 2951 C C . GLY B 1 190 ? -3.539 2.127 -8.234 1 82 190 GLY B C 1
ATOM 2952 O O . GLY B 1 190 ? -3.037 2.105 -9.359 1 82 190 GLY B O 1
ATOM 2953 N N . ASP B 1 191 ? -3.592 3.234 -7.516 1 61.88 191 ASP B N 1
ATOM 2954 C CA . ASP B 1 191 ? -2.67 4.328 -7.805 1 61.88 191 ASP B CA 1
ATOM 2955 C C . ASP B 1 191 ? -1.278 4.039 -7.25 1 61.88 191 ASP B C 1
ATOM 2957 O O . ASP B 1 191 ? -0.436 4.934 -7.172 1 61.88 191 ASP B O 1
ATOM 2961 N N . ALA B 1 192 ? -1.292 3.002 -6.727 1 50.88 192 ALA B N 1
ATOM 2962 C CA . ALA B 1 192 ? 0.015 2.672 -6.168 1 50.88 192 ALA B CA 1
ATOM 2963 C C . ALA B 1 192 ? 1.14 3.102 -7.105 1 50.88 192 ALA B C 1
ATOM 2965 O O . ALA B 1 192 ? 1.212 2.643 -8.25 1 50.88 192 ALA B O 1
ATOM 2966 N N . SER B 1 193 ? 1.394 4.379 -7 1 39.22 193 SER B N 1
ATOM 2967 C CA . SER B 1 193 ? 2.598 4.863 -7.668 1 39.22 193 SER B CA 1
ATOM 2968 C C . SER B 1 193 ? 3.691 3.801 -7.68 1 39.22 193 SER B C 1
ATOM 2970 O O . SER B 1 193 ? 3.904 3.113 -6.68 1 39.22 193 SER B O 1
ATOM 2972 N N . ALA B 1 194 ? 3.979 3.291 -8.836 1 36.16 194 ALA B N 1
ATOM 2973 C CA . ALA B 1 194 ? 5.293 2.686 -9.031 1 36.16 194 ALA B CA 1
ATOM 2974 C C . ALA B 1 194 ? 6.336 3.332 -8.125 1 36.16 194 ALA B C 1
ATOM 2976 O O . ALA B 1 194 ? 6.785 4.449 -8.383 1 36.16 194 ALA B O 1
ATOM 2977 N N . HIS B 1 195 ? 6.125 3.396 -6.809 1 27.17 195 HIS B N 1
ATOM 2978 C CA . HIS B 1 195 ? 7.309 3.9 -6.121 1 27.17 195 HIS B CA 1
ATOM 2979 C C . HIS B 1 195 ? 8.492 2.955 -6.301 1 27.17 195 HIS B C 1
ATOM 2981 O O . HIS B 1 195 ? 8.32 1.733 -6.309 1 27.17 195 HIS B O 1
#